Protein AF-0000000068219406 (afdb_homodimer)

Nearest PDB structures (foldseek):
  3uem-assembly1_A  TM=4.855E-01  e=9.091E+00  Homo sapiens
  5da8-assembly1_N  TM=4.307E-01  e=9.690E+00  Chlorobaculum tepidum TLS
  7k3z-assembly1_D  TM=4.329E-01  e=8.003E+00  Plasmodium falciparum 3D7
  5oln-assembly1_A  TM=2.678E-01  e=8.003E+00  Bacillus subtilis subsp. subtilis str. 168
  3uem-assembly1_A  TM=4.856E-01  e=9.046E+00  Homo sapiens

Organism: Rhynchophorus ferrugineus (NCBI:txid354439)

InterPro domains:
  IPR021454 Protein of unknown function DUF3105 [PF11303] (115-238)

Radius of gyration: 38.89 Å; Cα contacts (8 Å, |Δi|>4): 1010; chains: 2; bounding box: 86×126×129 Å

Solvent-accessible surface area (backbone atoms only — not comparable to full-atom values): 31385 Å² total; per-residue (Å²): 138,85,83,79,78,81,75,81,77,78,78,79,78,73,82,76,84,70,90,92,92,82,86,86,80,74,83,81,80,89,66,87,73,90,75,68,78,77,76,66,78,75,75,74,79,74,74,79,49,67,25,95,73,24,52,34,42,64,75,58,77,30,82,92,36,40,50,62,71,64,61,52,56,78,74,47,76,79,56,60,66,43,53,41,58,87,64,72,47,78,64,23,52,62,38,88,90,47,59,42,35,41,36,35,49,60,70,63,88,85,64,63,56,38,34,46,43,50,90,54,87,83,85,71,96,46,95,77,63,34,68,61,68,19,33,38,47,21,40,42,38,17,34,32,55,44,59,52,66,44,24,53,46,36,34,12,36,28,12,14,36,37,38,36,30,21,42,42,33,46,64,67,51,52,50,54,52,49,52,53,50,56,51,22,33,22,58,29,35,35,23,33,35,58,80,48,45,52,73,31,24,34,35,41,33,21,45,35,31,36,38,36,20,30,44,82,48,68,71,60,52,53,51,49,48,66,72,42,42,66,59,18,91,44,77,54,66,72,72,38,72,25,55,72,48,58,73,42,74,48,50,63,50,70,33,74,75,35,81,46,62,48,57,77,64,84,78,65,77,70,82,124,138,87,83,83,81,85,83,84,83,82,80,82,81,82,82,80,83,76,85,73,85,74,78,82,82,73,84,77,80,86,63,85,70,89,76,65,77,75,73,65,76,74,74,72,78,75,73,78,47,66,24,95,74,24,52,35,42,62,71,58,77,32,82,92,34,40,51,61,69,63,62,50,57,76,74,48,76,79,57,59,66,41,51,43,58,87,65,70,47,80,62,22,53,63,36,88,89,46,59,41,35,43,34,36,50,59,69,62,88,84,65,64,56,38,34,48,42,50,91,55,87,83,86,71,96,47,95,77,62,36,67,60,68,20,33,38,44,21,40,41,39,17,33,32,56,45,57,53,67,47,25,52,45,36,34,12,37,29,12,16,37,38,38,36,28,21,42,42,34,45,65,67,52,50,50,53,50,47,52,52,49,54,52,22,33,21,59,27,36,36,24,33,34,59,82,48,45,53,73,32,22,33,33,41,34,21,45,36,31,37,37,36,20,30,44,82,48,68,72,60,51,51,51,49,48,64,72,42,41,66,60,19,93,44,77,51,67,72,73,39,74,24,55,72,48,59,73,44,74,48,50,62,50,70,33,75,75,36,82,45,60,49,58,78,63,84,77,66,78,71,82,126

pLDDT: mean 82.29, std 27.31, range [19.14, 99.0]

Foldseek 3Di:
DDPCPPPPCPPPPPPPPDDDDDDDPPVDDPDDDDPDDPPPPPPPPPPPLQDPQARGAAQDQDQVFHNLPPLCVLQPVPDCQQQADPDDLVLQAFDPPQDKDKAFADDDPSDGAHAGGSVDHDDDPDLQDQEHYAHRFAAFAAEFSADGSSHVNVLLLQQAKEKEFANSHDPVQLVVLVVLRLQFFQSYYYHYGNSDDSSFRIWIGHRRMMMTHSGDDSVVSQVCSVVRGQPHPHHDLDGTRHCVRGDTGRDGNPDSNSPDGNDDPPPPPPPD/DDPPPPPPDPDPPPPDPDPDDPDDPDPDDPDDDDPDDPPPPPPPPPPPLQDPQARGAAQDQDQVFHNLPPLCVLQPVPDLQQQADPDDLVLQAFDPPQDKDKAFADDDPSDGAHEGGSVDHDDDPDLQDQEHYAHRFAAFAAEFSADGSSHVNVLLLQQAKEKEFANSHDPVQLVVLVVLRLQFFQSYYYHYGNSDDSSFRIWIGHRRMMMTHSGDDSVVSQVCSVVRGQPHPHHDLDGTSHCVRGDDGRDGNPDSNSPDGNDDPPPPPPPD

Secondary structure (DSSP, 8-state):
---------------------------------TT--------------EETTTEE-TT--BTTTB-SSTTGGGT----GGGTS--S-GGGG---TTS--EEEEE---TT--PPB--TTS----SSSS-SS--B-SSPBPSEEES---HHHHHHHHHTT-EEEEE-TTS-HHHHHHHHHHHHHH-SSEEEEE-TTS-SS--EEEEETTEEEEESS--HHHHHHHHHHHTT-SSS------SB-TTEEEE---SS-TT--SSS---SS-----/---------------------------------TT--------------EETTTEE-TT--BTTTB-SSTTGGGT----GGGTS--S-GGGG---TTS--EEEEE---TT--PPB--TTS----SSSS-SS--B-SSPBPSEEES---HHHHHHHHHTT-EEEEE-TTS-HHHHHHHHHHHHHH-SSEEEEE-TTS-SS--EEEEETTEEEEESS--HHHHHHHHHHHTT-SSS------SB-TTEEEE---SS-TT--SSS---SS-----

Structure (mmCIF, N/CA/C/O backbone):
data_AF-0000000068219406-model_v1
#
loop_
_entity.id
_entity.type
_entity.pdbx_description
1 polymer 'Uncharacterized protein'
#
loop_
_atom_site.group_PDB
_atom_site.id
_atom_site.type_symbol
_atom_site.label_atom_id
_atom_site.label_alt_id
_atom_site.label_comp_id
_atom_site.label_asym_id
_atom_site.label_entity_id
_atom_site.label_seq_id
_atom_site.pdbx_PDB_ins_code
_atom_site.Cartn_x
_atom_site.Cartn_y
_atom_site.Cartn_z
_atom_site.occupancy
_atom_site.B_iso_or_equiv
_atom_site.auth_seq_id
_atom_site.auth_comp_id
_atom_site.auth_asym_id
_atom_site.auth_atom_id
_atom_site.pdbx_PDB_model_num
ATOM 1 N N . MET A 1 1 ? 44.344 -71.062 63.375 1 24.34 1 MET A N 1
ATOM 2 C CA . MET A 1 1 ? 43.719 -71.688 62.219 1 24.34 1 MET A CA 1
ATOM 3 C C . MET A 1 1 ? 44.094 -70.938 60.906 1 24.34 1 MET A C 1
ATOM 5 O O . MET A 1 1 ? 44.219 -69.75 60.906 1 24.34 1 MET A O 1
ATOM 9 N N . LEU A 1 2 ? 44.438 -71.688 59.75 1 23.48 2 LEU A N 1
ATOM 10 C CA . LEU A 1 2 ? 45.25 -71.688 58.562 1 23.48 2 LEU A CA 1
ATOM 11 C C . LEU A 1 2 ? 44.656 -70.688 57.5 1 23.48 2 LEU A C 1
ATOM 13 O O . LEU A 1 2 ? 43.469 -70.812 57.188 1 23.48 2 LEU A O 1
ATOM 17 N N . LYS A 1 3 ? 45.25 -69.5 57.344 1 29.72 3 LYS A N 1
ATOM 18 C CA . LYS A 1 3 ? 45.281 -68.312 56.469 1 29.72 3 LYS A CA 1
ATOM 19 C C . LYS A 1 3 ? 45.375 -68.688 55 1 29.72 3 LYS A C 1
ATOM 21 O O . LYS A 1 3 ? 46.438 -69.125 54.531 1 29.72 3 LYS A O 1
ATOM 26 N N . ASN A 1 4 ? 44.25 -69.5 54.469 1 23.44 4 ASN A N 1
ATOM 27 C CA . ASN A 1 4 ? 44.219 -70.25 53.219 1 23.44 4 ASN A CA 1
ATOM 28 C C . ASN A 1 4 ? 44.5 -69.375 52 1 23.44 4 ASN A C 1
ATOM 30 O O . ASN A 1 4 ? 43.781 -68.375 51.781 1 23.44 4 ASN A O 1
ATOM 34 N N . ILE A 1 5 ? 45.719 -69.125 51.531 1 31.22 5 ILE A N 1
ATOM 35 C CA . ILE A 1 5 ? 46.531 -68.438 50.5 1 31.22 5 ILE A CA 1
ATOM 36 C C . ILE A 1 5 ? 46.062 -68.875 49.125 1 31.22 5 ILE A C 1
ATOM 38 O O . ILE A 1 5 ? 46.281 -70 48.688 1 31.22 5 ILE A O 1
ATOM 42 N N . VAL A 1 6 ? 44.656 -68.688 48.75 1 26.06 6 VAL A N 1
ATOM 43 C CA . VAL A 1 6 ? 44.188 -69.375 47.594 1 26.06 6 VAL A CA 1
ATOM 44 C C . VAL A 1 6 ? 44.875 -68.875 46.344 1 26.06 6 VAL A C 1
ATOM 46 O O . VAL A 1 6 ? 44.875 -67.625 46.094 1 26.06 6 VAL A O 1
ATOM 49 N N . MET A 1 7 ? 45.875 -69.5 45.75 1 24.36 7 MET A N 1
ATOM 50 C CA . MET A 1 7 ? 46.906 -69.438 44.719 1 24.36 7 MET A CA 1
ATOM 51 C C . MET A 1 7 ? 46.281 -69.375 43.312 1 24.36 7 MET A C 1
ATOM 53 O O . MET A 1 7 ? 45.781 -70.375 42.812 1 24.36 7 MET A O 1
ATOM 57 N N . LEU A 1 8 ? 45.344 -68.375 43 1 26.17 8 LEU A N 1
ATOM 58 C CA . LEU A 1 8 ? 44.531 -68.625 41.781 1 26.17 8 LEU A CA 1
ATOM 59 C C . LEU A 1 8 ? 45.406 -68.562 40.531 1 26.17 8 LEU A C 1
ATOM 61 O O . LEU A 1 8 ? 46.094 -67.562 40.281 1 26.17 8 LEU A O 1
ATOM 65 N N . CYS A 1 9 ? 45.906 -69.688 40 1 22.95 9 CYS A N 1
ATOM 66 C CA . CYS A 1 9 ? 46.875 -70.062 39 1 22.95 9 CYS A CA 1
ATOM 67 C C . CYS A 1 9 ? 46.406 -69.625 37.594 1 22.95 9 CYS A C 1
ATOM 69 O O . CYS A 1 9 ? 45.438 -70.188 37.094 1 22.95 9 CYS A O 1
ATOM 71 N N . MET A 1 10 ? 46.375 -68.312 37.25 1 24.56 10 MET A N 1
ATOM 72 C CA . MET A 1 10 ? 45.812 -67.75 36.031 1 24.56 10 MET A CA 1
ATOM 73 C C . MET A 1 10 ? 46.562 -68.25 34.812 1 24.56 10 MET A C 1
ATOM 75 O O . MET A 1 10 ? 47.75 -68.062 34.656 1 24.56 10 MET A O 1
ATOM 79 N N . THR A 1 11 ? 46.156 -69.375 34.219 1 22.44 11 THR A N 1
ATOM 80 C CA . THR A 1 11 ? 46.812 -70.188 33.188 1 22.44 11 THR A CA 1
ATOM 81 C C . THR A 1 11 ? 46.906 -69.375 31.875 1 22.44 11 THR A C 1
ATOM 83 O O . THR A 1 11 ? 45.938 -68.75 31.453 1 22.44 11 THR A O 1
ATOM 86 N N . ILE A 1 12 ? 48.062 -68.812 31.469 1 28.25 12 ILE A N 1
ATOM 87 C CA . ILE A 1 12 ? 48.625 -68 30.375 1 28.25 12 ILE A CA 1
ATOM 88 C C . ILE A 1 12 ? 48.5 -68.812 29.078 1 28.25 12 ILE A C 1
ATOM 90 O O . ILE A 1 12 ? 49.188 -69.812 28.875 1 28.25 12 ILE A O 1
ATOM 94 N N . VAL A 1 13 ? 47.219 -69.125 28.656 1 23.67 13 VAL A N 1
ATOM 95 C CA . VAL A 1 13 ? 47.094 -70.062 27.547 1 23.67 13 VAL A CA 1
ATOM 96 C C . VAL A 1 13 ? 47.812 -69.5 26.312 1 23.67 13 VAL A C 1
ATOM 98 O O . VAL A 1 13 ? 47.594 -68.375 25.938 1 23.67 13 VAL A O 1
ATOM 101 N N . SER A 1 14 ? 48.906 -70.062 25.828 1 24.83 14 SER A N 1
ATOM 102 C CA . SER A 1 14 ? 49.969 -69.938 24.828 1 24.83 14 SER A CA 1
ATOM 103 C C . SER A 1 14 ? 49.406 -70 23.422 1 24.83 14 SER A C 1
ATOM 105 O O . SER A 1 14 ? 50.125 -70.188 22.453 1 24.83 14 SER A O 1
ATOM 107 N N . ALA A 1 15 ? 48 -69.75 23.203 1 23.58 15 ALA A N 1
ATOM 108 C CA . ALA A 1 15 ? 47.562 -70.5 22.031 1 23.58 15 ALA A CA 1
ATOM 109 C C . ALA A 1 15 ? 48.281 -70.062 20.781 1 23.58 15 ALA A C 1
ATOM 111 O O . ALA A 1 15 ? 48.344 -68.812 20.5 1 23.58 15 ALA A O 1
ATOM 112 N N . LYS A 1 16 ? 49.188 -70.875 20.172 1 22.92 16 LYS A N 1
ATOM 113 C CA . LYS A 1 16 ? 50.031 -71 19 1 22.92 16 LYS A CA 1
ATOM 114 C C . LYS A 1 16 ? 49.25 -70.75 17.719 1 22.92 16 LYS A C 1
ATOM 116 O O . LYS A 1 16 ? 48.344 -71.562 17.391 1 22.92 16 LYS A O 1
ATOM 121 N N . ALA A 1 17 ? 48.938 -69.562 17.297 1 22.45 17 ALA A N 1
ATOM 122 C CA . ALA A 1 17 ? 48.125 -69.125 16.156 1 22.45 17 ALA A CA 1
ATOM 123 C C . ALA A 1 17 ? 48.625 -69.75 14.859 1 22.45 17 ALA A C 1
ATOM 125 O O . ALA A 1 17 ? 49.656 -69.312 14.328 1 22.45 17 ALA A O 1
ATOM 126 N N . GLN A 1 18 ? 48.469 -71 14.609 1 19.14 18 GLN A N 1
ATOM 127 C CA . GLN A 1 18 ? 49.188 -71.688 13.547 1 19.14 18 GLN A CA 1
ATOM 128 C C . GLN A 1 18 ? 48.688 -71.25 12.172 1 19.14 18 GLN A C 1
ATOM 130 O O . GLN A 1 18 ? 49.5 -71.125 11.242 1 19.14 18 GLN A O 1
ATOM 135 N N . ARG A 1 19 ? 47.375 -70.938 11.719 1 20.5 19 ARG A N 1
ATOM 136 C CA . ARG A 1 19 ? 46.969 -71.812 10.609 1 20.5 19 ARG A CA 1
ATOM 137 C C . ARG A 1 19 ? 47.625 -71.375 9.312 1 20.5 19 ARG A C 1
ATOM 139 O O . ARG A 1 19 ? 48.031 -70.25 9.164 1 20.5 19 ARG A O 1
ATOM 146 N N . PRO A 1 20 ? 47.125 -72.125 7.957 1 21.34 20 PRO A N 1
ATOM 147 C CA . PRO A 1 20 ? 47.625 -72.938 6.863 1 21.34 20 PRO A CA 1
ATOM 148 C C . PRO A 1 20 ? 47.812 -72.188 5.559 1 21.34 20 PRO A C 1
ATOM 150 O O . PRO A 1 20 ? 48.875 -72.25 4.957 1 21.34 20 PRO A O 1
ATOM 153 N N . TYR A 1 21 ? 46.656 -72.188 4.523 1 20.83 21 TYR A N 1
ATOM 154 C CA . TYR A 1 21 ? 46.562 -72.812 3.207 1 20.83 21 TYR A CA 1
ATOM 155 C C . TYR A 1 21 ? 46.875 -71.812 2.107 1 20.83 21 TYR A C 1
ATOM 157 O O . TYR A 1 21 ? 46.594 -70.625 2.234 1 20.83 21 TYR A O 1
ATOM 165 N N . ASP A 1 22 ? 47.469 -72.25 0.857 1 19.88 22 ASP A N 1
ATOM 166 C CA . ASP A 1 22 ? 48.312 -72 -0.317 1 19.88 22 ASP A CA 1
ATOM 167 C C . ASP A 1 22 ? 47.5 -71.375 -1.445 1 19.88 22 ASP A C 1
ATOM 169 O O . ASP A 1 22 ? 48.062 -70.688 -2.33 1 19.88 22 ASP A O 1
ATOM 173 N N . GLU A 1 23 ? 46.156 -71.75 -1.859 1 21.66 23 GLU A N 1
ATOM 174 C CA . GLU A 1 23 ? 46.031 -72.188 -3.248 1 21.66 23 GLU A CA 1
ATOM 175 C C . GLU A 1 23 ? 46.188 -71 -4.207 1 21.66 23 GLU A C 1
ATOM 177 O O . GLU A 1 23 ? 46.031 -69.812 -3.811 1 21.66 23 GLU A O 1
ATOM 182 N N . ALA A 1 24 ? 46.156 -71.312 -5.723 1 23.16 24 ALA A N 1
ATOM 183 C CA . ALA A 1 24 ? 46.594 -71 -7.086 1 23.16 24 ALA A CA 1
ATOM 184 C C . ALA A 1 24 ? 45.75 -69.938 -7.715 1 23.16 24 ALA A C 1
ATOM 186 O O . ALA A 1 24 ? 44.562 -70.125 -8.031 1 23.16 24 ALA A O 1
ATOM 187 N N . TRP A 1 25 ? 45.75 -68.688 -7.438 1 22.14 25 TRP A N 1
ATOM 188 C CA . TRP A 1 25 ? 44.969 -67.562 -7.953 1 22.14 25 TRP A CA 1
ATOM 189 C C . TRP A 1 25 ? 45.219 -67.375 -9.445 1 22.14 25 TRP A C 1
ATOM 191 O O . TRP A 1 25 ? 46.25 -66.812 -9.844 1 22.14 25 TRP A O 1
ATOM 201 N N . HIS A 1 26 ? 45.188 -68.375 -10.289 1 23.06 26 HIS A N 1
ATOM 202 C CA . HIS A 1 26 ? 45.562 -68.125 -11.672 1 23.06 26 HIS A CA 1
ATOM 203 C C . HIS A 1 26 ? 44.531 -67.188 -12.344 1 23.06 26 HIS A C 1
ATOM 205 O O . HIS A 1 26 ? 43.344 -67.562 -12.43 1 23.06 26 HIS A O 1
ATOM 211 N N . ARG A 1 27 ? 44.594 -65.938 -12.273 1 21.39 27 ARG A N 1
ATOM 212 C CA . ARG A 1 27 ? 43.781 -64.875 -12.828 1 21.39 27 ARG A CA 1
ATOM 213 C C . ARG A 1 27 ? 43.688 -64.938 -14.352 1 21.39 27 ARG A C 1
ATOM 215 O O . ARG A 1 27 ? 44.656 -64.75 -15.055 1 21.39 27 ARG A O 1
ATOM 222 N N . ARG A 1 28 ? 42.938 -65.875 -14.898 1 23.45 28 ARG A N 1
ATOM 223 C CA . ARG A 1 28 ? 42.75 -66.25 -16.297 1 23.45 28 ARG A CA 1
ATOM 224 C C . ARG A 1 28 ? 42.375 -65 -17.125 1 23.45 28 ARG A C 1
ATOM 226 O O . ARG A 1 28 ? 41.969 -63.969 -16.578 1 23.45 28 ARG A O 1
ATOM 233 N N . TRP A 1 29 ? 41.75 -65.25 -18.453 1 23.16 29 TRP A N 1
ATOM 234 C CA . TRP A 1 29 ? 41.594 -65 -19.875 1 23.16 29 TRP A CA 1
ATOM 235 C C . TRP A 1 29 ? 40.406 -64.125 -20.156 1 23.16 29 TRP A C 1
ATOM 237 O O . TRP A 1 29 ? 39.25 -64.438 -19.797 1 23.16 29 TRP A O 1
ATOM 247 N N . PHE A 1 30 ? 40.5 -62.875 -20.141 1 26.67 30 PHE A N 1
ATOM 248 C CA . PHE A 1 30 ? 39.438 -61.906 -20.5 1 26.67 30 PHE A CA 1
ATOM 249 C C . PHE A 1 30 ? 38.938 -62.156 -21.906 1 26.67 30 PHE A C 1
ATOM 251 O O . PHE A 1 30 ? 39.594 -61.812 -22.891 1 26.67 30 PHE A O 1
ATOM 258 N N . PRO A 1 31 ? 38.156 -63.25 -22.25 1 26.64 31 PRO A N 1
ATOM 259 C CA . PRO A 1 31 ? 37.844 -63.594 -23.641 1 26.64 31 PRO A CA 1
ATOM 260 C C . PRO A 1 31 ? 36.875 -62.594 -24.266 1 26.64 31 PRO A C 1
ATOM 262 O O . PRO A 1 31 ? 36.469 -62.75 -25.422 1 26.64 31 PRO A O 1
ATOM 265 N N . HIS A 1 32 ? 35.969 -61.875 -23.609 1 28.86 32 HIS A N 1
ATOM 266 C CA . HIS A 1 32 ? 34.688 -61.844 -24.297 1 28.86 32 HIS A CA 1
ATOM 267 C C . HIS A 1 32 ? 34.75 -61.094 -25.609 1 28.86 32 HIS A C 1
ATOM 269 O O . HIS A 1 32 ? 35.594 -60.188 -25.766 1 28.86 32 HIS A O 1
ATOM 275 N N . SER A 1 33 ? 34.094 -61.625 -26.688 1 30.58 33 SER A N 1
ATOM 276 C CA . SER A 1 33 ? 34.062 -61.344 -28.125 1 30.58 33 SER A CA 1
ATOM 277 C C . SER A 1 33 ? 33.375 -60.031 -28.422 1 30.58 33 SER A C 1
ATOM 279 O O . SER A 1 33 ? 32.562 -59.562 -27.641 1 30.58 33 SER A O 1
ATOM 281 N N . PRO A 1 34 ? 33.562 -59.281 -29.672 1 32.09 34 PRO A N 1
ATOM 282 C CA . PRO A 1 34 ? 33.281 -57.938 -30.203 1 32.09 34 PRO A CA 1
ATOM 283 C C . PRO A 1 34 ? 31.781 -57.656 -30.312 1 32.09 34 PRO A C 1
ATOM 285 O O . PRO A 1 34 ? 31.375 -56.531 -30.578 1 32.09 34 PRO A O 1
ATOM 288 N N . ASN A 1 35 ? 30.969 -58.656 -30.562 1 30.16 35 ASN A N 1
ATOM 289 C CA . ASN A 1 35 ? 29.641 -58.344 -31.078 1 30.16 35 ASN A CA 1
ATOM 290 C C . ASN A 1 35 ? 28.703 -57.812 -29.984 1 30.16 35 ASN A C 1
ATOM 292 O O . ASN A 1 35 ? 27.484 -57.844 -30.125 1 30.16 35 ASN A O 1
ATOM 296 N N . GLU A 1 36 ? 29 -57.938 -28.734 1 33 36 GLU A N 1
ATOM 297 C CA . GLU A 1 36 ? 27.875 -57.688 -27.844 1 33 36 GLU A CA 1
ATOM 298 C C . GLU A 1 36 ? 27.453 -56.219 -27.891 1 33 36 GLU A C 1
ATOM 300 O O . GLU A 1 36 ? 28.281 -55.312 -27.719 1 33 36 GLU A O 1
ATOM 305 N N . LEU A 1 37 ? 26.25 -56.031 -28.453 1 34.59 37 LEU A N 1
ATOM 306 C CA . LEU A 1 37 ? 25.625 -54.719 -28.578 1 34.59 37 LEU A CA 1
ATOM 307 C C . LEU A 1 37 ? 25.609 -54 -27.234 1 34.59 37 LEU A C 1
ATOM 309 O O . LEU A 1 37 ? 25.188 -54.562 -26.234 1 34.59 37 LEU A O 1
ATOM 313 N N . ASP A 1 38 ? 26.516 -53.094 -26.953 1 32.59 38 ASP A N 1
ATOM 314 C CA . ASP A 1 38 ? 26.562 -52.219 -25.781 1 32.59 38 ASP A CA 1
ATOM 315 C C . ASP A 1 38 ? 25.219 -51.531 -25.562 1 32.59 38 ASP A C 1
ATOM 317 O O . ASP A 1 38 ? 24.812 -50.719 -26.391 1 32.59 38 ASP A O 1
ATOM 321 N N . ASN A 1 39 ? 24.234 -52.188 -25.109 1 31.06 39 ASN A N 1
ATOM 322 C CA . ASN A 1 39 ? 23 -51.531 -24.688 1 31.06 39 ASN A CA 1
ATOM 323 C C . ASN A 1 39 ? 23.234 -50.469 -23.641 1 31.06 39 ASN A C 1
ATOM 325 O O . ASN A 1 39 ? 22.859 -50.625 -22.484 1 31.06 39 ASN A O 1
ATOM 329 N N . ASN A 1 40 ? 24.312 -49.719 -23.641 1 32.91 40 ASN A N 1
ATOM 330 C CA . ASN A 1 40 ? 24.406 -48.594 -22.703 1 32.91 40 ASN A CA 1
ATOM 331 C C . ASN A 1 40 ? 23.156 -47.719 -22.781 1 32.91 40 ASN A C 1
ATOM 333 O O . ASN A 1 40 ? 22.766 -47.25 -23.859 1 32.91 40 ASN A O 1
ATOM 337 N N . PRO A 1 41 ? 22.297 -47.812 -21.844 1 33.44 41 PRO A N 1
ATOM 338 C CA . PRO A 1 41 ? 21.156 -46.906 -21.922 1 33.44 41 PRO A CA 1
ATOM 339 C C . PRO A 1 41 ? 21.562 -45.469 -22.297 1 33.44 41 PRO A C 1
ATOM 341 O O . PRO A 1 41 ? 22.609 -45 -21.859 1 33.44 41 PRO A O 1
ATOM 344 N N . VAL A 1 42 ? 21.203 -44.906 -23.453 1 34.81 42 VAL A N 1
ATOM 345 C CA . VAL A 1 42 ? 21.297 -43.531 -23.922 1 34.81 42 VAL A CA 1
ATOM 346 C C . VAL A 1 42 ? 21.016 -42.594 -22.766 1 34.81 42 VAL A C 1
ATOM 348 O O . VAL A 1 42 ? 20.031 -42.75 -22.031 1 34.81 42 VAL A O 1
ATOM 351 N N . VAL A 1 43 ? 21.969 -41.875 -22.219 1 35.66 43 VAL A N 1
ATOM 352 C CA . VAL A 1 43 ? 21.828 -40.656 -21.422 1 35.66 43 VAL A CA 1
ATOM 353 C C . VAL A 1 43 ? 20.688 -39.812 -21.984 1 35.66 43 VAL A C 1
ATOM 355 O O . VAL A 1 43 ? 20.656 -39.5 -23.172 1 35.66 43 VAL A O 1
ATOM 358 N N . SER A 1 44 ? 19.547 -39.812 -21.453 1 33.94 44 SER A N 1
ATOM 359 C CA . SER A 1 44 ? 18.453 -38.906 -21.812 1 33.94 44 SER A CA 1
ATOM 360 C C . SER A 1 44 ? 18.969 -37.531 -22.156 1 33.94 44 SER A C 1
ATOM 362 O O . SER A 1 44 ? 19.906 -37.031 -21.531 1 33.94 44 SER A O 1
ATOM 364 N N . ASP A 1 45 ? 19.016 -37 -23.344 1 36.62 45 ASP A N 1
ATOM 365 C CA . ASP A 1 45 ? 19.234 -35.656 -23.797 1 36.62 45 ASP A CA 1
ATOM 366 C C . ASP A 1 45 ? 18.703 -34.625 -22.781 1 36.62 45 ASP A C 1
ATOM 368 O O . ASP A 1 45 ? 17.5 -34.531 -22.578 1 36.62 45 ASP A O 1
ATOM 372 N N . GLY A 1 46 ? 19.266 -34.312 -21.656 1 41.91 46 GLY A N 1
ATOM 373 C CA . GLY A 1 46 ? 18.922 -33.25 -20.75 1 41.91 46 GLY A CA 1
ATOM 374 C C . GLY A 1 46 ? 18.391 -32 -21.453 1 41.91 46 GLY A C 1
ATOM 375 O O . GLY A 1 46 ? 19.078 -31.406 -22.266 1 41.91 46 GLY A O 1
ATOM 376 N N . LYS A 1 47 ? 17.078 -31.953 -21.672 1 51.97 47 LYS A N 1
ATOM 377 C CA . LYS A 1 47 ? 16.406 -30.812 -22.281 1 51.97 47 LYS A CA 1
ATOM 378 C C . LYS A 1 47 ? 17.031 -29.5 -21.828 1 51.97 47 LYS A C 1
ATOM 380 O O . LYS A 1 47 ? 17.422 -29.359 -20.672 1 51.97 47 LYS A O 1
ATOM 385 N N . ASN A 1 48 ? 17.672 -28.844 -22.641 1 60.97 48 ASN A N 1
ATOM 386 C CA . ASN A 1 48 ? 18.203 -27.5 -22.422 1 60.97 48 ASN A CA 1
ATOM 387 C C . ASN A 1 48 ? 17.172 -26.578 -21.75 1 60.97 48 ASN A C 1
ATOM 389 O O . ASN A 1 48 ? 16.297 -26.031 -22.422 1 60.97 48 ASN A O 1
ATOM 393 N N . LEU A 1 49 ? 17.078 -26.562 -20.438 1 69.88 49 LEU A N 1
ATOM 394 C CA . LEU A 1 49 ? 16.125 -25.812 -19.625 1 69.88 49 LEU A CA 1
ATOM 395 C C . LEU A 1 49 ? 16.5 -24.328 -19.609 1 69.88 49 LEU A C 1
ATOM 397 O O . LEU A 1 49 ? 15.789 -23.516 -19 1 69.88 49 LEU A O 1
ATOM 401 N N . ASN A 1 50 ? 17.578 -24.047 -20.359 1 73 50 ASN A N 1
ATOM 402 C CA . ASN A 1 50 ? 18.016 -22.672 -20.25 1 73 50 ASN A CA 1
ATOM 403 C C . ASN A 1 50 ? 17.219 -21.766 -21.203 1 73 50 ASN A C 1
ATOM 405 O O . ASN A 1 50 ? 16.906 -22.156 -22.312 1 73 50 ASN A O 1
ATOM 409 N N . ASP A 1 51 ? 16.641 -20.75 -20.672 1 74.06 51 ASP A N 1
ATOM 410 C CA . ASP A 1 51 ? 15.984 -19.672 -21.391 1 74.06 51 ASP A CA 1
ATOM 411 C C . ASP A 1 51 ? 16.719 -18.344 -21.188 1 74.06 51 ASP A C 1
ATOM 413 O O . ASP A 1 51 ? 17.078 -17.984 -20.062 1 74.06 51 ASP A O 1
ATOM 417 N N . VAL A 1 52 ? 17.141 -17.688 -22.234 1 70.5 52 VAL A N 1
ATOM 418 C CA . VAL A 1 52 ? 17.922 -16.453 -22.203 1 70.5 52 VAL A CA 1
ATOM 419 C C . VAL A 1 52 ? 17.172 -15.398 -21.406 1 70.5 52 VAL A C 1
ATOM 421 O O . VAL A 1 52 ? 17.797 -14.57 -20.734 1 70.5 52 VAL A O 1
ATOM 424 N N . HIS A 1 53 ? 15.914 -15.5 -21.344 1 73.12 53 HIS A N 1
ATOM 425 C CA . HIS A 1 53 ? 15.133 -14.422 -20.766 1 73.12 53 HIS A CA 1
ATOM 426 C C . HIS A 1 53 ? 14.883 -14.672 -19.281 1 73.12 53 HIS A C 1
ATOM 428 O O . HIS A 1 53 ? 14.961 -13.742 -18.469 1 73.12 53 HIS A O 1
ATOM 434 N N . HIS A 1 54 ? 14.641 -15.945 -18.922 1 80.75 54 HIS A N 1
ATOM 435 C CA . HIS A 1 54 ? 14.18 -16.234 -17.578 1 80.75 54 HIS A CA 1
ATOM 436 C C . HIS A 1 54 ? 15.148 -17.156 -16.844 1 80.75 54 HIS A C 1
ATOM 438 O O . HIS A 1 54 ? 14.859 -17.625 -15.742 1 80.75 54 HIS A O 1
ATOM 444 N N . GLY A 1 55 ? 16.297 -17.516 -17.5 1 80.94 55 GLY A N 1
ATOM 445 C CA . GLY A 1 55 ? 17.203 -18.516 -16.969 1 80.94 55 GLY A CA 1
ATOM 446 C C . GLY A 1 55 ? 16.734 -19.938 -17.219 1 80.94 55 GLY A C 1
ATOM 447 O O . GLY A 1 55 ? 17.375 -20.688 -17.969 1 80.94 55 GLY A O 1
ATOM 448 N N . ILE A 1 56 ? 15.617 -20.234 -16.625 1 83.44 56 ILE A N 1
ATOM 449 C CA . ILE A 1 56 ? 15 -21.547 -16.812 1 83.44 56 ILE A CA 1
ATOM 450 C C . ILE A 1 56 ? 13.695 -21.406 -17.594 1 83.44 56 ILE A C 1
ATOM 452 O O . ILE A 1 56 ? 12.875 -20.531 -17.297 1 83.44 56 ILE A O 1
ATOM 456 N N . ALA A 1 57 ? 13.562 -22.25 -18.547 1 84.94 57 ALA A N 1
ATOM 457 C CA . ALA A 1 57 ? 12.391 -22.203 -19.422 1 84.94 57 ALA A CA 1
ATOM 458 C C . ALA A 1 57 ? 11.117 -22.484 -18.625 1 84.94 57 ALA A C 1
ATOM 460 O O . ALA A 1 57 ? 11.094 -23.359 -17.75 1 84.94 57 ALA A O 1
ATOM 461 N N . MET A 1 58 ? 10.086 -21.766 -19.016 1 85.31 58 MET A N 1
ATOM 462 C CA . MET A 1 58 ? 8.805 -22 -18.359 1 85.31 58 MET A CA 1
ATOM 463 C C . MET A 1 58 ? 8.039 -23.141 -19.047 1 85.31 58 MET A C 1
ATOM 465 O O . MET A 1 58 ? 8.227 -23.375 -20.234 1 85.31 58 MET A O 1
ATOM 469 N N . GLY A 1 59 ? 7.207 -23.844 -18.266 1 88.06 59 GLY A N 1
ATOM 470 C CA . GLY A 1 59 ? 6.219 -24.75 -18.828 1 88.06 59 GLY A CA 1
ATOM 471 C C . GLY A 1 59 ? 6.793 -26.109 -19.172 1 88.06 59 GLY A C 1
ATOM 472 O O . GLY A 1 59 ? 6.082 -26.984 -19.672 1 88.06 59 GLY A O 1
ATOM 473 N N . VAL A 1 60 ? 8.094 -26.266 -18.984 1 88.88 60 VAL A N 1
ATOM 474 C CA . VAL A 1 60 ? 8.719 -27.562 -19.25 1 88.88 60 VAL A CA 1
ATOM 475 C C . VAL A 1 60 ? 8.742 -28.391 -17.969 1 88.88 60 VAL A C 1
ATOM 477 O O . VAL A 1 60 ? 9.398 -28.031 -17 1 88.88 60 VAL A O 1
ATOM 480 N N . VAL A 1 61 ? 8.047 -29.484 -18.062 1 92.5 61 VAL A N 1
ATOM 481 C CA . VAL A 1 61 ? 7.988 -30.391 -16.922 1 92.5 61 VAL A CA 1
ATOM 482 C C . VAL A 1 61 ? 9.266 -31.219 -16.844 1 92.5 61 VAL A C 1
ATOM 484 O O . VAL A 1 61 ? 9.562 -32 -17.75 1 92.5 61 VAL A O 1
ATOM 487 N N . ASP A 1 62 ? 9.984 -31.016 -15.797 1 92.44 62 ASP A N 1
ATOM 488 C CA . ASP A 1 62 ? 11.266 -31.688 -15.602 1 92.44 62 ASP A CA 1
ATOM 489 C C . ASP A 1 62 ? 11.508 -32 -14.125 1 92.44 62 ASP A C 1
ATOM 491 O O . ASP A 1 62 ? 11.617 -31.078 -13.305 1 92.44 62 ASP A O 1
ATOM 495 N N . SER A 1 63 ? 11.688 -33.25 -13.82 1 91.69 63 SER A N 1
ATOM 496 C CA . SER A 1 63 ? 11.82 -33.656 -12.422 1 91.69 63 SER A CA 1
ATOM 497 C C . SER A 1 63 ? 13.133 -33.156 -11.828 1 91.69 63 SER A C 1
ATOM 499 O O . SER A 1 63 ? 13.25 -33.031 -10.609 1 91.69 63 SER A O 1
ATOM 501 N N . SER A 1 64 ? 14.07 -32.906 -12.617 1 92.06 64 SER A N 1
ATOM 502 C CA . SER A 1 64 ? 15.336 -32.406 -12.109 1 92.06 64 SER A CA 1
ATOM 503 C C . SER A 1 64 ? 15.234 -30.906 -11.781 1 92.06 64 SER A C 1
ATOM 505 O O . SER A 1 64 ? 16.109 -30.359 -11.117 1 92.06 64 SER A O 1
ATOM 507 N N . CYS A 1 65 ? 14.164 -30.297 -12.141 1 95.62 65 CYS A N 1
ATOM 508 C CA . CYS A 1 65 ? 13.945 -28.875 -11.891 1 95.62 65 CYS A CA 1
ATOM 509 C C . CYS A 1 65 ? 12.586 -28.641 -11.242 1 95.62 65 CYS A C 1
ATOM 511 O O . CYS A 1 65 ? 12.492 -28.484 -10.023 1 95.62 65 CYS A O 1
ATOM 513 N N . ASP A 1 66 ? 11.578 -28.75 -12.016 1 96.88 66 ASP A N 1
ATOM 514 C CA . ASP A 1 66 ? 10.203 -28.562 -11.555 1 96.88 66 ASP A CA 1
ATOM 515 C C . ASP A 1 66 ? 9.227 -29.406 -12.375 1 96.88 66 ASP A C 1
ATOM 517 O O . ASP A 1 66 ? 9.023 -29.141 -13.562 1 96.88 66 ASP A O 1
ATOM 521 N N . ASP A 1 67 ? 8.672 -30.375 -11.75 1 96.62 67 ASP A N 1
ATOM 522 C CA . ASP A 1 67 ? 7.672 -31.203 -12.43 1 96.62 67 ASP A CA 1
ATOM 523 C C . ASP A 1 67 ? 6.301 -31.047 -11.781 1 96.62 67 ASP A C 1
ATOM 525 O O . ASP A 1 67 ? 5.379 -31.812 -12.078 1 96.62 67 ASP A O 1
ATOM 529 N N . GLY A 1 68 ? 6.152 -30.125 -10.797 1 96.69 68 GLY A N 1
ATOM 530 C CA . GLY A 1 68 ? 4.898 -29.875 -10.109 1 96.69 68 GLY A CA 1
ATOM 531 C C . GLY A 1 68 ? 4.559 -30.922 -9.07 1 96.69 68 GLY A C 1
ATOM 532 O O . GLY A 1 68 ? 3.461 -30.922 -8.508 1 96.69 68 GLY A O 1
ATOM 533 N N . LYS A 1 69 ? 5.543 -31.875 -8.758 1 96.38 69 LYS A N 1
ATOM 534 C CA . LYS A 1 69 ? 5.25 -33 -7.871 1 96.38 69 LYS A CA 1
ATOM 535 C C . LYS A 1 69 ? 6.402 -33.25 -6.902 1 96.38 69 LYS A C 1
ATOM 537 O O . LYS A 1 69 ? 6.18 -33.594 -5.738 1 96.38 69 LYS A O 1
ATOM 542 N N . THR A 1 70 ? 7.562 -33.062 -7.387 1 95.62 70 THR A N 1
ATOM 543 C CA . THR A 1 70 ? 8.742 -33.438 -6.621 1 95.62 70 THR A CA 1
ATOM 544 C C . THR A 1 70 ? 9.266 -32.25 -5.812 1 95.62 70 THR A C 1
ATOM 546 O O . THR A 1 70 ? 9.297 -31.125 -6.305 1 95.62 70 THR A O 1
ATOM 549 N N . ASN A 1 71 ? 9.656 -32.531 -4.559 1 96.56 71 ASN A N 1
ATOM 550 C CA . ASN A 1 71 ? 10.32 -31.578 -3.668 1 96.56 71 ASN A CA 1
ATOM 551 C C . ASN A 1 71 ? 9.438 -30.375 -3.373 1 96.56 71 ASN A C 1
ATOM 553 O O . ASN A 1 71 ? 9.93 -29.25 -3.271 1 96.56 71 ASN A O 1
ATOM 557 N N . LEU A 1 72 ? 8.148 -30.531 -3.307 1 96.88 72 LEU A N 1
ATOM 558 C CA . LEU A 1 72 ? 7.199 -29.438 -3.09 1 96.88 72 LEU A CA 1
ATOM 559 C C . LEU A 1 72 ? 7.348 -28.859 -1.689 1 96.88 72 LEU A C 1
ATOM 561 O O . LEU A 1 72 ? 6.906 -27.734 -1.429 1 96.88 72 LEU A O 1
ATOM 565 N N . GLN A 1 73 ? 7.973 -29.547 -0.779 1 96.44 73 GLN A N 1
ATOM 566 C CA . GLN A 1 73 ? 8.086 -29.172 0.624 1 96.44 73 GLN A CA 1
ATOM 567 C C . GLN A 1 73 ? 8.953 -27.922 0.783 1 96.44 73 GLN A C 1
ATOM 569 O O . GLN A 1 73 ? 8.891 -27.234 1.81 1 96.44 73 GLN A O 1
ATOM 574 N N . ILE A 1 74 ? 9.734 -27.672 -0.226 1 97 74 ILE A N 1
ATOM 575 C CA . ILE A 1 74 ? 10.562 -26.469 -0.147 1 97 74 ILE A CA 1
ATOM 576 C C . ILE A 1 74 ? 9.672 -25.234 -0.136 1 97 74 ILE A C 1
ATOM 578 O O . ILE A 1 74 ? 10.031 -24.203 0.456 1 97 74 ILE A O 1
ATOM 582 N N . ASP A 1 75 ? 8.5 -25.312 -0.771 1 97.69 75 ASP A N 1
ATOM 583 C CA . ASP A 1 75 ? 7.594 -24.172 -0.872 1 97.69 75 ASP A CA 1
ATOM 584 C C . ASP A 1 75 ? 6.465 -24.266 0.151 1 97.69 75 ASP A C 1
ATOM 586 O O . ASP A 1 75 ? 5.973 -23.25 0.646 1 97.69 75 ASP A O 1
ATOM 590 N N . TRP A 1 76 ? 6.098 -25.516 0.459 1 96.88 76 TRP A N 1
ATOM 591 C CA . TRP A 1 76 ? 4.965 -25.719 1.355 1 96.88 76 TRP A CA 1
ATOM 592 C C . TRP A 1 76 ? 5.047 -27.094 2.031 1 96.88 76 TRP A C 1
ATOM 594 O O . TRP A 1 76 ? 5.117 -28.109 1.356 1 96.88 76 TRP A O 1
ATOM 604 N N . TYR A 1 77 ? 4.914 -27.125 3.332 1 95.06 77 TYR A N 1
ATOM 605 C CA . TYR A 1 77 ? 5.023 -28.344 4.113 1 95.06 77 TYR A CA 1
ATOM 606 C C . TYR A 1 77 ? 3.646 -28.891 4.48 1 95.06 77 TYR A C 1
ATOM 608 O O . TYR A 1 77 ? 3.504 -29.625 5.453 1 95.06 77 TYR A O 1
ATOM 616 N N . ASN A 1 78 ? 2.631 -28.422 3.818 1 95.44 78 ASN A N 1
ATOM 617 C CA . ASN A 1 78 ? 1.262 -28.859 4.07 1 95.44 78 ASN A CA 1
ATOM 618 C C . ASN A 1 78 ? 0.806 -28.5 5.48 1 95.44 78 ASN A C 1
ATOM 620 O O . ASN A 1 78 ? 0.09 -29.281 6.121 1 95.44 78 ASN A O 1
ATOM 624 N N . ASN A 1 79 ? 1.293 -27.391 5.941 1 95.94 79 ASN A N 1
ATOM 625 C CA . ASN A 1 79 ? 0.878 -26.938 7.27 1 95.94 79 ASN A CA 1
ATOM 626 C C . ASN A 1 79 ? -0.575 -26.484 7.277 1 95.94 79 ASN A C 1
ATOM 628 O O . ASN A 1 79 ? -0.957 -25.609 6.492 1 95.94 79 ASN A O 1
ATOM 632 N N . GLU A 1 80 ? -1.305 -26.922 8.195 1 96.81 80 GLU A N 1
ATOM 633 C CA . GLU A 1 80 ? -2.729 -26.609 8.258 1 96.81 80 GLU A CA 1
ATOM 634 C C . GLU A 1 80 ? -2.955 -25.125 8.547 1 96.81 80 GLU A C 1
ATOM 636 O O . GLU A 1 80 ? -4.02 -24.578 8.242 1 96.81 80 GLU A O 1
ATOM 641 N N . GLU A 1 81 ? -2.012 -24.484 9.109 1 96.19 81 GLU A N 1
ATOM 642 C CA . GLU A 1 81 ? -2.125 -23.078 9.461 1 96.19 81 GLU A CA 1
ATOM 643 C C . GLU A 1 81 ? -2.33 -22.219 8.219 1 96.19 81 GLU A C 1
ATOM 645 O O . GLU A 1 81 ? -2.836 -21.094 8.312 1 96.19 81 GLU A O 1
ATOM 650 N N . ASN A 1 82 ? -1.933 -22.75 7.09 1 97.69 82 ASN A N 1
ATOM 651 C CA . ASN A 1 82 ? -2.033 -21.969 5.859 1 97.69 82 ASN A CA 1
ATOM 652 C C . ASN A 1 82 ? -3.477 -21.875 5.375 1 97.69 82 ASN A C 1
ATOM 654 O O . ASN A 1 82 ? -3.82 -20.984 4.605 1 97.69 82 ASN A O 1
ATOM 658 N N . TYR A 1 83 ? -4.344 -22.828 5.801 1 98.12 83 TYR A N 1
ATOM 659 C CA . TYR A 1 83 ? -5.684 -22.812 5.223 1 98.12 83 TYR A CA 1
ATOM 660 C C . TYR A 1 83 ? -6.742 -23.047 6.297 1 98.12 83 TYR A C 1
ATOM 662 O O . TYR A 1 83 ? -7.93 -23.156 5.992 1 98.12 83 TYR A O 1
ATOM 670 N N . THR A 1 84 ? -6.32 -23.109 7.559 1 98.12 84 THR A N 1
ATOM 671 C CA . THR A 1 84 ? -7.238 -23.266 8.68 1 98.12 84 THR A CA 1
ATOM 672 C C . THR A 1 84 ? -7.09 -22.094 9.664 1 98.12 84 THR A C 1
ATOM 674 O O . THR A 1 84 ? -5.977 -21.656 9.945 1 98.12 84 THR A O 1
ATOM 677 N N . CYS A 1 85 ? -8.18 -21.578 10.234 1 98.25 85 CYS A N 1
ATOM 678 C CA . CYS A 1 85 ? -8.156 -20.484 11.195 1 98.25 85 CYS A CA 1
ATOM 679 C C . CYS A 1 85 ? -7.84 -20.984 12.594 1 98.25 85 CYS A C 1
ATOM 681 O O . CYS A 1 85 ? -8.578 -21.812 13.141 1 98.25 85 CYS A O 1
ATOM 683 N N . PHE A 1 86 ? -6.801 -20.516 13.195 1 97.19 86 PHE A N 1
ATOM 684 C CA . PHE A 1 86 ? -6.434 -20.859 14.562 1 97.19 86 PHE A CA 1
ATOM 685 C C . PHE A 1 86 ? -6.477 -19.641 15.469 1 97.19 86 PHE A C 1
ATOM 687 O O . PHE A 1 86 ? -6.188 -19.719 16.656 1 97.19 86 PHE A O 1
ATOM 694 N N . GLU A 1 87 ? -6.816 -18.453 14.852 1 96.75 87 GLU A N 1
ATOM 695 C CA . GLU A 1 87 ? -6.91 -17.203 15.602 1 96.75 87 GLU A CA 1
ATOM 696 C C . GLU A 1 87 ? -8.359 -16.859 15.93 1 96.75 87 GLU A C 1
ATOM 698 O O . GLU A 1 87 ? -9.281 -17.531 15.453 1 96.75 87 GLU A O 1
ATOM 703 N N . ASN A 1 88 ? -8.445 -15.883 16.812 1 97.44 88 ASN A N 1
ATOM 704 C CA . ASN A 1 88 ? -9.773 -15.398 17.141 1 97.44 88 ASN A CA 1
ATOM 705 C C . ASN A 1 88 ? -10.43 -14.703 15.945 1 97.44 88 ASN A C 1
ATOM 707 O O . ASN A 1 88 ? -10.031 -13.602 15.57 1 97.44 88 ASN A O 1
ATOM 711 N N . LYS A 1 89 ? -11.461 -15.203 15.445 1 97.31 89 LYS A N 1
ATOM 712 C CA . LYS A 1 89 ? -12.125 -14.75 14.227 1 97.31 89 LYS A CA 1
ATOM 713 C C . LYS A 1 89 ? -12.672 -13.336 14.398 1 97.31 89 LYS A C 1
ATOM 715 O O . LYS A 1 89 ? -12.906 -12.633 13.414 1 97.31 89 LYS A O 1
ATOM 720 N N . SER A 1 90 ? -12.914 -12.945 15.586 1 97.25 90 SER A N 1
ATOM 721 C CA . SER A 1 90 ? -13.477 -11.617 15.844 1 97.25 90 SER A CA 1
ATOM 722 C C . SER A 1 90 ? -12.516 -10.516 15.414 1 97.25 90 SER A C 1
ATOM 724 O O . SER A 1 90 ? -12.93 -9.383 15.172 1 97.25 90 SER A O 1
ATOM 726 N N . LEU A 1 91 ? -11.258 -10.852 15.289 1 97.31 91 LEU A N 1
ATOM 727 C CA . LEU A 1 91 ? -10.234 -9.891 14.883 1 97.31 91 LEU A CA 1
ATOM 728 C C . LEU A 1 91 ? -10.328 -9.602 13.391 1 97.31 91 LEU A C 1
ATOM 730 O O . LEU A 1 91 ? -9.75 -8.625 12.906 1 97.31 91 LEU A O 1
ATOM 734 N N . PHE A 1 92 ? -11.148 -10.445 12.695 1 98.25 92 PHE A N 1
ATOM 735 C CA . PHE A 1 92 ? -11.141 -10.383 11.242 1 98.25 92 PHE A CA 1
ATOM 736 C C . PHE A 1 92 ? -12.5 -9.953 10.703 1 98.25 92 PHE A C 1
ATOM 738 O O . PHE A 1 92 ? -12.773 -10.094 9.508 1 98.25 92 PHE A O 1
ATOM 745 N N . LEU A 1 93 ? -13.32 -9.492 11.586 1 97.94 93 LEU A N 1
ATOM 746 C CA . LEU A 1 93 ? -14.648 -9.062 11.156 1 97.94 93 LEU A CA 1
ATOM 747 C C . LEU A 1 93 ? -14.555 -7.895 10.18 1 97.94 93 LEU A C 1
ATOM 749 O O . LEU A 1 93 ? -13.711 -7.008 10.344 1 97.94 93 LEU A O 1
ATOM 753 N N . PRO A 1 94 ? -15.383 -7.914 9.18 1 98.31 94 PRO A N 1
ATOM 754 C CA . PRO A 1 94 ? -15.367 -6.805 8.227 1 98.31 94 PRO A CA 1
ATOM 755 C C . PRO A 1 94 ? -15.695 -5.461 8.883 1 98.31 94 PRO A C 1
ATOM 757 O O . PRO A 1 94 ? -16.625 -5.375 9.688 1 98.31 94 PRO A O 1
ATOM 760 N N . ARG A 1 95 ? -14.93 -4.508 8.562 1 96.81 95 ARG A N 1
ATOM 761 C CA . ARG A 1 95 ? -15.117 -3.164 9.109 1 96.81 95 ARG A CA 1
ATOM 762 C C . ARG A 1 95 ? -15.414 -2.162 8 1 96.81 95 ARG A C 1
ATOM 764 O O . ARG A 1 95 ? -14.625 -2.01 7.062 1 96.81 95 ARG A O 1
ATOM 771 N N . ALA A 1 96 ? -16.484 -1.404 8.172 1 92.12 96 ALA A N 1
ATOM 772 C CA . ALA A 1 96 ? -16.922 -0.454 7.152 1 92.12 96 ALA A CA 1
ATOM 773 C C . ALA A 1 96 ? -16 0.768 7.113 1 92.12 96 ALA A C 1
ATOM 775 O O . ALA A 1 96 ? -15.898 1.438 6.086 1 92.12 96 ALA A O 1
ATOM 776 N N . ASN A 1 97 ? -15.336 1.086 8.164 1 92.25 97 ASN A N 1
ATOM 777 C CA . ASN A 1 97 ? -14.508 2.285 8.234 1 92.25 97 ASN A CA 1
ATOM 778 C C . ASN A 1 97 ? -13.078 2.006 7.801 1 92.25 97 ASN A C 1
ATOM 780 O O . ASN A 1 97 ? -12.219 2.889 7.867 1 92.25 97 ASN A O 1
ATOM 784 N N . VAL A 1 98 ? -12.797 0.752 7.457 1 95.88 98 VAL A N 1
ATOM 785 C CA . VAL A 1 98 ? -11.523 0.403 6.84 1 95.88 98 VAL A CA 1
ATOM 786 C C . VAL A 1 98 ? -11.688 0.339 5.324 1 95.88 98 VAL A C 1
ATOM 788 O O . VAL A 1 98 ? -12.32 -0.576 4.797 1 95.88 98 VAL A O 1
ATOM 791 N N . HIS A 1 99 ? -11.062 1.271 4.645 1 95 99 HIS A N 1
ATOM 792 C CA . HIS A 1 99 ? -11.273 1.416 3.209 1 95 99 HIS A CA 1
ATOM 793 C C . HIS A 1 99 ? -10.273 0.577 2.42 1 95 99 HIS A C 1
ATOM 795 O O . HIS A 1 99 ? -9.172 0.301 2.898 1 95 99 HIS A O 1
ATOM 801 N N . PRO A 1 100 ? -10.727 0.191 1.196 1 98.19 100 PRO A N 1
ATOM 802 C CA . PRO A 1 100 ? -9.789 -0.548 0.345 1 98.19 100 PRO A CA 1
ATOM 803 C C . PRO A 1 100 ? -8.539 0.257 0.009 1 98.19 100 PRO A C 1
ATOM 805 O O . PRO A 1 100 ? -8.594 1.485 -0.091 1 98.19 100 PRO A O 1
ATOM 808 N N . ILE A 1 101 ? -7.398 -0.436 -0.16 1 98.38 101 ILE A N 1
ATOM 809 C CA . ILE A 1 101 ? -6.137 0.184 -0.548 1 98.38 101 ILE A CA 1
ATOM 810 C C . ILE A 1 101 ? -5.598 -0.488 -1.808 1 98.38 101 ILE A C 1
ATOM 812 O O . ILE A 1 101 ? -5.426 -1.709 -1.842 1 98.38 101 ILE A O 1
ATOM 816 N N . ASP A 1 102 ? -5.383 0.317 -2.852 1 98.31 102 ASP A N 1
ATOM 817 C CA . ASP A 1 102 ? -4.668 -0.122 -4.047 1 98.31 102 ASP A CA 1
ATOM 818 C C . ASP A 1 102 ? -3.18 0.213 -3.949 1 98.31 102 ASP A C 1
ATOM 820 O O . ASP A 1 102 ? -2.812 1.336 -3.6 1 98.31 102 ASP A O 1
ATOM 824 N N . SER A 1 103 ? -2.383 -0.761 -4.195 1 98.12 103 SER A N 1
ATOM 825 C CA . SER A 1 103 ? -0.943 -0.527 -4.184 1 98.12 103 SER A CA 1
ATOM 826 C C . SER A 1 103 ? -0.304 -0.936 -5.504 1 98.12 103 SER A C 1
ATOM 828 O O . SER A 1 103 ? -0.682 -1.949 -6.094 1 98.12 103 SER A O 1
ATOM 830 N N . VAL A 1 104 ? 0.625 -0.149 -5.91 1 97.75 104 VAL A N 1
ATOM 831 C CA . VAL A 1 104 ? 1.392 -0.407 -7.125 1 97.75 104 VAL A CA 1
ATOM 832 C C . VAL A 1 104 ? 2.883 -0.426 -6.801 1 97.75 104 VAL A C 1
ATOM 834 O O . VAL A 1 104 ? 3.4 0.501 -6.176 1 97.75 104 VAL A O 1
ATOM 837 N N . GLU A 1 105 ? 3.512 -1.465 -7.129 1 96.56 105 GLU A N 1
ATOM 838 C CA . GLU A 1 105 ? 4.965 -1.554 -7 1 96.56 105 GLU A CA 1
ATOM 839 C C . GLU A 1 105 ? 5.66 -1.108 -8.281 1 96.56 105 GLU A C 1
ATOM 841 O O . GLU A 1 105 ? 5.254 -1.497 -9.383 1 96.56 105 GLU A O 1
ATOM 846 N N . HIS A 1 106 ? 6.641 -0.259 -8.133 1 94.5 106 HIS A N 1
ATOM 847 C CA . HIS A 1 106 ? 7.395 0.177 -9.305 1 94.5 106 HIS A CA 1
ATOM 848 C C . HIS A 1 106 ? 8.328 -0.921 -9.797 1 94.5 106 HIS A C 1
ATOM 850 O O . HIS A 1 106 ? 9.281 -1.291 -9.109 1 94.5 106 HIS A O 1
ATOM 856 N N . ILE A 1 107 ? 8.047 -1.404 -10.93 1 94.38 107 ILE A N 1
ATOM 857 C CA . ILE A 1 107 ? 8.867 -2.426 -11.57 1 94.38 107 ILE A CA 1
ATOM 858 C C . ILE A 1 107 ? 9.766 -1.778 -12.617 1 94.38 107 ILE A C 1
ATOM 860 O O . ILE A 1 107 ? 9.281 -1.134 -13.555 1 94.38 107 ILE A O 1
ATOM 864 N N . PRO A 1 108 ? 11.047 -1.945 -12.461 1 90.81 108 PRO A N 1
ATOM 865 C CA . PRO A 1 108 ? 11.922 -1.379 -13.484 1 90.81 108 PRO A CA 1
ATOM 866 C C . PRO A 1 108 ? 11.602 -1.897 -14.883 1 90.81 108 PRO A C 1
ATOM 868 O O . PRO A 1 108 ? 11.227 -3.062 -15.047 1 90.81 108 PRO A O 1
ATOM 871 N N . GLU A 1 109 ? 11.773 -1.058 -15.828 1 88.31 109 GLU A N 1
ATOM 872 C CA . GLU A 1 109 ? 11.43 -1.391 -17.203 1 88.31 109 GLU A CA 1
ATOM 873 C C . GLU A 1 109 ? 12.219 -2.604 -17.703 1 88.31 109 GLU A C 1
ATOM 875 O O . GLU A 1 109 ? 11.68 -3.447 -18.422 1 88.31 109 GLU A O 1
ATOM 880 N N . ALA A 1 110 ? 13.453 -2.705 -17.266 1 90.19 110 ALA A N 1
ATOM 881 C CA . ALA A 1 110 ? 14.344 -3.758 -17.75 1 90.19 110 ALA A CA 1
ATOM 882 C C . ALA A 1 110 ? 14.211 -5.023 -16.906 1 90.19 110 ALA A C 1
ATOM 884 O O . ALA A 1 110 ? 14.914 -6.008 -17.141 1 90.19 110 ALA A O 1
ATOM 885 N N . TYR A 1 111 ? 13.25 -5.027 -16.031 1 92 111 TYR A N 1
ATOM 886 C CA . TYR A 1 111 ? 13.125 -6.16 -15.125 1 92 111 TYR A CA 1
ATOM 887 C C . TYR A 1 111 ? 12.578 -7.383 -15.852 1 92 111 TYR A C 1
ATOM 889 O O . TYR A 1 111 ? 11.648 -7.277 -16.656 1 92 111 TYR A O 1
ATOM 897 N N . ASN A 1 112 ? 13.188 -8.5 -15.594 1 91.81 112 ASN A N 1
ATOM 898 C CA . ASN A 1 112 ? 12.742 -9.812 -16.031 1 91.81 112 ASN A CA 1
ATOM 899 C C . ASN A 1 112 ? 12.758 -10.82 -14.891 1 91.81 112 ASN A C 1
ATOM 901 O O . ASN A 1 112 ? 13.805 -11.039 -14.266 1 91.81 112 ASN A O 1
ATOM 905 N N . ALA A 1 113 ? 11.625 -11.422 -14.68 1 94.12 113 ALA A N 1
ATOM 906 C CA . ALA A 1 113 ? 11.562 -12.359 -13.555 1 94.12 113 ALA A CA 1
ATOM 907 C C . ALA A 1 113 ? 12.297 -13.656 -13.875 1 94.12 113 ALA A C 1
ATOM 909 O O . ALA A 1 113 ? 12.078 -14.25 -14.938 1 94.12 113 ALA A O 1
ATOM 910 N N . GLN A 1 114 ? 13.094 -14.039 -13.016 1 94.44 114 GLN A N 1
ATOM 911 C CA . GLN A 1 114 ? 13.812 -15.305 -13.164 1 94.44 114 GLN A CA 1
ATOM 912 C C . GLN A 1 114 ? 12.992 -16.469 -12.625 1 94.44 114 GLN A C 1
ATOM 914 O O . GLN A 1 114 ? 12.18 -16.297 -11.719 1 94.44 114 GLN A O 1
ATOM 919 N N . HIS A 1 115 ? 13.195 -17.594 -13.242 1 97 115 HIS A N 1
ATOM 920 C CA . HIS A 1 115 ? 12.641 -18.828 -12.695 1 97 115 HIS A CA 1
ATOM 921 C C . HIS A 1 115 ? 13.68 -19.594 -11.883 1 97 115 HIS A C 1
ATOM 923 O O . HIS A 1 115 ? 14.852 -19.641 -12.266 1 97 115 HIS A O 1
ATOM 929 N N . LYS A 1 116 ? 13.219 -20.172 -10.844 1 97.38 116 LYS A N 1
ATOM 930 C CA . LYS A 1 116 ? 14.102 -21.016 -10.031 1 97.38 116 LYS A CA 1
ATOM 931 C C . LYS A 1 116 ? 13.523 -22.406 -9.859 1 97.38 116 LYS A C 1
ATOM 933 O O . LYS A 1 116 ? 12.32 -22.578 -9.641 1 97.38 116 LYS A O 1
ATOM 938 N N . CYS A 1 117 ? 14.398 -23.406 -9.922 1 97.06 117 CYS A N 1
ATOM 939 C CA . CYS A 1 117 ? 14.016 -24.797 -9.766 1 97.06 117 CYS A CA 1
ATOM 940 C C . CYS A 1 117 ? 13.727 -25.125 -8.305 1 97.06 117 CYS A C 1
ATOM 942 O O . CYS A 1 117 ? 13.906 -24.281 -7.426 1 97.06 117 CYS A O 1
ATOM 944 N N . MET A 1 118 ? 13.305 -26.391 -8.109 1 97.31 118 MET A N 1
ATOM 945 C CA . MET A 1 118 ? 12.805 -26.812 -6.809 1 97.31 118 MET A CA 1
ATOM 946 C C . MET A 1 118 ? 13.961 -27.141 -5.863 1 97.31 118 MET A C 1
ATOM 948 O O . MET A 1 118 ? 13.734 -27.531 -4.715 1 97.31 118 MET A O 1
ATOM 952 N N . ASN A 1 119 ? 15.156 -26.953 -6.219 1 95.62 119 ASN A N 1
ATOM 953 C CA . ASN A 1 119 ? 16.297 -27.141 -5.336 1 95.62 119 ASN A CA 1
ATOM 954 C C . ASN A 1 119 ? 16.797 -25.828 -4.742 1 95.62 119 ASN A C 1
ATOM 956 O O . ASN A 1 119 ? 17.734 -25.812 -3.947 1 95.62 119 ASN A O 1
ATOM 960 N N . GLU A 1 120 ? 16.125 -24.719 -5.074 1 96.44 120 GLU A N 1
ATOM 961 C CA . GLU A 1 120 ? 16.484 -23.391 -4.562 1 96.44 120 GLU A CA 1
ATOM 962 C C . GLU A 1 120 ? 15.297 -22.734 -3.859 1 96.44 120 GLU A C 1
ATOM 964 O O . GLU A 1 120 ? 14.18 -22.734 -4.379 1 96.44 120 GLU A O 1
ATOM 969 N N . SER A 1 121 ? 15.609 -22.141 -2.727 1 97.06 121 SER A N 1
ATOM 970 C CA . SER A 1 121 ? 14.57 -21.391 -2.035 1 97.06 121 SER A CA 1
ATOM 971 C C . SER A 1 121 ? 14.398 -20 -2.648 1 97.06 121 SER A C 1
ATOM 973 O O . SER A 1 121 ? 15.328 -19.469 -3.256 1 97.06 121 SER A O 1
ATOM 975 N N . ILE A 1 122 ? 13.242 -19.438 -2.574 1 97.62 122 ILE A N 1
ATOM 976 C CA . ILE A 1 122 ? 12.93 -18.094 -3.057 1 97.62 122 ILE A CA 1
ATOM 977 C C . ILE A 1 122 ? 12.422 -17.234 -1.899 1 97.62 122 ILE A C 1
ATOM 979 O O . ILE A 1 122 ? 11.562 -17.672 -1.128 1 97.62 122 ILE A O 1
ATOM 983 N N . THR A 1 123 ? 12.938 -16.078 -1.744 1 94.81 123 THR A N 1
ATOM 984 C CA . THR A 1 123 ? 12.5 -15.133 -0.733 1 94.81 123 THR A CA 1
ATOM 985 C C . THR A 1 123 ? 12.016 -13.836 -1.383 1 94.81 123 THR A C 1
ATOM 987 O O . THR A 1 123 ? 12.406 -13.516 -2.508 1 94.81 123 THR A O 1
ATOM 990 N N . TYR A 1 124 ? 11.102 -13.148 -0.728 1 95.75 124 TYR A N 1
ATOM 991 C CA . TYR A 1 124 ? 10.547 -11.891 -1.216 1 95.75 124 TYR A CA 1
ATOM 992 C C . TYR A 1 124 ? 10.695 -10.789 -0.174 1 95.75 124 TYR A C 1
ATOM 994 O O . TYR A 1 124 ? 10.664 -11.055 1.029 1 95.75 124 TYR A O 1
ATOM 1002 N N . ASN A 1 125 ? 10.805 -9.578 -0.652 1 90.88 125 ASN A N 1
ATOM 1003 C CA . ASN A 1 125 ? 10.875 -8.43 0.236 1 90.88 125 ASN A CA 1
ATOM 1004 C C . ASN A 1 125 ? 9.492 -8.047 0.767 1 90.88 125 ASN A C 1
ATOM 1006 O O . ASN A 1 125 ? 9.375 -7.473 1.851 1 90.88 125 ASN A O 1
ATOM 1010 N N . GLU A 1 126 ? 8.445 -8.414 -0.008 1 95.44 126 GLU A N 1
ATOM 1011 C CA . GLU A 1 126 ? 7.078 -8.039 0.33 1 95.44 126 GLU A CA 1
ATOM 1012 C C . GLU A 1 126 ? 6.301 -9.227 0.875 1 95.44 126 GLU A C 1
ATOM 1014 O O . GLU A 1 126 ? 6.504 -10.359 0.438 1 95.44 126 GLU A O 1
ATOM 1019 N N . ILE A 1 127 ? 5.395 -8.93 1.819 1 95.44 127 ILE A N 1
ATOM 1020 C CA . ILE A 1 127 ? 4.52 -9.969 2.354 1 95.44 127 ILE A CA 1
ATOM 1021 C C . ILE A 1 127 ? 3.646 -10.539 1.235 1 95.44 127 ILE A C 1
ATOM 1023 O O . ILE A 1 127 ? 3.543 -11.758 1.077 1 95.44 127 ILE A O 1
ATOM 1027 N N . ILE A 1 128 ? 3.045 -9.633 0.487 1 98.12 128 ILE A N 1
ATOM 1028 C CA . ILE A 1 128 ? 2.307 -10 -0.716 1 98.12 128 ILE A CA 1
ATOM 1029 C C . ILE A 1 128 ? 3.086 -9.562 -1.954 1 98.12 128 ILE A C 1
ATOM 1031 O O . ILE A 1 128 ? 2.92 -8.445 -2.438 1 98.12 128 ILE A O 1
ATOM 1035 N N . PRO A 1 129 ? 3.908 -10.43 -2.443 1 98.12 129 PRO A N 1
ATOM 1036 C CA . PRO A 1 129 ? 4.66 -10.039 -3.639 1 98.12 129 PRO A CA 1
ATOM 1037 C C . PRO A 1 129 ? 3.775 -9.906 -4.875 1 98.12 129 PRO A C 1
ATOM 1039 O O . PRO A 1 129 ? 2.857 -10.703 -5.074 1 98.12 129 PRO A O 1
ATOM 1042 N N . THR A 1 130 ? 4.039 -8.891 -5.68 1 98.5 130 THR A N 1
ATOM 1043 C CA . THR A 1 130 ? 3.248 -8.68 -6.887 1 98.5 130 THR A CA 1
ATOM 1044 C C . THR A 1 130 ? 4.066 -9.008 -8.133 1 98.5 130 THR A C 1
ATOM 1046 O O . THR A 1 130 ? 3.535 -9.016 -9.242 1 98.5 130 THR A O 1
ATOM 1049 N N . PHE A 1 131 ? 5.297 -9.133 -7.996 1 97.88 131 PHE A N 1
ATOM 1050 C CA . PHE A 1 131 ? 6.223 -9.602 -9.016 1 97.88 131 PHE A CA 1
ATOM 1051 C C . PHE A 1 131 ? 7.469 -10.211 -8.383 1 97.88 131 PHE A C 1
ATOM 1053 O O . PHE A 1 131 ? 7.672 -10.094 -7.172 1 97.88 131 PHE A O 1
ATOM 1060 N N . GLY A 1 132 ? 8.266 -10.922 -9.188 1 97.19 132 GLY A N 1
ATOM 1061 C CA . GLY A 1 132 ? 9.5 -11.484 -8.664 1 97.19 132 GLY A CA 1
ATOM 1062 C C . GLY A 1 132 ? 9.797 -12.875 -9.188 1 97.19 132 GLY A C 1
ATOM 1063 O O . GLY A 1 132 ? 9.039 -13.414 -10 1 97.19 132 GLY A O 1
ATOM 1064 N N . THR A 1 133 ? 10.875 -13.375 -8.641 1 97.38 133 THR A N 1
ATOM 1065 C CA . THR A 1 133 ? 11.305 -14.727 -8.977 1 97.38 133 THR A CA 1
ATOM 1066 C C . THR A 1 133 ? 10.234 -15.742 -8.594 1 97.38 133 THR A C 1
ATOM 1068 O O . THR A 1 133 ? 9.617 -15.625 -7.531 1 97.38 133 THR A O 1
ATOM 1071 N N . HIS A 1 134 ? 10.031 -16.719 -9.438 1 98.31 134 HIS A N 1
ATOM 1072 C CA . HIS A 1 134 ? 9.008 -17.719 -9.188 1 98.31 134 HIS A CA 1
ATOM 1073 C C . HIS A 1 134 ? 9.352 -19.047 -9.867 1 98.31 134 HIS A C 1
ATOM 1075 O O . HIS A 1 134 ? 10.391 -19.156 -10.516 1 98.31 134 HIS A O 1
ATOM 1081 N N . ARG A 1 135 ? 8.547 -20.078 -9.648 1 98.31 135 ARG A N 1
ATOM 1082 C CA . ARG A 1 135 ? 8.781 -21.406 -10.195 1 98.31 135 ARG A CA 1
ATOM 1083 C C . ARG A 1 135 ? 8.469 -21.438 -11.688 1 98.31 135 ARG A C 1
ATOM 1085 O O . ARG A 1 135 ? 7.605 -20.703 -12.164 1 98.31 135 ARG A O 1
ATOM 1092 N N . PRO A 1 136 ? 9.172 -22.391 -12.414 1 96.94 136 PRO A N 1
ATOM 1093 C CA . PRO A 1 136 ? 8.969 -22.469 -13.859 1 96.94 136 PRO A CA 1
ATOM 1094 C C . PRO A 1 136 ? 7.547 -22.891 -14.234 1 96.94 136 PRO A C 1
ATOM 1096 O O . PRO A 1 136 ? 7.012 -22.438 -15.25 1 96.94 136 PRO A O 1
ATOM 1099 N N . LEU A 1 137 ? 6.969 -23.797 -13.422 1 97.81 137 LEU A N 1
ATOM 1100 C CA . LEU A 1 137 ? 5.602 -24.234 -13.688 1 97.81 137 LEU A CA 1
ATOM 1101 C C . LEU A 1 137 ? 4.598 -23.391 -12.922 1 97.81 137 LEU A C 1
ATOM 1103 O O . LEU A 1 137 ? 4.742 -23.188 -11.711 1 97.81 137 LEU A O 1
ATOM 1107 N N . TRP A 1 138 ? 3.635 -22.75 -13.57 1 98.12 138 TRP A N 1
ATOM 1108 C CA . TRP A 1 138 ? 2.578 -21.984 -12.914 1 98.12 138 TRP A CA 1
ATOM 1109 C C . TRP A 1 138 ? 1.384 -22.875 -12.594 1 98.12 138 TRP A C 1
ATOM 1111 O O . TRP A 1 138 ? 1.365 -24.062 -12.953 1 98.12 138 TRP A O 1
ATOM 1121 N N . ALA A 1 139 ? 0.514 -22.406 -11.844 1 98.75 139 ALA A N 1
ATOM 1122 C CA . ALA A 1 139 ? -0.6 -23.188 -11.32 1 98.75 139 ALA A CA 1
ATOM 1123 C C . ALA A 1 139 ? -1.732 -23.281 -12.344 1 98.75 139 ALA A C 1
ATOM 1125 O O . ALA A 1 139 ? -1.991 -22.328 -13.078 1 98.75 139 ALA A O 1
ATOM 1126 N N . VAL A 1 140 ? -2.354 -24.422 -12.328 1 98.69 140 VAL A N 1
ATOM 1127 C CA . VAL A 1 140 ? -3.639 -24.547 -13.008 1 98.69 140 VAL A CA 1
ATOM 1128 C C . VAL A 1 140 ? -4.602 -23.484 -12.484 1 98.69 140 VAL A C 1
ATOM 1130 O O . VAL A 1 140 ? -4.672 -23.25 -11.273 1 98.69 140 VAL A O 1
ATOM 1133 N N . TYR A 1 141 ? -5.305 -22.812 -13.352 1 98.56 141 TYR A N 1
ATOM 1134 C CA . TYR A 1 141 ? -6.25 -21.781 -12.93 1 98.56 141 TYR A CA 1
ATOM 1135 C C . TYR A 1 141 ? -7.402 -22.406 -12.148 1 98.56 141 TYR A C 1
ATOM 1137 O O . TYR A 1 141 ? -7.977 -23.406 -12.562 1 98.56 141 TYR A O 1
ATOM 1145 N N . GLY A 1 142 ? -7.766 -21.891 -11.047 1 98.81 142 GLY A N 1
ATOM 1146 C CA . GLY A 1 142 ? -8.836 -22.422 -10.211 1 98.81 142 GLY A CA 1
ATOM 1147 C C . GLY A 1 142 ? -8.648 -22.094 -8.734 1 98.81 142 GLY A C 1
ATOM 1148 O O . GLY A 1 142 ? -7.906 -21.188 -8.383 1 98.81 142 GLY A O 1
ATOM 1149 N N . GLU A 1 143 ? -9.43 -22.734 -7.902 1 98.94 143 GLU A N 1
ATOM 1150 C CA . GLU A 1 143 ? -9.406 -22.562 -6.457 1 98.94 143 GLU A CA 1
ATOM 1151 C C . GLU A 1 143 ? -8.625 -23.672 -5.77 1 98.94 143 GLU A C 1
ATOM 1153 O O . GLU A 1 143 ? -8.758 -24.844 -6.133 1 98.94 143 GLU A O 1
ATOM 1158 N N . TYR A 1 144 ? -7.902 -23.344 -4.723 1 98.94 144 TYR A N 1
ATOM 1159 C CA . TYR A 1 144 ? -6.992 -24.281 -4.082 1 98.94 144 TYR A CA 1
ATOM 1160 C C . TYR A 1 144 ? -7.258 -24.359 -2.584 1 98.94 144 TYR A C 1
ATOM 1162 O O . TYR A 1 144 ? -7.754 -23.406 -1.982 1 98.94 144 TYR A O 1
ATOM 1170 N N . ILE A 1 145 ? -6.887 -25.578 -2.061 1 98.75 145 ILE A N 1
ATOM 1171 C CA . ILE A 1 145 ? -6.746 -25.656 -0.611 1 98.75 145 ILE A CA 1
ATOM 1172 C C . ILE A 1 145 ? -5.68 -24.672 -0.137 1 98.75 145 ILE A C 1
ATOM 1174 O O . ILE A 1 145 ? -5.883 -23.953 0.844 1 98.75 145 ILE A O 1
ATOM 1178 N N . PHE A 1 146 ? -4.59 -24.719 -0.729 1 98.81 146 PHE A N 1
ATOM 1179 C CA . PHE A 1 146 ? -3.496 -23.766 -0.564 1 98.81 146 PHE A CA 1
ATOM 1180 C C . PHE A 1 146 ? -2.586 -23.766 -1.788 1 98.81 146 PHE A C 1
ATOM 1182 O O . PHE A 1 146 ? -2.271 -24.828 -2.332 1 98.81 146 PHE A O 1
ATOM 1189 N N . LEU A 1 147 ? -2.227 -22.625 -2.252 1 98.88 147 LEU A N 1
ATOM 1190 C CA . LEU A 1 147 ? -1.306 -22.422 -3.365 1 98.88 147 LEU A CA 1
ATOM 1191 C C . LEU A 1 147 ? -0.15 -21.516 -2.959 1 98.88 147 LEU A C 1
ATOM 1193 O O . LEU A 1 147 ? -0.36 -20.344 -2.639 1 98.88 147 LEU A O 1
ATOM 1197 N N . PRO A 1 148 ? 1.089 -22.016 -2.938 1 98.38 148 PRO A N 1
ATOM 1198 C CA . PRO A 1 148 ? 2.223 -21.188 -2.525 1 98.38 148 PRO A CA 1
ATOM 1199 C C . PRO A 1 148 ? 2.43 -19.969 -3.436 1 98.38 148 PRO A C 1
ATOM 1201 O O . PRO A 1 148 ? 2.166 -20.047 -4.637 1 98.38 148 PRO A O 1
ATOM 1204 N N . ARG A 1 149 ? 2.98 -18.906 -2.934 1 98.38 149 ARG A N 1
ATOM 1205 C CA . ARG A 1 149 ? 3.166 -17.656 -3.668 1 98.38 149 ARG A CA 1
ATOM 1206 C C . ARG A 1 149 ? 4.145 -17.844 -4.824 1 98.38 149 ARG A C 1
ATOM 1208 O O . ARG A 1 149 ? 4.051 -17.156 -5.84 1 98.38 149 ARG A O 1
ATOM 1215 N N . HIS A 1 150 ? 5.027 -18.844 -4.738 1 98.38 150 HIS A N 1
ATOM 1216 C CA . HIS A 1 150 ? 6.016 -19.141 -5.77 1 98.38 150 HIS A CA 1
ATOM 1217 C C . HIS A 1 150 ? 5.348 -19.641 -7.047 1 98.38 150 HIS A C 1
ATOM 1219 O O . HIS A 1 150 ? 5.965 -19.641 -8.117 1 98.38 150 HIS A O 1
ATOM 1225 N N . ARG A 1 151 ? 4.109 -20.062 -6.883 1 98.56 151 ARG A N 1
ATOM 1226 C CA . ARG A 1 151 ? 3.336 -20.562 -8.016 1 98.56 151 ARG A CA 1
ATOM 1227 C C . ARG A 1 151 ? 2.438 -19.469 -8.586 1 98.56 151 ARG A C 1
ATOM 1229 O O . ARG A 1 151 ? 2.521 -19.141 -9.773 1 98.56 151 ARG A O 1
ATOM 1236 N N . TRP A 1 152 ? 1.67 -18.859 -7.699 1 98.62 152 TRP A N 1
ATOM 1237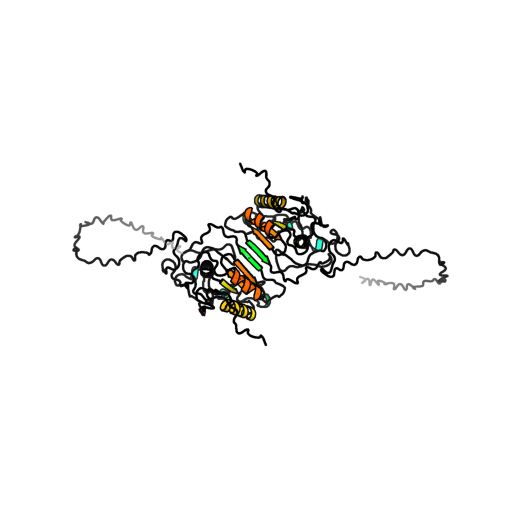 C CA . TRP A 1 152 ? 0.679 -17.953 -8.258 1 98.62 152 TRP A CA 1
ATOM 1238 C C . TRP A 1 152 ? 1.339 -16.672 -8.75 1 98.62 152 TRP A C 1
ATOM 1240 O O . TRP A 1 152 ? 0.754 -15.93 -9.547 1 98.62 152 TRP A O 1
ATOM 1250 N N . LEU A 1 153 ? 2.57 -16.359 -8.344 1 98.69 153 LEU A N 1
ATOM 1251 C CA . LEU A 1 153 ? 3.303 -15.25 -8.93 1 98.69 153 LEU A CA 1
ATOM 1252 C C . LEU A 1 153 ? 3.52 -15.461 -10.422 1 98.69 153 LEU A C 1
ATOM 1254 O O . LEU A 1 153 ? 3.514 -14.5 -11.195 1 98.69 153 LEU A O 1
ATOM 1258 N N . HIS A 1 154 ? 3.803 -16.688 -10.789 1 98.5 154 HIS A N 1
ATOM 1259 C CA . HIS A 1 154 ? 3.949 -16.984 -12.211 1 98.5 154 HIS A CA 1
ATOM 1260 C C . HIS A 1 154 ? 2.639 -16.766 -12.953 1 98.5 154 HIS A C 1
ATOM 1262 O O . HIS A 1 154 ? 2.641 -16.312 -14.102 1 98.5 154 HIS A O 1
ATOM 1268 N N . ASN A 1 155 ? 1.543 -17.125 -12.328 1 98.5 155 ASN A N 1
ATOM 1269 C CA . ASN A 1 155 ? 0.249 -16.859 -12.938 1 98.5 155 ASN A CA 1
ATOM 1270 C C . ASN A 1 155 ? 0.059 -15.359 -13.195 1 98.5 155 ASN A C 1
ATOM 1272 O O . ASN A 1 155 ? -0.503 -14.969 -14.219 1 98.5 155 ASN A O 1
ATOM 1276 N N . LEU A 1 156 ? 0.531 -14.523 -12.25 1 98.5 156 LEU A N 1
ATOM 1277 C CA . LEU A 1 156 ? 0.412 -13.078 -12.414 1 98.5 156 LEU A CA 1
ATOM 1278 C C . LEU A 1 156 ? 1.187 -12.602 -13.633 1 98.5 156 LEU A C 1
ATOM 1280 O O . LEU A 1 156 ? 0.733 -11.703 -14.352 1 98.5 156 LEU A O 1
ATOM 1284 N N . GLU A 1 157 ? 2.354 -13.164 -13.797 1 97.69 157 GLU A N 1
ATOM 1285 C CA . GLU A 1 157 ? 3.178 -12.812 -14.945 1 97.69 157 GLU A CA 1
ATOM 1286 C C . GLU A 1 157 ? 2.424 -13.039 -16.25 1 97.69 157 GLU A C 1
ATOM 1288 O O . GLU A 1 157 ? 2.639 -12.312 -17.234 1 97.69 157 GLU A O 1
ATOM 1293 N N . HIS A 1 158 ? 1.51 -13.969 -16.234 1 97.5 158 HIS A N 1
ATOM 1294 C CA . HIS A 1 158 ? 0.725 -14.312 -17.406 1 97.5 158 HIS A CA 1
ATOM 1295 C C . HIS A 1 158 ? -0.578 -13.523 -17.453 1 97.5 158 HIS A C 1
ATOM 1297 O O . HIS A 1 158 ? -1.451 -13.805 -18.281 1 97.5 158 HIS A O 1
ATOM 1303 N N . GLY A 1 159 ? -0.77 -12.578 -16.547 1 97.5 159 GLY A N 1
ATOM 1304 C CA . GLY A 1 159 ? -1.909 -11.68 -16.609 1 97.5 159 GLY A CA 1
ATOM 1305 C C . GLY A 1 159 ? -3.076 -12.133 -15.75 1 97.5 159 GLY A C 1
ATOM 1306 O O . GLY A 1 159 ? -4.18 -11.594 -15.859 1 97.5 159 GLY A O 1
ATOM 1307 N N . ALA A 1 160 ? -2.871 -13.086 -14.914 1 98.25 160 ALA A N 1
ATOM 1308 C CA . ALA A 1 160 ? -3.93 -13.609 -14.055 1 98.25 160 ALA A CA 1
ATOM 1309 C C . ALA A 1 160 ? -4.16 -12.703 -12.852 1 98.25 160 ALA A C 1
ATOM 1311 O O . ALA A 1 160 ? -3.387 -11.773 -12.609 1 98.25 160 ALA A O 1
ATOM 1312 N N . VAL A 1 161 ? -5.262 -12.945 -12.203 1 98.81 161 VAL A N 1
ATOM 1313 C CA . VAL A 1 161 ? -5.555 -12.344 -10.906 1 98.81 161 VAL A CA 1
ATOM 1314 C C . VAL A 1 161 ? -5.555 -13.414 -9.82 1 98.81 161 VAL A C 1
ATOM 1316 O O . VAL A 1 161 ? -6.184 -14.469 -9.977 1 98.81 161 VAL A O 1
ATOM 1319 N N . ALA A 1 162 ? -4.785 -13.227 -8.805 1 98.94 162 ALA A N 1
ATOM 1320 C CA . ALA A 1 162 ? -4.844 -14.078 -7.621 1 98.94 162 ALA A CA 1
ATOM 1321 C C . ALA A 1 162 ? -5.758 -13.477 -6.555 1 98.94 162 ALA A C 1
ATOM 1323 O O . ALA A 1 162 ? -5.59 -12.312 -6.172 1 98.94 162 ALA A O 1
ATOM 1324 N N . MET A 1 163 ? -6.711 -14.203 -6.152 1 99 163 MET A N 1
ATOM 1325 C CA . MET A 1 163 ? -7.527 -13.844 -4.996 1 99 163 MET A CA 1
ATOM 1326 C C . MET A 1 163 ? -6.992 -14.508 -3.73 1 99 163 MET A C 1
ATOM 1328 O O . MET A 1 163 ? -6.91 -15.734 -3.654 1 99 163 MET A O 1
ATOM 1332 N N . LEU A 1 164 ? -6.676 -13.727 -2.785 1 99 164 LEU A N 1
ATOM 1333 C CA . LEU A 1 164 ? -6.156 -14.195 -1.503 1 99 164 LEU A CA 1
ATOM 1334 C C . LEU A 1 164 ? -7.133 -13.867 -0.375 1 99 164 LEU A C 1
ATOM 1336 O O . LEU A 1 164 ? -7.781 -12.82 -0.39 1 99 164 LEU A O 1
ATOM 1340 N N . TYR A 1 165 ? -7.227 -14.742 0.567 1 98.94 165 TYR A N 1
ATOM 1341 C CA . TYR A 1 165 ? -8.023 -14.484 1.761 1 98.94 165 TYR A CA 1
ATOM 1342 C C . TYR A 1 165 ? -7.398 -15.141 2.986 1 98.94 165 TYR A C 1
ATOM 1344 O O . TYR A 1 165 ? -6.801 -16.219 2.887 1 98.94 165 TYR A O 1
ATOM 1352 N N . HIS A 1 166 ? -7.422 -14.43 4.105 1 98.94 166 HIS A N 1
ATOM 1353 C CA . HIS A 1 166 ? -6.992 -15.039 5.359 1 98.94 166 HIS A CA 1
ATOM 1354 C C . HIS A 1 166 ? -7.934 -16.156 5.781 1 98.94 166 HIS A C 1
ATOM 1356 O O . HIS A 1 166 ? -9.156 -16.031 5.664 1 98.94 166 HIS A O 1
ATOM 1362 N N . PRO A 1 167 ? -7.41 -17.266 6.344 1 98.81 167 PRO A N 1
ATOM 1363 C CA . PRO A 1 167 ? -8.273 -18.375 6.758 1 98.81 167 PRO A CA 1
ATOM 1364 C C . PRO A 1 167 ? -9.297 -17.969 7.812 1 98.81 167 PRO A C 1
ATOM 1366 O O . PRO A 1 167 ? -10.359 -18.594 7.93 1 98.81 167 PRO A O 1
ATOM 1369 N N . CYS A 1 168 ? -9.023 -16.906 8.562 1 98.88 168 CYS A N 1
ATOM 1370 C CA . CYS A 1 168 ? -9.93 -16.469 9.609 1 98.88 168 CYS A CA 1
ATOM 1371 C C . CYS A 1 168 ? -10.883 -15.398 9.102 1 98.88 168 CYS A C 1
ATOM 1373 O O . CYS A 1 168 ? -11.703 -14.875 9.859 1 98.88 168 CYS A O 1
ATOM 1375 N N . ALA A 1 169 ? -10.727 -14.984 7.848 1 98.88 169 ALA A N 1
ATOM 1376 C CA . ALA A 1 169 ? -11.594 -13.953 7.277 1 98.88 169 ALA A CA 1
ATOM 1377 C C . ALA A 1 169 ? -13.062 -14.391 7.328 1 98.88 169 ALA A C 1
ATOM 1379 O O . ALA A 1 169 ? -13.359 -15.586 7.352 1 98.88 169 ALA A O 1
ATOM 1380 N N . ASN A 1 170 ? -13.984 -13.43 7.387 1 98.75 170 ASN A N 1
ATOM 1381 C CA . ASN A 1 170 ? -15.414 -13.703 7.375 1 98.75 170 ASN A CA 1
ATOM 1382 C C . ASN A 1 170 ? -15.812 -14.523 6.152 1 98.75 170 ASN A C 1
ATOM 1384 O O . ASN A 1 170 ? -15.562 -14.125 5.016 1 98.75 170 ASN A O 1
ATOM 1388 N N . LYS A 1 171 ? -16.469 -15.594 6.387 1 98.31 171 LYS A N 1
ATOM 1389 C CA . LYS A 1 171 ? -16.766 -16.547 5.328 1 98.31 171 LYS A CA 1
ATOM 1390 C C . LYS A 1 171 ? -17.688 -15.938 4.281 1 98.31 171 LYS A C 1
ATOM 1392 O O . LYS A 1 171 ? -17.578 -16.234 3.09 1 98.31 171 LYS A O 1
ATOM 1397 N N . ASN A 1 172 ? -18.609 -15.148 4.703 1 98.5 172 ASN A N 1
ATOM 1398 C CA . ASN A 1 172 ? -19.516 -14.508 3.758 1 98.5 172 ASN A CA 1
ATOM 1399 C C . ASN A 1 172 ? -18.766 -13.562 2.818 1 98.5 172 ASN A C 1
ATOM 1401 O O . ASN A 1 172 ? -19.016 -13.555 1.612 1 98.5 172 ASN A O 1
ATOM 1405 N N . GLU A 1 173 ? -17.875 -12.734 3.359 1 98.81 173 GLU A N 1
ATOM 1406 C CA . GLU A 1 173 ? -17.078 -11.828 2.537 1 98.81 173 GLU A CA 1
ATOM 1407 C C . GLU A 1 173 ? -16.219 -12.602 1.538 1 98.81 173 GLU A C 1
ATOM 1409 O O . GLU A 1 173 ? -16.094 -12.211 0.376 1 98.81 173 GLU A O 1
ATOM 1414 N N . VAL A 1 174 ? -15.633 -13.695 1.994 1 98.94 174 VAL A N 1
ATOM 1415 C CA . VAL A 1 174 ? -14.797 -14.531 1.128 1 98.94 174 VAL A CA 1
ATOM 1416 C C . VAL A 1 174 ? -15.641 -15.07 -0.026 1 98.94 174 VAL A C 1
ATOM 1418 O O . VAL A 1 174 ? -15.211 -15.039 -1.182 1 98.94 174 VAL A O 1
ATOM 1421 N N . ASN A 1 175 ? -16.797 -15.539 0.273 1 98.81 175 ASN A N 1
ATOM 1422 C CA . ASN A 1 175 ? -17.672 -16.109 -0.748 1 98.81 175 ASN A CA 1
ATOM 1423 C C . ASN A 1 175 ? -18.109 -15.055 -1.76 1 98.81 175 ASN A C 1
ATOM 1425 O O . ASN A 1 175 ? -18.188 -15.336 -2.957 1 98.81 175 ASN A O 1
ATOM 1429 N N . ILE A 1 176 ? -18.453 -13.852 -1.276 1 98.69 176 ILE A N 1
ATOM 1430 C CA . ILE A 1 176 ? -18.812 -12.766 -2.172 1 98.69 176 ILE A CA 1
ATOM 1431 C C . ILE A 1 176 ? -17.656 -12.461 -3.117 1 98.69 176 ILE A C 1
ATOM 1433 O O . ILE A 1 176 ? -17.844 -12.336 -4.328 1 98.69 176 ILE A O 1
ATOM 1437 N N . LEU A 1 177 ? -16.438 -12.398 -2.594 1 98.88 177 LEU A N 1
ATOM 1438 C CA . LEU A 1 177 ? -15.266 -12.086 -3.402 1 98.88 177 LEU A CA 1
ATOM 1439 C C . LEU A 1 177 ? -14.984 -13.195 -4.406 1 98.88 177 LEU A C 1
ATOM 1441 O O . LEU A 1 177 ? -14.664 -12.922 -5.566 1 98.88 177 LEU A O 1
ATOM 1445 N N . LYS A 1 178 ? -15.141 -14.422 -3.998 1 98.88 178 LYS A N 1
ATOM 1446 C CA . LYS A 1 178 ? -14.977 -15.562 -4.902 1 98.88 178 LYS A CA 1
ATOM 1447 C C . LYS A 1 178 ? -15.938 -15.469 -6.082 1 98.88 178 LYS A C 1
ATOM 1449 O O . LYS A 1 178 ? -15.547 -15.664 -7.23 1 98.88 178 LYS A O 1
ATOM 1454 N N . SER A 1 179 ? -17.141 -15.211 -5.719 1 98.38 179 SER A N 1
ATOM 1455 C CA . SER A 1 179 ? -18.172 -15.117 -6.762 1 98.38 179 SER A CA 1
ATOM 1456 C C . SER A 1 179 ? -17.828 -14.031 -7.777 1 98.38 179 SER A C 1
ATOM 1458 O O . SER A 1 179 ? -17.969 -14.242 -8.984 1 98.38 179 SER A O 1
ATOM 1460 N N . LEU A 1 180 ? -17.375 -12.898 -7.277 1 98.56 180 LEU A N 1
ATOM 1461 C CA . LEU A 1 180 ? -17.016 -11.797 -8.164 1 98.56 180 LEU A CA 1
ATOM 1462 C C . LEU A 1 180 ? -15.859 -12.195 -9.07 1 98.56 180 LEU A C 1
ATOM 1464 O O . LEU A 1 180 ? -15.914 -11.984 -10.289 1 98.56 180 LEU A O 1
ATOM 1468 N N . VAL A 1 181 ? -14.836 -12.812 -8.539 1 98.75 181 VAL A N 1
ATOM 1469 C CA . VAL A 1 181 ? -13.641 -13.164 -9.289 1 98.75 181 VAL A CA 1
ATOM 1470 C C . VAL A 1 181 ? -13.977 -14.234 -10.328 1 98.75 181 VAL A C 1
ATOM 1472 O O . VAL A 1 181 ? -13.602 -14.117 -11.492 1 98.75 181 VAL A O 1
ATOM 1475 N N . LYS A 1 182 ? -14.742 -15.227 -9.906 1 98.31 182 LYS A N 1
ATOM 1476 C CA . LYS A 1 182 ? -15.094 -16.344 -10.781 1 98.31 182 LYS A CA 1
ATOM 1477 C C . LYS A 1 182 ? -15.984 -15.891 -11.93 1 98.31 182 LYS A C 1
ATOM 1479 O O . LYS A 1 182 ? -16 -16.5 -12.992 1 98.31 182 LYS A O 1
ATOM 1484 N N . SER A 1 183 ? -16.719 -14.82 -11.672 1 97.75 183 SER A N 1
ATOM 1485 C CA . SER A 1 183 ? -17.609 -14.32 -12.711 1 97.75 183 SER A CA 1
ATOM 1486 C C . SER A 1 183 ? -16.922 -13.289 -13.594 1 97.75 183 SER A C 1
ATOM 1488 O O . SER A 1 183 ? -17.484 -12.852 -14.602 1 97.75 183 SER A O 1
ATOM 1490 N N . CYS A 1 184 ? -15.727 -12.938 -13.305 1 98.06 184 CYS A N 1
ATOM 1491 C CA . CYS A 1 184 ? -15.078 -11.844 -14.008 1 98.06 184 CYS A CA 1
ATOM 1492 C C . CYS A 1 184 ? -14.086 -12.367 -15.039 1 98.06 184 CYS A C 1
ATOM 1494 O O . CYS A 1 184 ? -13.938 -11.789 -16.109 1 98.06 184 CYS A O 1
ATOM 1496 N N . LEU A 1 185 ? -13.391 -13.453 -14.664 1 97 185 LEU A N 1
ATOM 1497 C CA . LEU A 1 185 ? -12.359 -13.883 -15.602 1 97 185 LEU A CA 1
ATOM 1498 C C . LEU A 1 185 ? -12 -15.352 -15.383 1 97 185 LEU A C 1
ATOM 1500 O O . LEU A 1 185 ? -12.156 -15.867 -14.273 1 97 185 LEU A O 1
ATOM 1504 N N . TYR A 1 186 ? -11.477 -15.945 -16.438 1 97.31 186 TYR A N 1
ATOM 1505 C CA . TYR A 1 186 ? -11.008 -17.328 -16.438 1 97.31 186 TYR A CA 1
ATOM 1506 C C . TYR A 1 186 ? -9.68 -17.453 -15.703 1 97.31 186 TYR A C 1
ATOM 1508 O O . TYR A 1 186 ? -9.531 -18.297 -14.812 1 97.31 186 TYR A O 1
ATOM 1516 N N . ARG A 1 187 ? -8.758 -16.594 -16 1 97.81 187 ARG A N 1
ATOM 1517 C CA . ARG A 1 187 ? -7.398 -16.672 -15.492 1 97.81 187 ARG A CA 1
ATOM 1518 C C . ARG A 1 187 ? -7.32 -16.156 -14.055 1 97.81 187 ARG A C 1
ATOM 1520 O O . ARG A 1 187 ? -6.773 -15.086 -13.805 1 97.81 187 ARG A O 1
ATOM 1527 N N . HIS A 1 188 ? -7.82 -17 -13.172 1 98.69 188 HIS A N 1
ATOM 1528 C CA . HIS A 1 188 ? -7.707 -16.656 -11.758 1 98.69 188 HIS A CA 1
ATOM 1529 C C . HIS A 1 188 ? -7.211 -17.859 -10.945 1 98.69 188 HIS A C 1
ATOM 1531 O O . HIS A 1 188 ? -7.367 -19 -11.359 1 98.69 188 HIS A O 1
ATOM 1537 N N . VAL A 1 189 ? -6.559 -17.578 -9.906 1 98.94 189 VAL A N 1
ATOM 1538 C CA . VAL A 1 189 ? -6.32 -18.531 -8.836 1 98.94 189 VAL A CA 1
ATOM 1539 C C . VAL A 1 189 ? -6.848 -17.984 -7.516 1 98.94 189 VAL A C 1
ATOM 1541 O O . VAL A 1 189 ? -6.758 -16.781 -7.258 1 98.94 189 VAL A O 1
ATOM 1544 N N . ILE A 1 190 ? -7.453 -18.812 -6.75 1 98.94 190 ILE A N 1
ATOM 1545 C CA . ILE A 1 190 ? -7.984 -18.469 -5.438 1 98.94 190 ILE A CA 1
ATOM 1546 C C . ILE A 1 190 ? -7.34 -19.359 -4.371 1 98.94 190 ILE A C 1
ATOM 1548 O O . ILE A 1 190 ? -7.336 -20.578 -4.492 1 98.94 190 ILE A O 1
ATOM 1552 N N . THR A 1 191 ? -6.801 -18.75 -3.359 1 98.94 191 THR A N 1
ATOM 1553 C CA . THR A 1 191 ? -6.133 -19.547 -2.328 1 98.94 191 THR A CA 1
ATOM 1554 C C . THR A 1 191 ? -6.121 -18.797 -0.999 1 98.94 191 THR A C 1
ATOM 1556 O O . THR A 1 191 ? -6.051 -17.562 -0.975 1 98.94 191 THR A O 1
ATOM 1559 N N . PRO A 1 192 ? -6.215 -19.469 0.113 1 98.88 192 PRO A N 1
ATOM 1560 C CA . PRO A 1 192 ? -5.945 -18.812 1.396 1 98.88 192 PRO A CA 1
ATOM 1561 C C . PRO A 1 192 ? -4.516 -18.297 1.502 1 98.88 192 PRO A C 1
ATOM 1563 O O . PRO A 1 192 ? -3.623 -18.781 0.804 1 98.88 192 PRO A O 1
ATOM 1566 N N . TYR A 1 193 ? -4.301 -17.328 2.312 1 98.81 193 TYR A N 1
ATOM 1567 C CA . TYR A 1 193 ? -3.016 -16.688 2.566 1 98.81 193 TYR A CA 1
ATOM 1568 C C . TYR A 1 193 ? -2.975 -16.078 3.963 1 98.81 193 TYR A C 1
ATOM 1570 O O . TYR A 1 193 ? -3.377 -14.922 4.16 1 98.81 193 TYR A O 1
ATOM 1578 N N . ASN A 1 194 ? -2.389 -16.766 4.91 1 98.38 194 ASN A N 1
ATOM 1579 C CA . ASN A 1 194 ? -2.527 -16.438 6.324 1 98.38 194 ASN A CA 1
ATOM 1580 C C . ASN A 1 194 ? -1.574 -15.312 6.73 1 98.38 194 ASN A C 1
ATOM 1582 O O . ASN A 1 194 ? -1.477 -14.969 7.91 1 98.38 194 ASN A O 1
ATOM 1586 N N . MET A 1 195 ? -0.903 -14.719 5.727 1 97.56 195 MET A N 1
ATOM 1587 C CA . MET A 1 195 ? -0.021 -13.594 6.027 1 97.56 195 MET A CA 1
ATOM 1588 C C . MET A 1 195 ? -0.743 -12.266 5.82 1 97.56 195 MET A C 1
ATOM 1590 O O . MET A 1 195 ? -0.192 -11.203 6.113 1 97.56 195 MET A O 1
ATOM 1594 N N . LEU A 1 196 ? -1.943 -12.297 5.301 1 98.5 196 LEU A N 1
ATOM 1595 C CA . LEU A 1 196 ? -2.75 -11.086 5.215 1 98.5 196 LEU A CA 1
ATOM 1596 C C . LEU A 1 196 ? -3.045 -10.531 6.605 1 98.5 196 LEU A C 1
ATOM 1598 O O . LEU A 1 196 ? -3.127 -11.289 7.574 1 98.5 196 LEU A O 1
ATOM 1602 N N . SER A 1 197 ? -3.238 -9.227 6.695 1 97.38 197 SER A N 1
ATOM 1603 C CA . SER A 1 197 ? -3.525 -8.586 7.977 1 97.38 197 SER A CA 1
ATOM 1604 C C . SER A 1 197 ? -4.961 -8.844 8.414 1 97.38 197 SER A C 1
ATOM 1606 O O . SER A 1 197 ? -5.836 -9.094 7.582 1 97.38 197 SER A O 1
ATOM 1608 N N . SER A 1 198 ? -5.133 -8.773 9.734 1 97.81 198 SER A N 1
ATOM 1609 C CA . SER A 1 198 ? -6.492 -8.898 10.25 1 97.81 198 SER A CA 1
ATOM 1610 C C . SER A 1 198 ? -7.348 -7.699 9.844 1 97.81 198 SER A C 1
ATOM 1612 O O . SER A 1 198 ? -8.57 -7.816 9.711 1 97.81 198 SER A O 1
ATOM 1614 N N . THR A 1 199 ? -6.73 -6.547 9.562 1 97.56 199 THR A N 1
ATOM 1615 C CA . THR A 1 199 ? -7.438 -5.332 9.18 1 97.56 199 THR A CA 1
ATOM 1616 C C . THR A 1 199 ? -7.988 -5.457 7.762 1 97.56 199 THR A C 1
ATOM 1618 O O . THR A 1 199 ? -9.086 -4.973 7.473 1 97.56 199 THR A O 1
ATOM 1621 N N . ARG A 1 200 ? -7.215 -6.082 6.91 1 98.56 200 ARG A N 1
ATOM 1622 C CA . ARG A 1 200 ? -7.617 -6.312 5.527 1 98.56 200 ARG A CA 1
ATOM 1623 C C . ARG A 1 200 ? -7.316 -7.746 5.102 1 98.56 200 ARG A C 1
ATOM 1625 O O . ARG A 1 200 ? -6.352 -7.992 4.375 1 98.56 200 ARG A O 1
ATOM 1632 N N . PRO A 1 201 ? -8.227 -8.625 5.461 1 98.88 201 PRO A N 1
ATOM 1633 C CA . PRO A 1 201 ? -7.953 -10.055 5.27 1 98.88 201 PRO A CA 1
ATOM 1634 C C . PRO A 1 201 ? -8.336 -10.547 3.877 1 98.88 201 PRO A C 1
ATOM 1636 O O . PRO A 1 201 ? -8.359 -11.75 3.629 1 98.88 201 PRO A O 1
ATOM 1639 N N . LEU A 1 202 ? -8.695 -9.664 2.924 1 98.94 202 LEU A N 1
ATOM 1640 C CA . LEU A 1 202 ? -9.039 -9.969 1.541 1 98.94 202 LEU A CA 1
ATOM 1641 C C . LEU A 1 202 ? -8.148 -9.203 0.572 1 98.94 202 LEU A C 1
ATOM 1643 O O . LEU A 1 202 ? -7.902 -8.008 0.759 1 98.94 202 LEU A O 1
ATOM 1647 N N . ALA A 1 203 ? -7.668 -9.922 -0.475 1 98.94 203 ALA A N 1
ATOM 1648 C CA . ALA A 1 203 ? -6.801 -9.219 -1.415 1 98.94 203 ALA A CA 1
ATOM 1649 C C . ALA A 1 203 ? -6.941 -9.797 -2.824 1 98.94 203 ALA A C 1
ATOM 1651 O O . ALA A 1 203 ? -7.25 -10.977 -2.992 1 98.94 203 ALA A O 1
ATOM 1652 N N . LEU A 1 204 ? -6.801 -8.93 -3.807 1 98.94 204 LEU A N 1
ATOM 1653 C CA . LEU A 1 204 ? -6.539 -9.297 -5.191 1 98.94 204 LEU A CA 1
ATOM 1654 C C . LEU A 1 204 ? -5.137 -8.859 -5.613 1 98.94 204 LEU A C 1
ATOM 1656 O O . LEU A 1 204 ? -4.68 -7.781 -5.23 1 98.94 204 LEU A O 1
ATOM 1660 N N . VAL A 1 205 ? -4.508 -9.711 -6.328 1 98.94 205 VAL A N 1
ATOM 1661 C CA . VAL A 1 205 ? -3.15 -9.406 -6.77 1 98.94 205 VAL A CA 1
ATOM 1662 C C . VAL A 1 205 ? -3.033 -9.633 -8.273 1 98.94 205 VAL A C 1
ATOM 1664 O O . VAL A 1 205 ? -3.543 -10.617 -8.805 1 98.94 205 VAL A O 1
ATOM 1667 N N . SER A 1 206 ? -2.547 -8.711 -9 1 98.69 206 SER A N 1
ATOM 1668 C CA . SER A 1 206 ? -2.092 -8.82 -10.383 1 98.69 206 SER A CA 1
ATOM 1669 C C . SER A 1 206 ? -0.642 -8.375 -10.523 1 98.69 206 SER A C 1
ATOM 1671 O O . SER A 1 206 ? -0.03 -7.918 -9.555 1 98.69 206 SER A O 1
ATOM 1673 N N . TRP A 1 207 ? -0.07 -8.555 -11.672 1 98.38 207 TRP A N 1
ATOM 1674 C CA . TRP A 1 207 ? 1.34 -8.234 -11.859 1 98.38 207 TRP A CA 1
ATOM 1675 C C . TRP A 1 207 ? 1.605 -6.762 -11.555 1 98.38 207 TRP A C 1
ATOM 1677 O O . TRP A 1 207 ? 1.149 -5.875 -12.281 1 98.38 207 TRP A O 1
ATOM 1687 N N . GLY A 1 208 ? 2.279 -6.484 -10.438 1 98.19 208 GLY A N 1
ATOM 1688 C CA . GLY A 1 208 ? 2.67 -5.137 -10.055 1 98.19 208 GLY A CA 1
ATOM 1689 C C . GLY A 1 208 ? 1.613 -4.418 -9.234 1 98.19 208 GLY A C 1
ATOM 1690 O O . GLY A 1 208 ? 1.823 -3.283 -8.805 1 98.19 208 GLY A O 1
ATOM 1691 N N . HIS A 1 209 ? 0.467 -5.07 -8.969 1 98.62 209 HIS A N 1
ATOM 1692 C CA . HIS A 1 209 ? -0.652 -4.391 -8.328 1 98.62 209 HIS A CA 1
ATOM 1693 C C . HIS A 1 209 ? -1.286 -5.27 -7.254 1 98.62 209 HIS A C 1
ATOM 1695 O O . HIS A 1 209 ? -1.329 -6.496 -7.395 1 98.62 209 HIS A O 1
ATOM 1701 N N . ARG A 1 210 ? -1.775 -4.656 -6.191 1 98.69 210 ARG A N 1
ATOM 1702 C CA . ARG A 1 210 ? -2.586 -5.398 -5.23 1 98.69 210 ARG A CA 1
ATOM 1703 C C . ARG A 1 210 ? -3.686 -4.516 -4.645 1 98.69 210 ARG A C 1
ATOM 1705 O O . ARG A 1 210 ? -3.51 -3.305 -4.508 1 98.69 210 ARG A O 1
ATOM 1712 N N . LEU A 1 211 ? -4.793 -5.082 -4.41 1 98.94 211 LEU A N 1
ATOM 1713 C CA . LEU A 1 211 ? -5.949 -4.512 -3.725 1 98.94 211 LEU A CA 1
ATOM 1714 C C . LEU A 1 211 ? -6.203 -5.227 -2.402 1 98.94 211 LEU A C 1
ATOM 1716 O O . LEU A 1 211 ? -6.348 -6.449 -2.371 1 98.94 211 LEU A O 1
ATOM 1720 N N . GLU A 1 212 ? -6.172 -4.512 -1.312 1 98.81 212 GLU A N 1
ATOM 1721 C CA . GLU A 1 212 ? -6.453 -5.074 0.005 1 98.81 212 GLU A CA 1
ATOM 1722 C C . GLU A 1 212 ? -7.73 -4.488 0.595 1 98.81 212 GLU A C 1
ATOM 1724 O O . GLU A 1 212 ? -7.957 -3.279 0.525 1 98.81 212 GLU A O 1
ATOM 1729 N N . MET A 1 213 ? -8.562 -5.383 1.215 1 98.75 213 MET A N 1
ATOM 1730 C CA . MET A 1 213 ? -9.875 -4.953 1.683 1 98.75 213 MET A CA 1
ATOM 1731 C C . MET A 1 213 ? -10.219 -5.605 3.018 1 98.75 213 MET A C 1
ATOM 1733 O O . MET A 1 213 ? -9.797 -6.73 3.289 1 98.75 213 MET A O 1
ATOM 1737 N N . SER A 1 214 ? -10.945 -4.828 3.83 1 98.5 214 SER A N 1
ATOM 1738 C CA . SER A 1 214 ? -11.609 -5.402 4.996 1 98.5 214 SER A CA 1
ATOM 1739 C C . SER A 1 214 ? -12.961 -5.996 4.629 1 98.5 214 SER A C 1
ATOM 1741 O O . SER A 1 214 ? -13.258 -7.141 4.98 1 98.5 214 SER A O 1
ATOM 1743 N N . LYS A 1 215 ? -13.727 -5.258 4.027 1 98.06 215 LYS A N 1
ATOM 1744 C CA . LYS A 1 215 ? -15.031 -5.602 3.477 1 98.06 215 LYS A CA 1
ATOM 1745 C C . LYS A 1 215 ? -15.023 -5.535 1.952 1 98.06 215 LYS A C 1
ATOM 1747 O O . LYS A 1 215 ? -14.414 -4.633 1.37 1 98.06 215 LYS A O 1
ATOM 1752 N N . VAL A 1 216 ? -15.695 -6.477 1.332 1 98.5 216 VAL A N 1
ATOM 1753 C CA . VAL A 1 216 ? -15.727 -6.508 -0.126 1 98.5 216 VAL A CA 1
ATOM 1754 C C . VAL A 1 216 ? -16.453 -5.266 -0.652 1 98.5 216 VAL A C 1
ATOM 1756 O O . VAL A 1 216 ? -17.516 -4.898 -0.151 1 98.5 216 VAL A O 1
ATOM 1759 N N . ALA A 1 217 ? -15.844 -4.629 -1.55 1 97.25 217 ALA A N 1
ATOM 1760 C CA . ALA A 1 217 ? -16.438 -3.555 -2.34 1 97.25 217 ALA A CA 1
ATOM 1761 C C . ALA A 1 217 ? -16.547 -3.947 -3.811 1 97.25 217 ALA A C 1
ATOM 1763 O O . ALA A 1 217 ? -15.578 -3.799 -4.562 1 97.25 217 ALA A O 1
ATOM 1764 N N . PRO A 1 218 ? -17.672 -4.398 -4.25 1 97.5 218 PRO A N 1
ATOM 1765 C CA . PRO A 1 218 ? -17.781 -5.016 -5.574 1 97.5 218 PRO A CA 1
ATOM 1766 C C . PRO A 1 218 ? -17.312 -4.098 -6.699 1 97.5 218 PRO A C 1
ATOM 1768 O O . PRO A 1 218 ? -16.594 -4.535 -7.605 1 97.5 218 PRO A O 1
ATOM 1771 N N . ALA A 1 219 ? -17.734 -2.785 -6.605 1 96.75 219 ALA A N 1
ATOM 1772 C CA . ALA A 1 219 ? -17.344 -1.856 -7.664 1 96.75 219 ALA A CA 1
ATOM 1773 C C . ALA A 1 219 ? -15.82 -1.706 -7.727 1 96.75 219 ALA A C 1
ATOM 1775 O O . ALA A 1 219 ? -15.242 -1.636 -8.812 1 96.75 219 ALA A O 1
ATOM 1776 N N . VAL A 1 220 ? -15.172 -1.673 -6.602 1 97.81 220 VAL A N 1
ATOM 1777 C CA . VAL A 1 220 ? -13.719 -1.532 -6.52 1 97.81 220 VAL A CA 1
ATOM 1778 C C . VAL A 1 220 ? -13.047 -2.793 -7.059 1 97.81 220 VAL A C 1
ATOM 1780 O O . VAL A 1 220 ? -12.047 -2.713 -7.777 1 97.81 220 VAL A O 1
ATOM 1783 N N . VAL A 1 221 ? -13.594 -3.939 -6.727 1 98.62 221 VAL A N 1
ATOM 1784 C CA . VAL A 1 221 ? -13.078 -5.23 -7.176 1 98.62 221 VAL A CA 1
ATOM 1785 C C . VAL A 1 221 ? -13.141 -5.309 -8.703 1 98.62 221 VAL A C 1
ATOM 1787 O O . VAL A 1 221 ? -12.148 -5.645 -9.352 1 98.62 221 VAL A O 1
ATOM 1790 N N . ILE A 1 222 ? -14.258 -5.012 -9.258 1 98.5 222 ILE A N 1
ATOM 1791 C CA . ILE A 1 222 ? -14.469 -5.074 -10.695 1 98.5 222 ILE A CA 1
ATOM 1792 C C . ILE A 1 222 ? -13.523 -4.102 -11.398 1 98.5 222 ILE A C 1
ATOM 1794 O O . ILE A 1 222 ? -12.891 -4.453 -12.398 1 98.5 222 ILE A O 1
ATOM 1798 N N . ASP A 1 223 ? -13.438 -2.881 -10.906 1 98 223 ASP A N 1
ATOM 1799 C CA . ASP A 1 223 ? -12.539 -1.883 -11.484 1 98 223 ASP A CA 1
ATOM 1800 C C . ASP A 1 223 ? -11.094 -2.373 -11.461 1 98 223 ASP A C 1
ATOM 1802 O O . ASP A 1 223 ? -10.359 -2.201 -12.445 1 98 223 ASP A O 1
ATOM 1806 N N . PHE A 1 224 ? -10.672 -2.963 -10.328 1 98.69 224 PHE A N 1
ATOM 1807 C CA . PHE A 1 224 ? -9.32 -3.502 -10.219 1 98.69 224 PHE A CA 1
ATOM 1808 C C . PHE A 1 224 ? -9.055 -4.539 -11.305 1 98.69 224 PHE A C 1
ATOM 1810 O O . PHE A 1 224 ? -8.031 -4.488 -11.984 1 98.69 224 PHE A O 1
ATOM 1817 N N . ILE A 1 225 ? -9.961 -5.504 -11.43 1 98.81 225 ILE A N 1
ATOM 1818 C CA . ILE A 1 225 ? -9.781 -6.59 -12.383 1 98.81 225 ILE A CA 1
ATOM 1819 C C . ILE A 1 225 ? -9.734 -6.027 -13.805 1 98.81 225 ILE A C 1
ATOM 1821 O O . ILE A 1 225 ? -8.844 -6.367 -14.578 1 98.81 225 ILE A O 1
ATOM 1825 N N . LYS A 1 226 ? -10.602 -5.117 -14.141 1 98.38 226 LYS A N 1
ATOM 1826 C CA . LYS A 1 226 ? -10.656 -4.551 -15.484 1 98.38 226 LYS A CA 1
ATOM 1827 C C . LYS A 1 226 ? -9.383 -3.764 -15.797 1 98.38 226 LYS A C 1
ATOM 1829 O O . LYS A 1 226 ? -8.906 -3.773 -16.938 1 98.38 226 LYS A O 1
ATOM 1834 N N . LYS A 1 227 ? -8.867 -3.146 -14.844 1 97.88 227 LYS A N 1
ATOM 1835 C CA . LYS A 1 227 ? -7.715 -2.271 -15.055 1 97.88 227 LYS A CA 1
ATOM 1836 C C . LYS A 1 227 ? -6.418 -3.076 -15.133 1 97.88 227 LYS A C 1
ATOM 1838 O O . LYS A 1 227 ? -5.5 -2.713 -15.867 1 97.88 227 LYS A O 1
ATOM 1843 N N . HIS A 1 228 ? -6.355 -4.16 -14.352 1 98 228 HIS A N 1
ATOM 1844 C CA . HIS A 1 228 ? -5.016 -4.688 -14.125 1 98 228 HIS A CA 1
ATOM 1845 C C . HIS A 1 228 ? -4.898 -6.125 -14.617 1 98 228 HIS A C 1
ATOM 1847 O O . HIS A 1 228 ? -3.789 -6.645 -14.773 1 98 228 HIS A O 1
ATOM 1853 N N . ALA A 1 229 ? -6.02 -6.844 -14.812 1 97.56 229 ALA A N 1
ATOM 1854 C CA . ALA A 1 229 ? -5.941 -8.188 -15.375 1 97.56 229 ALA A CA 1
ATOM 1855 C C . ALA A 1 229 ? -5.41 -8.148 -16.812 1 97.56 229 ALA A C 1
ATOM 1857 O O . ALA A 1 229 ? -5.488 -7.117 -17.484 1 97.56 229 ALA A O 1
ATOM 1858 N N . LEU A 1 230 ? -4.75 -9.195 -17.234 1 96.56 230 LEU A N 1
ATOM 1859 C CA . LEU A 1 230 ? -4.27 -9.43 -18.594 1 96.56 230 LEU A CA 1
ATOM 1860 C C . LEU A 1 230 ? -3.123 -8.484 -18.938 1 96.56 230 LEU A C 1
ATOM 1862 O O . LEU A 1 230 ? -2.828 -8.258 -20.125 1 96.56 230 LEU A O 1
ATOM 1866 N N . ARG A 1 231 ? -2.533 -7.902 -17.984 1 93.5 231 ARG A N 1
ATOM 1867 C CA . ARG A 1 231 ? -1.485 -6.918 -18.219 1 93.5 231 ARG A CA 1
ATOM 1868 C C . ARG A 1 231 ? -0.137 -7.41 -17.703 1 93.5 231 ARG A C 1
ATOM 1870 O O . ARG A 1 231 ? 0.764 -6.609 -17.438 1 93.5 231 ARG A O 1
ATOM 1877 N N . GLY A 1 232 ? 0.064 -8.656 -17.531 1 93.12 232 GLY A N 1
ATOM 1878 C CA . GLY A 1 232 ? 1.375 -9.211 -17.234 1 93.12 232 GLY A CA 1
ATOM 1879 C C . GLY A 1 232 ? 2.324 -9.164 -18.422 1 93.12 232 GLY A C 1
ATOM 1880 O O . GLY A 1 232 ? 1.894 -8.984 -19.562 1 93.12 232 GLY A O 1
ATOM 1881 N N . PRO A 1 233 ? 3.572 -9.234 -18.141 1 93.38 233 PRO A N 1
ATOM 1882 C CA . PRO A 1 233 ? 4.555 -9.109 -19.219 1 93.38 233 PRO A CA 1
ATOM 1883 C C . PRO A 1 233 ? 4.473 -10.258 -20.234 1 93.38 233 PRO A C 1
ATOM 1885 O O . PRO A 1 233 ? 4.945 -10.125 -21.359 1 93.38 233 PRO A O 1
ATOM 1888 N N . GLU A 1 234 ? 3.979 -11.406 -19.859 1 88.62 234 GLU A N 1
ATOM 1889 C CA . GLU A 1 234 ? 3.779 -12.555 -20.734 1 88.62 234 GLU A CA 1
ATOM 1890 C C . GLU A 1 234 ? 2.303 -12.93 -20.828 1 88.62 234 GLU A C 1
ATOM 1892 O O . GLU A 1 234 ? 1.751 -13.531 -19.922 1 88.62 234 GLU A O 1
ATOM 1897 N N . ARG A 1 235 ? 1.753 -12.617 -21.875 1 79.12 235 ARG A N 1
ATOM 1898 C CA . ARG A 1 235 ? 0.315 -12.844 -21.969 1 79.12 235 ARG A CA 1
ATOM 1899 C C . ARG A 1 235 ? 0.015 -14.188 -22.625 1 79.12 235 ARG A C 1
ATOM 1901 O O . ARG A 1 235 ? 0.189 -14.344 -23.828 1 79.12 235 ARG A O 1
ATOM 1908 N N . THR A 1 236 ? -0.209 -15.117 -21.828 1 85 236 THR A N 1
ATOM 1909 C CA . THR A 1 236 ? -0.643 -16.422 -22.312 1 85 236 THR A CA 1
ATOM 1910 C C . THR A 1 236 ? -1.868 -16.906 -21.547 1 85 236 THR A C 1
ATOM 1912 O O . THR A 1 236 ? -1.98 -16.672 -20.344 1 85 236 THR A O 1
ATOM 1915 N N . HIS A 1 237 ? -2.764 -17.516 -22.297 1 85.75 237 HIS A N 1
ATOM 1916 C CA . HIS A 1 237 ? -3.959 -18.062 -21.656 1 85.75 237 HIS A CA 1
ATOM 1917 C C . HIS A 1 237 ? -3.771 -19.547 -21.312 1 85.75 237 HIS A C 1
ATOM 1919 O O . HIS A 1 237 ? -4.676 -20.172 -20.766 1 85.75 237 HIS A O 1
ATOM 1925 N N . LYS A 1 238 ? -2.645 -20.031 -21.641 1 92.12 238 LYS A N 1
ATOM 1926 C CA . LYS A 1 238 ? -2.418 -21.453 -21.391 1 92.12 238 LYS A CA 1
ATOM 1927 C C . LYS A 1 238 ? -2.568 -21.766 -19.906 1 92.12 238 LYS A C 1
ATOM 1929 O O . LYS A 1 238 ? -2.1 -21.016 -19.047 1 92.12 238 LYS A O 1
ATOM 1934 N N . ASN A 1 239 ? -3.225 -22.859 -19.656 1 96.62 239 ASN A N 1
ATOM 1935 C CA . ASN A 1 239 ? -3.367 -23.328 -18.281 1 96.62 239 ASN A CA 1
ATOM 1936 C C . ASN A 1 239 ? -2.039 -23.828 -17.719 1 96.62 239 ASN A C 1
ATOM 1938 O O . ASN A 1 239 ? -1.109 -24.109 -18.484 1 96.62 239 ASN A O 1
ATOM 1942 N N . GLY A 1 240 ? -1.948 -23.859 -16.406 1 97.31 240 GLY A N 1
ATOM 1943 C CA . GLY A 1 240 ? -0.711 -24.281 -15.773 1 97.31 240 GLY A CA 1
ATOM 1944 C C . GLY A 1 240 ? -0.601 -25.781 -15.602 1 97.31 240 GLY A C 1
ATOM 1945 O O . GLY A 1 240 ? -1.447 -26.531 -16.094 1 97.31 240 GLY A O 1
ATOM 1946 N N . GLN A 1 241 ? 0.532 -26.203 -15.008 1 97.31 241 GLN A N 1
ATOM 1947 C CA . GLN A 1 241 ? 0.831 -27.625 -14.844 1 97.31 241 GLN A CA 1
ATOM 1948 C C . GLN A 1 241 ? 0.772 -28.031 -13.383 1 97.31 241 GLN A C 1
ATOM 1950 O O . GLN A 1 241 ? 0.661 -29.219 -13.07 1 97.31 241 GLN A O 1
ATOM 1955 N N . TYR A 1 242 ? 0.917 -27.094 -12.516 1 98.38 242 TYR A N 1
ATOM 1956 C CA . TYR A 1 242 ? 0.882 -27.375 -11.086 1 98.38 242 TYR A CA 1
ATOM 1957 C C . TYR A 1 242 ? -0.554 -27.469 -10.586 1 98.38 242 TYR A C 1
ATOM 1959 O O . TYR A 1 242 ? -1.327 -26.516 -10.727 1 98.38 242 TYR A O 1
ATOM 1967 N N . ASP A 1 243 ? -0.921 -28.547 -9.906 1 98.12 243 ASP A N 1
ATOM 1968 C CA . ASP A 1 243 ? -2.311 -28.688 -9.477 1 98.12 243 ASP A CA 1
ATOM 1969 C C . ASP A 1 243 ? -2.398 -29.281 -8.07 1 98.12 243 ASP A C 1
ATOM 1971 O O . ASP A 1 243 ? -3.465 -29.719 -7.645 1 98.12 243 ASP A O 1
ATOM 1975 N N . TYR A 1 244 ? -1.284 -29.359 -7.383 1 98.06 244 TYR A N 1
ATOM 1976 C CA . TYR A 1 244 ? -1.347 -29.859 -6.012 1 98.06 244 TYR A CA 1
ATOM 1977 C C . TYR A 1 244 ? -2.236 -28.984 -5.148 1 98.06 244 TYR A C 1
ATOM 1979 O O . TYR A 1 244 ? -2.025 -27.766 -5.066 1 98.06 244 TYR A O 1
ATOM 1987 N N . GLY A 1 245 ? -3.303 -29.547 -4.527 1 97.88 245 GLY A N 1
ATOM 1988 C CA . GLY A 1 245 ? -4.223 -28.828 -3.666 1 97.88 245 GLY A CA 1
ATOM 1989 C C . GLY A 1 245 ? -5.371 -28.188 -4.422 1 97.88 245 GLY A C 1
ATOM 1990 O O . GLY A 1 245 ? -6.176 -27.453 -3.842 1 97.88 245 GLY A O 1
ATOM 1991 N N . LEU A 1 246 ? -5.477 -28.453 -5.711 1 98.69 246 LEU A N 1
ATOM 1992 C CA . LEU A 1 246 ? -6.547 -27.891 -6.523 1 98.69 246 LEU A CA 1
ATOM 1993 C C . LEU A 1 246 ? -7.902 -28.422 -6.086 1 98.69 246 LEU A C 1
ATOM 1995 O O . LEU A 1 246 ? -8.086 -29.641 -5.973 1 98.69 246 LEU A O 1
ATOM 1999 N N . LYS A 1 247 ? -8.82 -27.547 -5.797 1 98.62 247 LYS A N 1
ATOM 2000 C CA . LYS A 1 247 ? -10.164 -27.922 -5.379 1 98.62 247 LYS A CA 1
ATOM 2001 C C . LYS A 1 247 ? -11.141 -27.875 -6.555 1 98.62 247 LYS A C 1
ATOM 2003 O O . LYS A 1 247 ? -12.008 -28.734 -6.672 1 98.62 247 LY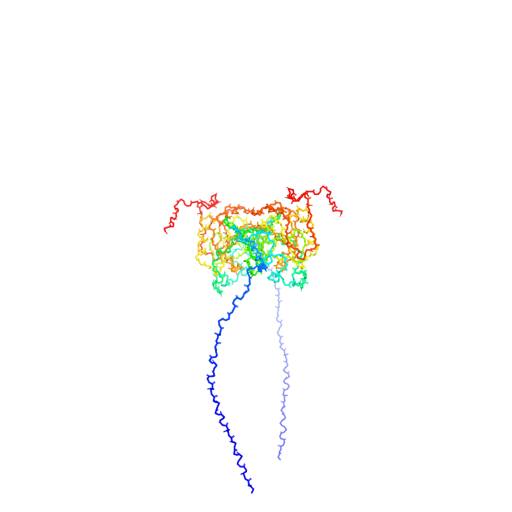S A O 1
ATOM 2008 N N . GLU A 1 248 ? -11 -26.859 -7.32 1 98.31 248 GLU A N 1
ATOM 2009 C CA . GLU A 1 248 ? -11.938 -26.594 -8.406 1 98.31 248 GLU A CA 1
ATOM 2010 C C . GLU A 1 248 ? -11.258 -25.844 -9.555 1 98.31 248 GLU A C 1
ATOM 2012 O O . GLU A 1 248 ? -10.531 -24.875 -9.328 1 98.31 248 GLU A O 1
ATOM 2017 N N . ASN A 1 249 ? -11.461 -26.281 -10.758 1 98.44 249 ASN A N 1
ATOM 2018 C CA . ASN A 1 249 ? -10.922 -25.609 -11.938 1 98.44 249 ASN A CA 1
ATOM 2019 C C . ASN A 1 249 ? -11.664 -24.312 -12.242 1 98.44 249 ASN A C 1
ATOM 2021 O O . ASN A 1 249 ? -12.883 -24.234 -12.047 1 98.44 249 ASN A O 1
ATOM 2025 N N . ALA A 1 250 ? -10.898 -23.406 -12.695 1 98.12 250 ALA A N 1
ATOM 2026 C CA . ALA A 1 250 ? -11.547 -22.219 -13.242 1 98.12 250 ALA A CA 1
ATOM 2027 C C . ALA A 1 250 ? -12.305 -22.547 -14.523 1 98.12 250 ALA A C 1
ATOM 2029 O O . ALA A 1 250 ? -11.922 -23.453 -15.266 1 98.12 250 ALA A O 1
ATOM 2030 N N . GLN A 1 251 ? -13.375 -21.812 -14.789 1 96.81 251 GLN A N 1
ATOM 2031 C CA . GLN A 1 251 ? -14.156 -21.938 -16.016 1 96.81 251 GLN A CA 1
ATOM 2032 C C . GLN A 1 251 ? -14.086 -20.641 -16.828 1 96.81 251 GLN A C 1
ATOM 2034 O O . GLN A 1 251 ? -14.039 -19.547 -16.281 1 96.81 251 GLN A O 1
ATOM 2039 N N . PRO A 1 252 ? -14.094 -20.844 -18.156 1 95.62 252 PRO A N 1
ATOM 2040 C CA . PRO A 1 252 ? -14.156 -19.625 -18.969 1 95.62 252 PRO A CA 1
ATOM 2041 C C . PRO A 1 252 ? -15.383 -18.766 -18.672 1 95.62 252 PRO A C 1
ATOM 2043 O O . PRO A 1 252 ? -16.469 -19.297 -18.406 1 95.62 252 PRO A O 1
ATOM 2046 N N . VAL A 1 253 ? -15.203 -17.531 -18.641 1 95.06 253 VAL A N 1
ATOM 2047 C CA . VAL A 1 253 ? -16.312 -16.625 -18.391 1 95.06 253 VAL A CA 1
ATOM 2048 C C . VAL A 1 253 ? -16.828 -16.062 -19.703 1 95.06 253 VAL A C 1
ATOM 2050 O O . VAL A 1 253 ? -17.875 -16.5 -20.203 1 95.06 253 VAL A O 1
ATOM 2053 N N . SER A 1 254 ? -16.062 -15.25 -20.375 1 92.5 254 SER A N 1
ATOM 2054 C CA . SER A 1 254 ? -16.406 -14.875 -21.75 1 92.5 254 SER A CA 1
ATOM 2055 C C . SER A 1 254 ? -15.852 -15.883 -22.75 1 92.5 254 SER A C 1
ATOM 2057 O O . SER A 1 254 ? -16.562 -16.344 -23.641 1 92.5 254 SER A O 1
ATOM 2059 N N . ASP A 1 255 ? -14.625 -16.125 -22.625 1 92.62 255 ASP A N 1
ATOM 2060 C CA . ASP A 1 255 ? -13.883 -17.141 -23.359 1 92.62 255 ASP A CA 1
ATOM 2061 C C . ASP A 1 255 ? -12.547 -17.453 -22.703 1 92.62 255 ASP A C 1
ATOM 2063 O O . ASP A 1 255 ? -12.266 -16.953 -21.609 1 92.62 255 ASP A O 1
ATOM 2067 N N . MET A 1 256 ? -11.75 -18.234 -23.297 1 91.12 256 MET A N 1
ATOM 2068 C CA . MET A 1 256 ? -10.5 -18.672 -22.688 1 91.12 256 MET A CA 1
ATOM 2069 C C . MET A 1 256 ? -9.484 -17.531 -22.672 1 91.12 256 MET A C 1
ATOM 2071 O O . MET A 1 256 ? -8.531 -17.547 -21.891 1 91.12 256 MET A O 1
ATOM 2075 N N . ASP A 1 257 ? -9.664 -16.516 -23.469 1 93.19 257 ASP A N 1
ATOM 2076 C CA . ASP A 1 257 ? -8.75 -15.383 -23.562 1 93.19 257 ASP A CA 1
ATOM 2077 C C . ASP A 1 257 ? -9.219 -14.219 -22.703 1 93.19 257 ASP A C 1
ATOM 2079 O O . ASP A 1 257 ? -8.555 -13.18 -22.641 1 93.19 257 ASP A O 1
ATOM 2083 N N . ASP A 1 258 ? -10.312 -14.398 -22.031 1 95.25 258 ASP A N 1
ATOM 2084 C CA . ASP A 1 258 ? -10.898 -13.344 -21.203 1 95.25 258 ASP A CA 1
ATOM 2085 C C . ASP A 1 258 ? -11.086 -12.055 -22 1 95.25 258 ASP A C 1
ATOM 2087 O O . ASP A 1 258 ? -10.734 -10.977 -21.531 1 95.25 258 ASP A O 1
ATOM 2091 N N . GLN A 1 259 ? -11.594 -12.117 -23.156 1 93.38 259 GLN A N 1
ATOM 2092 C CA . GLN A 1 259 ? -11.75 -10.961 -24.047 1 93.38 259 GLN A CA 1
ATOM 2093 C C . GLN A 1 259 ? -12.625 -9.891 -23.391 1 93.38 259 GLN A C 1
ATOM 2095 O O . GLN A 1 259 ? -12.391 -8.695 -23.594 1 93.38 259 GLN A O 1
ATOM 2100 N N . ILE A 1 260 ? -13.641 -10.336 -22.75 1 96 260 ILE A N 1
ATOM 2101 C CA . ILE A 1 260 ? -14.492 -9.43 -21.984 1 96 260 ILE A CA 1
ATOM 2102 C C . ILE A 1 260 ? -14.359 -9.727 -20.5 1 96 260 ILE A C 1
ATOM 2104 O O . ILE A 1 260 ? -14.781 -10.781 -20.031 1 96 260 ILE A O 1
ATOM 2108 N N . LEU A 1 261 ? -13.766 -8.828 -19.797 1 97.44 261 LEU A N 1
ATOM 2109 C CA . LEU A 1 261 ? -13.617 -8.961 -18.344 1 97.44 261 LEU A CA 1
ATOM 2110 C C . LEU A 1 261 ? -14.891 -8.539 -17.625 1 97.44 261 LEU A C 1
ATOM 2112 O O . LEU A 1 261 ? -15.469 -7.492 -17.938 1 97.44 261 LEU A O 1
ATOM 2116 N N . CYS A 1 262 ? -15.32 -9.344 -16.719 1 97.62 262 CYS A N 1
ATOM 2117 C CA . CYS A 1 262 ? -16.469 -9.086 -15.859 1 97.62 262 CYS A CA 1
ATOM 2118 C C . CYS A 1 262 ? -17.703 -8.766 -16.688 1 97.62 262 CYS A C 1
ATOM 2120 O O . CYS A 1 262 ? -18.328 -7.711 -16.5 1 97.62 262 CYS A O 1
ATOM 2122 N N . PRO A 1 263 ? -18.031 -9.625 -17.531 1 95.56 263 PRO A N 1
ATOM 2123 C CA . PRO A 1 263 ? -19.219 -9.359 -18.344 1 95.56 263 PRO A CA 1
ATOM 2124 C C . PRO A 1 263 ? -20.484 -9.25 -17.5 1 95.56 263 PRO A C 1
ATOM 2126 O O . PRO A 1 263 ? -20.609 -9.906 -16.453 1 95.56 263 PRO A O 1
ATOM 2129 N N . LYS A 1 264 ? -21.266 -8.219 -17.766 1 83 264 LYS A N 1
ATOM 2130 C CA . LYS A 1 264 ? -22.547 -8.023 -17.078 1 83 264 LYS A CA 1
ATOM 2131 C C . LYS A 1 264 ? -23.453 -9.234 -17.25 1 83 264 LYS A C 1
ATOM 2133 O O . LYS A 1 264 ? -23.516 -9.82 -18.328 1 83 264 LYS A O 1
ATOM 2138 N N . VAL A 1 265 ? -23.594 -9.969 -16.281 1 62.44 265 VAL A N 1
ATOM 2139 C CA . VAL A 1 265 ? -24.516 -11.086 -16.406 1 62.44 265 VAL A CA 1
ATOM 2140 C C . VAL A 1 265 ? -25.906 -10.562 -16.766 1 62.44 265 VAL A C 1
ATOM 2142 O O . VAL A 1 265 ? -26.406 -9.617 -16.141 1 62.44 265 VAL A O 1
ATOM 2145 N N . SER A 1 266 ? -26.281 -10.43 -17.969 1 51.53 266 SER A N 1
ATOM 2146 C CA . SER A 1 266 ? -27.641 -10.055 -18.312 1 51.53 266 SER A CA 1
ATOM 2147 C C . SER A 1 266 ? -28.609 -10.406 -17.188 1 51.53 266 SER A C 1
ATOM 2149 O O . SER A 1 266 ? -29.672 -9.781 -17.062 1 51.53 266 SER A O 1
ATOM 2151 N N . GLY A 1 267 ? -28.75 -11.555 -16.578 1 43.34 267 GLY A N 1
ATOM 2152 C CA . GLY A 1 267 ? -29.766 -11.953 -15.609 1 43.34 267 GLY A CA 1
ATOM 2153 C C . GLY A 1 267 ? -29.5 -11.43 -14.219 1 43.34 267 GLY A C 1
ATOM 2154 O O . GLY A 1 267 ? -28.734 -12.039 -13.453 1 43.34 267 GLY A O 1
ATOM 2155 N N . GLY A 1 268 ? -29.281 -10.164 -13.938 1 38.62 268 GLY A N 1
ATOM 2156 C CA . GLY A 1 268 ? -29.125 -9.5 -12.648 1 38.62 268 GLY A CA 1
ATOM 2157 C C . GLY A 1 268 ? -29.922 -10.148 -11.539 1 38.62 268 GLY A C 1
ATOM 2158 O O . GLY A 1 268 ? -31.109 -10.43 -11.703 1 38.62 268 GLY A O 1
ATOM 2159 N N . ILE A 1 269 ? -29.375 -10.898 -10.617 1 35.12 269 ILE A N 1
ATOM 2160 C CA . ILE A 1 269 ? -30.062 -11.289 -9.391 1 35.12 269 ILE A CA 1
ATOM 2161 C C . ILE A 1 269 ? -30.719 -10.062 -8.766 1 35.12 269 ILE A C 1
ATOM 2163 O O . ILE A 1 269 ? -30.047 -9.078 -8.445 1 35.12 269 ILE A O 1
ATOM 2167 N N . GLU A 1 270 ? -31.906 -9.68 -9.109 1 31.08 270 GLU A N 1
ATOM 2168 C CA . GLU A 1 270 ? -32.75 -8.828 -8.273 1 31.08 270 GLU A CA 1
ATOM 2169 C C . GLU A 1 270 ? -32.562 -9.156 -6.793 1 31.08 270 GLU A C 1
ATOM 2171 O O . GLU A 1 270 ? -32.781 -10.297 -6.375 1 31.08 270 GLU A O 1
ATOM 2176 N N . MET A 1 271 ? -31.516 -8.773 -6.152 1 26.89 271 MET A N 1
ATOM 2177 C CA . MET A 1 271 ? -31.656 -8.891 -4.703 1 26.89 271 MET A CA 1
ATOM 2178 C C . MET A 1 271 ? -33.094 -8.562 -4.266 1 26.89 271 MET A C 1
ATOM 2180 O O . MET A 1 271 ? -33.562 -7.453 -4.5 1 26.89 271 MET A O 1
ATOM 2184 N N . LYS A 1 272 ? -34.031 -9.562 -4.156 1 21.83 272 LYS A N 1
ATOM 2185 C CA . LYS A 1 272 ? -35.281 -9.406 -3.441 1 21.83 272 LYS A CA 1
ATOM 2186 C C . LYS A 1 272 ? -35.062 -8.922 -2.014 1 21.83 272 LYS A C 1
ATOM 2188 O O . LYS A 1 272 ? -34.094 -9.336 -1.357 1 21.83 272 LYS A O 1
ATOM 2193 N N . MET B 1 1 ? 1.178 -12.852 98.812 1 26.45 1 MET B N 1
ATOM 2194 C CA . MET B 1 1 ? 1.539 -12.047 97.625 1 26.45 1 MET B CA 1
ATOM 2195 C C . MET B 1 1 ? 0.3 -11.664 96.875 1 26.45 1 MET B C 1
ATOM 2197 O O . MET B 1 1 ? -0.453 -12.531 96.375 1 26.45 1 MET B O 1
ATOM 2201 N N . LEU B 1 2 ? -0.285 -10.359 97.062 1 25.69 2 LEU B N 1
ATOM 2202 C CA . LEU B 1 2 ? -1.54 -9.625 96.938 1 25.69 2 LEU B CA 1
ATOM 2203 C C . LEU B 1 2 ? -1.849 -9.312 95.5 1 25.69 2 LEU B C 1
ATOM 2205 O O . LEU B 1 2 ? -1.087 -8.602 94.812 1 25.69 2 LEU B O 1
ATOM 2209 N N . LYS B 1 3 ? -2.611 -10.18 94.688 1 29.83 3 LYS B N 1
ATOM 2210 C CA . LYS B 1 3 ? -3.039 -10.32 93.312 1 29.83 3 LYS B CA 1
ATOM 2211 C C . LYS B 1 3 ? -3.934 -9.156 92.938 1 29.83 3 LYS B C 1
ATOM 2213 O O . LYS B 1 3 ? -5.051 -9.008 93.438 1 29.83 3 LYS B O 1
ATOM 2218 N N . ASN B 1 4 ? -3.412 -7.809 92.562 1 24.33 4 ASN B N 1
ATOM 2219 C CA . ASN B 1 4 ? -3.979 -6.465 92.5 1 24.33 4 ASN B CA 1
ATOM 2220 C C . ASN B 1 4 ? -4.957 -6.336 91.312 1 24.33 4 ASN B C 1
ATOM 2222 O O . ASN B 1 4 ? -4.574 -6.523 90.125 1 24.33 4 ASN B O 1
ATOM 2226 N N . ILE B 1 5 ? -6.27 -6.711 91.312 1 30.95 5 ILE B N 1
ATOM 2227 C CA . ILE B 1 5 ? -7.379 -6.773 90.375 1 30.95 5 ILE B CA 1
ATOM 2228 C C . ILE B 1 5 ? -7.789 -5.359 90 1 30.95 5 ILE B C 1
ATOM 2230 O O . ILE B 1 5 ? -8.203 -4.559 90.812 1 30.95 5 ILE B O 1
ATOM 2234 N N . VAL B 1 6 ? -7.137 -4.625 88.875 1 27.52 6 VAL B N 1
ATOM 2235 C CA . VAL B 1 6 ? -7.223 -3.213 88.5 1 27.52 6 VAL B CA 1
ATOM 2236 C C . VAL B 1 6 ? -8.594 -2.918 87.875 1 27.52 6 VAL B C 1
ATOM 2238 O O . VAL B 1 6 ? -9 -3.564 86.938 1 27.52 6 VAL B O 1
ATOM 2241 N N . MET B 1 7 ? -9.625 -2.271 88.562 1 24.7 7 MET B N 1
ATOM 2242 C CA . MET B 1 7 ? -11.047 -1.959 88.438 1 24.7 7 MET B CA 1
ATOM 2243 C C . MET B 1 7 ? -11.273 -0.851 87.375 1 24.7 7 MET B C 1
ATOM 2245 O O . MET B 1 7 ? -10.883 0.296 87.625 1 24.7 7 MET B O 1
ATOM 2249 N N . LEU B 1 8 ? -11.211 -1.037 86 1 26.67 8 LEU B N 1
ATOM 2250 C CA . LEU B 1 8 ? -11.172 -0.02 84.938 1 26.67 8 LEU B CA 1
ATOM 2251 C C . LEU B 1 8 ? -12.523 0.672 84.812 1 26.67 8 LEU B C 1
ATOM 2253 O O . LEU B 1 8 ? -13.539 0.017 84.562 1 26.67 8 LEU B O 1
ATOM 2257 N N . CYS B 1 9 ? -12.844 1.958 85.312 1 23.61 9 CYS B N 1
ATOM 2258 C CA . CYS B 1 9 ? -14.016 2.771 85.625 1 23.61 9 CYS B CA 1
ATOM 2259 C C . CYS B 1 9 ? -14.547 3.449 84.375 1 23.61 9 CYS B C 1
ATOM 2261 O O . CYS B 1 9 ? -13.883 4.316 83.812 1 23.61 9 CYS B O 1
ATOM 2263 N N . MET B 1 10 ? -15.297 2.85 83.375 1 24.5 10 MET B N 1
ATOM 2264 C CA . MET B 1 10 ? -15.711 3.27 82.062 1 24.5 10 MET B CA 1
ATOM 2265 C C . MET B 1 10 ? -16.797 4.336 82.125 1 24.5 10 MET B C 1
ATOM 2267 O O . MET B 1 10 ? -17.891 4.078 82.625 1 24.5 10 MET B O 1
ATOM 2271 N N . THR B 1 11 ? -16.516 5.723 82.25 1 23.72 11 THR B N 1
ATOM 2272 C CA . THR B 1 11 ? -17.422 6.812 82.562 1 23.72 11 THR B CA 1
ATOM 2273 C C . THR B 1 11 ? -18.297 7.18 81.375 1 23.72 11 THR B C 1
ATOM 2275 O O . THR B 1 11 ? -17.781 7.367 80.312 1 23.72 11 THR B O 1
ATOM 2278 N N . ILE B 1 12 ? -19.578 6.816 81.188 1 27.78 12 ILE B N 1
ATOM 2279 C CA . ILE B 1 12 ? -20.641 6.855 80.188 1 27.78 12 ILE B CA 1
ATOM 2280 C C . ILE B 1 12 ? -21.188 8.273 80.062 1 27.78 12 ILE B C 1
ATOM 2282 O O . ILE B 1 12 ? -21.828 8.781 81 1 27.78 12 ILE B O 1
ATOM 2286 N N . VAL B 1 13 ? -20.375 9.336 79.5 1 25.16 13 VAL B N 1
ATOM 2287 C CA . VAL B 1 13 ? -20.734 10.75 79.562 1 25.16 13 VAL B CA 1
ATOM 2288 C C . VAL B 1 13 ? -21.969 11.023 78.75 1 25.16 13 VAL B C 1
ATOM 2290 O O . VAL B 1 13 ? -22.047 10.578 77.562 1 25.16 13 VAL B O 1
ATOM 2293 N N . SER B 1 14 ? -23.203 11.398 79.188 1 25.08 14 SER B N 1
ATOM 2294 C CA . SER B 1 14 ? -24.609 11.602 78.875 1 25.08 14 SER B CA 1
ATOM 2295 C C . SER B 1 14 ? -24.781 12.859 78 1 25.08 14 SER B C 1
ATOM 2297 O O . SER B 1 14 ? -24.703 13.977 78.5 1 25.08 14 SER B O 1
ATOM 2299 N N . ALA B 1 15 ? -24.281 12.898 76.688 1 24.41 15 ALA B N 1
ATOM 2300 C CA . ALA B 1 15 ? -24.203 14.094 75.875 1 24.41 15 ALA B CA 1
ATOM 2301 C C . ALA B 1 15 ? -25.594 14.648 75.562 1 24.41 15 ALA B C 1
ATOM 2303 O O . ALA B 1 15 ? -26.406 13.969 74.938 1 24.41 15 ALA B O 1
ATOM 2304 N N . LYS B 1 16 ? -26.156 15.695 76.312 1 21.8 16 LYS B N 1
ATOM 2305 C CA . LYS B 1 16 ? -27.453 16.375 76.25 1 21.8 16 LYS B CA 1
ATOM 2306 C C . LYS B 1 16 ? -27.609 17.203 75 1 21.8 16 LYS B C 1
ATOM 2308 O O . LYS B 1 16 ? -26.766 18.016 74.688 1 21.8 16 LYS B O 1
ATOM 2313 N N . ALA B 1 17 ? -28.422 16.844 73.938 1 24.09 17 ALA B N 1
ATOM 2314 C CA . ALA B 1 17 ? -28.797 17.203 72.625 1 24.09 17 ALA B CA 1
ATOM 2315 C C . ALA B 1 17 ? -29.516 18.547 72.562 1 24.09 17 ALA B C 1
ATOM 2317 O O . ALA B 1 17 ? -30.719 18.609 72.875 1 24.09 17 ALA B O 1
ATOM 2318 N N . GLN B 1 18 ? -28.984 19.703 73.125 1 21.94 18 GLN B N 1
ATOM 2319 C CA . GLN B 1 18 ? -29.859 20.859 73.312 1 21.94 18 GLN B CA 1
ATOM 2320 C C . GLN B 1 18 ? -30.219 21.516 72 1 21.94 18 GLN B C 1
ATOM 2322 O O . GLN B 1 18 ? -29.344 21.766 71.188 1 21.94 18 GLN B O 1
ATOM 2327 N N . ARG B 1 19 ? -31.531 21.547 71.5 1 26.48 19 ARG B N 1
ATOM 2328 C CA . ARG B 1 19 ? -32.281 21.891 70.312 1 26.48 19 ARG B CA 1
ATOM 2329 C C . ARG B 1 19 ? -32.281 23.406 70.062 1 26.48 19 ARG B C 1
ATOM 2331 O O . ARG B 1 19 ? -33.344 23.984 69.812 1 26.48 19 ARG B O 1
ATOM 2338 N N . PRO B 1 20 ? -31.031 24.156 70.062 1 22.2 20 PRO B N 1
ATOM 2339 C CA . PRO B 1 20 ? -31.25 25.562 70.375 1 22.2 20 PRO B CA 1
ATOM 2340 C C . PRO B 1 20 ? -31.984 26.328 69.312 1 22.2 20 PRO B C 1
ATOM 2342 O O . PRO B 1 20 ? -32.812 27.188 69.625 1 22.2 20 PRO B O 1
ATOM 2345 N N . TYR B 1 21 ? -31.562 26.297 67.938 1 22.44 21 TYR B N 1
ATOM 2346 C CA . TYR B 1 21 ? -31.203 27.547 67.25 1 22.44 21 TYR B CA 1
ATOM 2347 C C . TYR B 1 21 ? -32.406 28.172 66.562 1 22.44 21 TYR B C 1
ATOM 2349 O O . TYR B 1 21 ? -32.812 27.734 65.5 1 22.44 21 TYR B O 1
ATOM 2357 N N . ASP B 1 22 ? -33.469 28.641 67.125 1 22.11 22 ASP B N 1
ATOM 2358 C CA . ASP B 1 22 ? -34.719 29.125 66.5 1 22.11 22 ASP B CA 1
ATOM 2359 C C . ASP B 1 22 ? -34.5 30.438 65.812 1 22.11 22 ASP B C 1
ATOM 2361 O O . ASP B 1 22 ? -35.438 31.109 65.375 1 22.11 22 ASP B O 1
ATOM 2365 N N . GLU B 1 23 ? -33.219 31.047 65.688 1 22.17 23 GLU B N 1
ATOM 2366 C CA . GLU B 1 23 ? -33.312 32.5 65.688 1 22.17 23 GLU B CA 1
ATOM 2367 C C . GLU B 1 23 ? -33.938 33.031 64.438 1 22.17 23 GLU B C 1
ATOM 2369 O O . GLU B 1 23 ? -33.938 32.344 63.406 1 22.17 23 GLU B O 1
ATOM 2374 N N . ALA B 1 24 ? -34.469 34.375 64.438 1 23.86 24 ALA B N 1
ATOM 2375 C CA . ALA B 1 24 ? -35.344 35.375 63.844 1 23.86 24 ALA B CA 1
ATOM 2376 C C . ALA B 1 24 ? -34.719 35.875 62.531 1 23.86 24 ALA B C 1
ATOM 2378 O O . ALA B 1 24 ? -33.688 36.531 62.531 1 23.86 24 ALA B O 1
ATOM 2379 N N . TRP B 1 25 ? -34.75 35.156 61.438 1 24.59 25 TRP B N 1
ATOM 2380 C CA . TRP B 1 25 ? -34.188 35.469 60.125 1 24.59 25 TRP B CA 1
ATOM 2381 C C . TRP B 1 25 ? -34.812 36.75 59.594 1 24.59 25 TRP B C 1
ATOM 2383 O O . TRP B 1 25 ? -36 36.812 59.312 1 24.59 25 TRP B O 1
ATOM 2393 N N . HIS B 1 26 ? -34.5 37.906 60.219 1 23.2 26 HIS B N 1
ATOM 2394 C CA . HIS B 1 26 ? -35.062 39.188 59.812 1 23.2 26 HIS B CA 1
ATOM 2395 C C . HIS B 1 26 ? -34.719 39.469 58.344 1 23.2 26 HIS B C 1
ATOM 2397 O O . HIS B 1 26 ? -33.688 39.094 57.844 1 23.2 26 HIS B O 1
ATOM 2403 N N . ARG B 1 27 ? -35.656 39.906 57.5 1 23.69 27 ARG B N 1
ATOM 2404 C CA . ARG B 1 27 ? -36 40.25 56.125 1 23.69 27 ARG B CA 1
ATOM 2405 C C . ARG B 1 27 ? -35.156 41.406 55.625 1 23.69 27 ARG B C 1
ATOM 2407 O O . ARG B 1 27 ? -35.531 42.562 55.844 1 23.69 27 ARG B O 1
ATOM 2414 N N . ARG B 1 28 ? -33.844 41.469 55.938 1 23.52 28 ARG B N 1
ATOM 2415 C CA . ARG B 1 28 ? -33.188 42.75 55.75 1 23.52 28 ARG B CA 1
ATOM 2416 C C . ARG B 1 28 ? -33.375 43.281 54.312 1 23.52 28 ARG B C 1
ATOM 2418 O O . ARG B 1 28 ? -33.656 42.469 53.406 1 23.52 28 ARG B O 1
ATOM 2425 N N . TRP B 1 29 ? -32.844 44.594 54.031 1 23.42 29 TRP B N 1
ATOM 2426 C CA . TRP B 1 29 ? -32.844 45.844 53.312 1 23.42 29 TRP B CA 1
ATOM 2427 C C . TRP B 1 29 ? -32.156 45.719 51.969 1 23.42 29 TRP B C 1
ATOM 2429 O O . TRP B 1 29 ? -30.969 45.344 51.906 1 23.42 29 TRP B O 1
ATOM 2439 N N . PHE B 1 30 ? -32.812 45.344 50.969 1 28.75 30 PHE B N 1
ATOM 2440 C CA . PHE B 1 30 ? -32.281 45.25 49.594 1 28.75 30 PHE B CA 1
ATOM 2441 C C . PHE B 1 30 ? -31.719 46.594 49.125 1 28.75 30 PHE B C 1
ATOM 2443 O O . PHE B 1 30 ? -32.469 47.5 48.75 1 28.75 30 PHE B O 1
ATOM 2450 N N . PRO B 1 31 ? -30.703 47.188 49.844 1 27.98 31 PRO B N 1
ATOM 2451 C CA . PRO B 1 31 ? -30.5 48.625 49.531 1 27.98 31 PRO B CA 1
ATOM 2452 C C . PRO B 1 31 ? -30.062 48.875 48.094 1 27.98 31 PRO B C 1
ATOM 2454 O O . PRO B 1 31 ? -29.922 50.031 47.688 1 27.98 31 PRO B O 1
ATOM 2457 N N . HIS B 1 32 ? -29.203 48.031 47.5 1 29.61 32 HIS B N 1
ATOM 2458 C CA . HIS B 1 32 ? -28.25 48.781 46.688 1 29.61 32 HIS B CA 1
ATOM 2459 C C . HIS B 1 32 ? -28.938 49.406 45.469 1 29.61 32 HIS B C 1
ATOM 2461 O O . HIS B 1 32 ? -29.938 48.844 44.969 1 29.61 32 HIS B O 1
ATOM 2467 N N . SER B 1 33 ? -28.672 50.688 45.219 1 30.67 33 SER B N 1
ATOM 2468 C CA . SER B 1 33 ? -29.25 51.625 44.281 1 30.67 33 SER B CA 1
ATOM 2469 C C . SER B 1 33 ? -28.953 51.25 42.844 1 30.67 33 SER B C 1
ATOM 2471 O O . SER B 1 33 ? -27.969 50.562 42.562 1 30.67 33 SER B O 1
ATOM 2473 N N . PRO B 1 34 ? -29.781 51.656 41.75 1 32.25 34 PRO B N 1
ATOM 2474 C CA . PRO B 1 34 ? -29.906 51.344 40.344 1 32.25 34 PRO B CA 1
ATOM 2475 C C . PRO B 1 34 ? -28.625 51.625 39.531 1 32.25 34 PRO B C 1
ATOM 2477 O O . PRO B 1 34 ? -28.484 51.156 38.406 1 32.25 34 PRO B O 1
ATOM 2480 N N . ASN B 1 35 ? -27.891 52.656 39.906 1 30.91 35 ASN B N 1
ATOM 2481 C CA . ASN B 1 35 ? -26.953 53.188 38.938 1 30.91 35 ASN B CA 1
ATOM 2482 C C . ASN B 1 35 ? -25.703 52.344 38.812 1 30.91 35 ASN B C 1
ATOM 2484 O O . ASN B 1 35 ? -24.672 52.812 38.344 1 30.91 35 ASN B O 1
ATOM 2488 N N . GLU B 1 36 ? -25.469 51.406 39.719 1 33.91 36 GLU B N 1
ATOM 2489 C CA . GLU B 1 36 ? -24.109 50.875 39.594 1 33.91 36 GLU B CA 1
ATOM 2490 C C . GLU B 1 36 ? -23.938 50.125 38.281 1 33.91 36 GLU B C 1
ATOM 2492 O O . GLU B 1 36 ? -24.766 49.281 37.938 1 33.91 36 GLU B O 1
ATOM 2497 N N . LEU B 1 37 ? -23.078 50.75 37.406 1 34.78 37 LEU B N 1
ATOM 2498 C CA . LEU B 1 37 ? -22.719 50.156 36.125 1 34.78 37 LEU B CA 1
ATOM 2499 C C . LEU B 1 37 ? -22.297 48.688 36.281 1 34.78 37 LEU B C 1
ATOM 2501 O O . LEU B 1 37 ? -21.469 48.375 37.125 1 34.78 37 LEU B O 1
ATOM 2505 N N . ASP B 1 38 ? -23.156 47.75 36.062 1 32.97 38 ASP B N 1
ATOM 2506 C CA . ASP B 1 38 ? -22.859 46.344 36.062 1 32.97 38 ASP B CA 1
ATOM 2507 C C . ASP B 1 38 ? -21.656 46.031 35.188 1 32.97 38 ASP B C 1
ATOM 2509 O O . ASP B 1 38 ? -21.688 46.25 33.969 1 32.97 38 ASP B O 1
ATOM 2513 N N . ASN B 1 39 ? -20.516 46.312 35.625 1 31.64 39 ASN B N 1
ATOM 2514 C CA . ASN B 1 39 ? -19.297 45.875 34.969 1 31.64 39 ASN B CA 1
ATOM 2515 C C . ASN B 1 39 ? -19.281 44.344 34.781 1 31.64 39 ASN B C 1
ATOM 2517 O O . ASN B 1 39 ? -18.438 43.656 35.312 1 31.64 39 ASN B O 1
ATOM 2521 N N . ASN B 1 40 ? -20.391 43.688 34.656 1 33.06 40 ASN B N 1
ATOM 2522 C CA . ASN B 1 40 ? -20.25 42.281 34.344 1 33.06 40 ASN B CA 1
ATOM 2523 C C . ASN B 1 40 ? -19.375 42.062 33.125 1 33.06 40 ASN B C 1
ATOM 2525 O O . ASN B 1 40 ? -19.625 42.656 32.062 1 33.06 40 ASN B O 1
ATOM 2529 N N . PRO B 1 41 ? -18.203 41.656 33.312 1 33.78 41 PRO B N 1
ATOM 2530 C CA . PRO B 1 41 ? -17.422 41.375 32.094 1 33.78 41 PRO B CA 1
ATOM 2531 C C . PRO B 1 41 ? -18.25 40.656 31.016 1 33.78 41 PRO B C 1
ATOM 2533 O O . PRO B 1 41 ? -19.109 39.844 31.328 1 33.78 41 PRO B O 1
ATOM 2536 N N . VAL B 1 42 ? -18.547 41.281 29.875 1 34.53 42 VAL B N 1
ATOM 2537 C CA . VAL B 1 42 ? -19.109 40.719 28.656 1 34.53 42 VAL B CA 1
ATOM 2538 C C . VAL B 1 42 ? -18.562 39.312 28.422 1 34.53 42 VAL B C 1
ATOM 2540 O O . VAL B 1 42 ? -17.344 39.125 28.453 1 34.53 42 VAL B O 1
ATOM 2543 N N . VAL B 1 43 ? -19.281 38.281 28.672 1 35.59 43 VAL B N 1
ATOM 2544 C CA . VAL B 1 43 ? -19.062 36.938 28.109 1 35.59 43 VAL B CA 1
ATOM 2545 C C . VAL B 1 43 ? -18.578 37.062 26.656 1 35.59 43 VAL B C 1
ATOM 2547 O O . VAL B 1 43 ? -19.219 37.719 25.844 1 35.59 43 VAL B O 1
ATOM 2550 N N . SER B 1 44 ? -17.344 37 26.391 1 33.88 44 SER B N 1
ATOM 2551 C CA . SER B 1 44 ? -16.812 36.906 25.031 1 33.88 44 SER B CA 1
ATOM 2552 C C . SER B 1 44 ? -17.734 36.125 24.109 1 33.88 44 SER B C 1
ATOM 2554 O O . SER B 1 44 ? -18.328 35.125 24.531 1 33.88 44 SER B O 1
ATOM 2556 N N . ASP B 1 45 ? -18.469 36.625 23.203 1 36.62 45 ASP B N 1
ATOM 2557 C CA . ASP B 1 45 ? -19.203 36 22.109 1 36.62 45 ASP B CA 1
ATOM 2558 C C . ASP B 1 45 ? -18.5 34.75 21.625 1 36.62 45 ASP B C 1
ATOM 2560 O O . ASP B 1 45 ? -17.406 34.812 21.078 1 36.62 45 ASP B O 1
ATOM 2564 N N . GLY B 1 46 ? -18.5 33.594 22.25 1 41.5 46 GLY B N 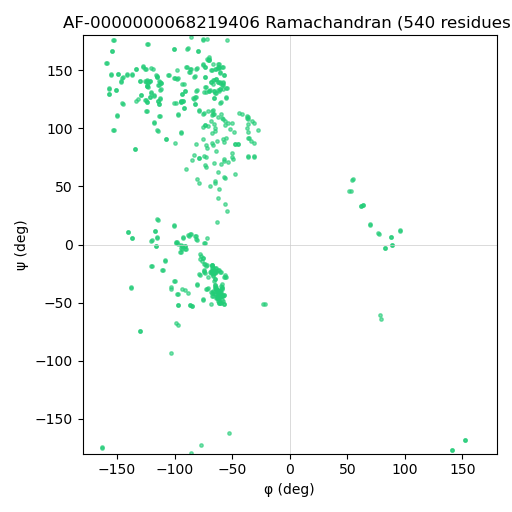1
ATOM 2565 C CA . GLY B 1 46 ? -18.031 32.312 21.75 1 41.5 46 GLY B CA 1
ATOM 2566 C C . GLY B 1 46 ? -18.188 32.156 20.25 1 41.5 46 GLY B C 1
ATOM 2567 O O . GLY B 1 46 ? -19.297 32.188 19.719 1 41.5 46 GLY B O 1
ATOM 2568 N N . LYS B 1 47 ? -17.203 32.594 19.469 1 52.25 47 LYS B N 1
ATOM 2569 C CA . LYS B 1 47 ? -17.172 32.438 18.016 1 52.25 47 LYS B CA 1
ATOM 2570 C C . LYS B 1 47 ? -17.781 31.109 17.594 1 52.25 47 LYS B C 1
ATOM 2572 O O . LYS B 1 47 ? -17.578 30.078 18.25 1 52.25 47 LYS B O 1
ATOM 2577 N N . ASN B 1 48 ? -18.875 31.125 17.016 1 60.25 48 ASN B N 1
ATOM 2578 C CA . ASN B 1 48 ? -19.531 29.953 16.422 1 60.25 48 ASN B CA 1
ATOM 2579 C C . ASN B 1 48 ? -18.547 29.109 15.617 1 60.25 48 ASN B C 1
ATOM 2581 O O . ASN B 1 48 ? -18.25 29.422 14.469 1 60.25 48 ASN B O 1
ATOM 2585 N N . LEU B 1 49 ? -17.844 28.188 16.234 1 69.94 49 LEU B N 1
ATOM 2586 C CA . LEU B 1 49 ? -16.828 27.312 15.664 1 69.94 49 LEU B CA 1
ATOM 2587 C C . LEU B 1 49 ? -17.469 26.234 14.797 1 69.94 49 LEU B C 1
ATOM 2589 O O . LEU B 1 49 ? -16.766 25.422 14.195 1 69.94 49 LEU B O 1
ATOM 2593 N N . ASN B 1 50 ? -18.797 26.344 14.734 1 73.06 50 ASN B N 1
ATOM 2594 C CA . ASN B 1 50 ? -19.438 25.25 14.008 1 73.06 50 ASN B CA 1
ATOM 2595 C C . ASN B 1 50 ? -19.422 25.484 12.5 1 73.06 50 ASN B C 1
ATOM 2597 O O . ASN B 1 50 ? -19.578 26.625 12.047 1 73.06 50 ASN B O 1
ATOM 2601 N N . ASP B 1 51 ? -18.906 24.562 11.789 1 74.5 51 ASP B N 1
ATOM 2602 C CA . ASP B 1 51 ? -18.938 24.5 10.336 1 74.5 51 ASP B CA 1
ATOM 2603 C C . ASP B 1 51 ? -19.75 23.312 9.852 1 74.5 51 ASP B C 1
ATOM 2605 O O . ASP B 1 51 ? -19.594 22.203 10.344 1 74.5 51 ASP B O 1
ATOM 2609 N N . VAL B 1 52 ? -20.75 23.531 9.055 1 70.5 52 VAL B N 1
ATOM 2610 C CA . VAL B 1 52 ? -21.672 22.516 8.562 1 70.5 52 VAL B CA 1
ATOM 2611 C C . VAL B 1 52 ? -20.875 21.391 7.867 1 70.5 52 VAL B C 1
ATOM 2613 O O . VAL B 1 52 ? -21.266 20.234 7.938 1 70.5 52 VAL B O 1
ATOM 2616 N N . HIS B 1 53 ? -19.766 21.719 7.352 1 72.81 53 HIS B N 1
ATOM 2617 C CA . HIS B 1 53 ? -19.062 20.766 6.52 1 72.81 53 HIS B CA 1
ATOM 2618 C C . HIS B 1 53 ? -18.094 19.922 7.348 1 72.81 53 HIS B C 1
ATOM 2620 O O . HIS B 1 53 ? -17.984 18.703 7.156 1 72.81 53 HIS B O 1
ATOM 2626 N N . HIS B 1 54 ? -17.422 20.578 8.32 1 80.81 54 HIS B N 1
ATOM 2627 C CA . HIS B 1 54 ? -16.328 19.906 9.008 1 80.81 54 HIS B CA 1
ATOM 2628 C C . HIS B 1 54 ? -16.594 19.797 10.508 1 80.81 54 HIS B C 1
ATOM 2630 O O . HIS B 1 54 ? -15.727 19.375 11.273 1 80.81 54 HIS B O 1
ATOM 2636 N N . GLY B 1 55 ? -17.812 20.25 10.969 1 81.06 55 GLY B N 1
ATOM 2637 C CA . GLY B 1 5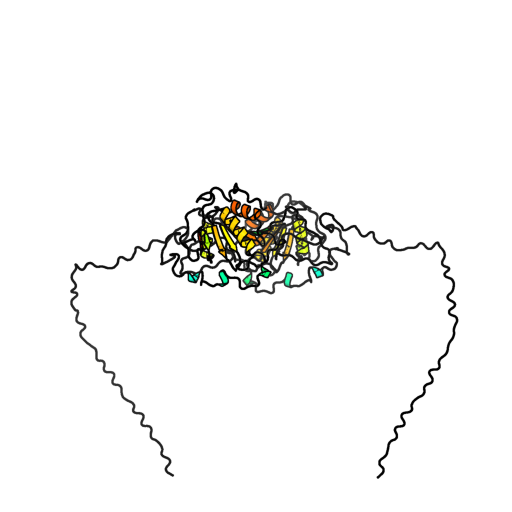5 ? -18.125 20.344 12.391 1 81.06 55 GLY B CA 1
ATOM 2638 C C . GLY B 1 55 ? -17.516 21.562 13.055 1 81.06 55 GLY B C 1
ATOM 2639 O O . GLY B 1 55 ? -18.234 22.453 13.508 1 81.06 55 GLY B O 1
ATOM 2640 N N . ILE B 1 56 ? -16.219 21.594 13.008 1 83.69 56 ILE B N 1
ATOM 2641 C CA . ILE B 1 56 ? -15.477 22.719 13.555 1 83.69 56 ILE B CA 1
ATOM 2642 C C . ILE B 1 56 ? -14.789 23.484 12.422 1 83.69 56 ILE B C 1
ATOM 2644 O O . ILE B 1 56 ? -14.148 22.875 11.562 1 83.69 56 ILE B O 1
ATOM 2648 N N . ALA B 1 57 ? -14.938 24.75 12.461 1 84.88 57 ALA B N 1
ATOM 2649 C CA . ALA B 1 57 ? -14.375 25.594 11.414 1 84.88 57 ALA B CA 1
ATOM 2650 C C . ALA B 1 57 ? -12.852 25.516 11.406 1 84.88 57 ALA B C 1
ATOM 2652 O O . ALA B 1 57 ? -12.219 25.484 12.469 1 84.88 57 ALA B O 1
ATOM 2653 N N . MET B 1 58 ? -12.312 25.531 10.219 1 85.25 58 MET B N 1
ATOM 2654 C CA . MET B 1 58 ? -10.859 25.516 10.109 1 85.25 58 MET B CA 1
ATOM 2655 C C . MET B 1 58 ? -10.289 26.938 10.188 1 85.25 58 MET B C 1
ATOM 2657 O O . MET B 1 58 ? -10.969 27.906 9.836 1 85.25 58 MET B O 1
ATOM 2661 N N . GLY B 1 59 ? -9.055 27.047 10.695 1 87.94 59 GLY B N 1
ATOM 2662 C CA . GLY B 1 59 ? -8.281 28.266 10.578 1 87.94 59 GLY B CA 1
ATOM 2663 C C . GLY B 1 59 ? -8.633 29.297 11.641 1 87.94 59 GLY B C 1
ATOM 2664 O O . GLY B 1 59 ? -8.078 30.391 11.656 1 87.94 59 GLY B O 1
ATOM 2665 N N . VAL B 1 60 ? -9.617 28.984 12.469 1 88.75 60 VAL B N 1
ATOM 2666 C CA . VAL B 1 60 ? -9.984 29.891 13.547 1 88.75 60 VAL B CA 1
ATOM 2667 C C . VAL B 1 60 ? -9.195 29.531 14.812 1 88.75 60 VAL B C 1
ATOM 2669 O O . VAL B 1 60 ? -9.359 28.453 15.367 1 88.75 60 VAL B O 1
ATOM 2672 N N . VAL B 1 61 ? -8.406 30.484 15.211 1 92.38 61 VAL B N 1
ATOM 2673 C CA . VAL B 1 61 ? -7.602 30.297 16.406 1 92.38 61 VAL B CA 1
ATOM 2674 C C . VAL B 1 61 ? -8.469 30.516 17.656 1 92.38 61 VAL B C 1
ATOM 2676 O O . VAL B 1 61 ? -8.977 31.609 17.875 1 92.38 61 VAL B O 1
ATOM 2679 N N . ASP B 1 62 ? -8.617 29.453 18.375 1 92.38 62 ASP B N 1
ATOM 2680 C CA . ASP B 1 62 ? -9.461 29.484 19.562 1 92.38 62 ASP B CA 1
ATOM 2681 C C . ASP B 1 62 ? -8.891 28.594 20.672 1 92.38 62 ASP B C 1
ATOM 2683 O O . ASP B 1 62 ? -8.797 27.375 20.5 1 92.38 62 ASP B O 1
ATOM 2687 N N . SER B 1 63 ? -8.609 29.172 21.812 1 91.56 63 SER B N 1
ATOM 2688 C CA . SER B 1 63 ? -7.961 28.422 22.891 1 91.56 63 SER B CA 1
ATOM 2689 C C . SER B 1 63 ? -8.898 27.375 23.469 1 91.56 63 SER B C 1
ATOM 2691 O O . SER B 1 63 ? -8.445 26.406 24.078 1 91.56 63 SER B O 1
ATOM 2693 N N . SER B 1 64 ? -10.117 27.547 23.328 1 92.06 64 SER B N 1
ATOM 2694 C CA . SER B 1 64 ? -11.07 26.562 23.828 1 92.06 64 SER B CA 1
ATOM 2695 C C . SER B 1 64 ? -11.148 25.359 22.906 1 92.06 64 SER B C 1
ATOM 2697 O O . SER B 1 64 ? -11.703 24.312 23.266 1 92.06 64 SER B O 1
ATOM 2699 N N . CYS B 1 65 ? -10.555 25.453 21.766 1 95.62 65 CYS B N 1
ATOM 2700 C CA . CYS B 1 65 ? -10.57 24.375 20.797 1 95.62 65 CYS B CA 1
ATOM 2701 C C . CYS B 1 65 ? -9.156 24.062 20.297 1 95.62 65 CYS B C 1
ATOM 2703 O O . CYS B 1 65 ? -8.523 23.125 20.781 1 95.62 65 CYS B O 1
ATOM 2705 N N . ASP B 1 66 ? -8.656 24.906 19.484 1 96.81 66 ASP B N 1
ATOM 2706 C CA . ASP B 1 66 ? -7.316 24.766 18.922 1 96.81 66 ASP B CA 1
ATOM 2707 C C . ASP B 1 66 ? -6.695 26.125 18.625 1 96.81 66 ASP B C 1
ATOM 2709 O O . ASP B 1 66 ? -7.148 26.844 17.734 1 96.81 66 ASP B O 1
ATOM 2713 N N . ASP B 1 67 ? -5.703 26.469 19.375 1 96.62 67 ASP B N 1
ATOM 2714 C CA . ASP B 1 67 ? -5 27.719 19.125 1 96.62 67 ASP B CA 1
ATOM 2715 C C . ASP B 1 67 ? -3.555 27.469 18.703 1 96.62 67 ASP B C 1
ATOM 2717 O O . ASP B 1 67 ? -2.746 28.391 18.641 1 96.62 67 ASP B O 1
ATOM 2721 N N . GLY B 1 68 ? -3.16 26.188 18.484 1 96.69 68 GLY B N 1
ATOM 2722 C CA . GLY B 1 68 ? -1.824 25.797 18.062 1 96.69 68 GLY B CA 1
ATOM 2723 C C . GLY B 1 68 ? -0.803 25.844 19.172 1 96.69 68 GLY B C 1
ATOM 2724 O O . GLY B 1 68 ? 0.396 25.688 18.938 1 96.69 68 GLY B O 1
ATOM 2725 N N . LYS B 1 69 ? -1.283 26.047 20.5 1 96.31 69 LYS B N 1
ATOM 2726 C CA . LYS B 1 69 ? -0.354 26.234 21.609 1 96.31 69 LYS B CA 1
ATOM 2727 C C . LYS B 1 69 ? -0.808 25.453 22.828 1 96.31 69 LYS B C 1
ATOM 2729 O O . LYS B 1 69 ? 0.019 24.938 23.594 1 96.31 69 LYS B O 1
ATOM 2734 N N . THR B 1 70 ? -2.061 25.422 23.016 1 95.62 70 THR B N 1
ATOM 2735 C CA . THR B 1 70 ? -2.615 24.859 24.234 1 95.62 70 THR B CA 1
ATOM 2736 C C . THR B 1 70 ? -2.928 23.375 24.062 1 95.62 70 THR B C 1
ATOM 2738 O O . THR B 1 70 ? -3.445 22.953 23.031 1 95.62 70 THR B O 1
ATOM 2741 N N . ASN B 1 71 ? -2.598 22.578 25.094 1 96.56 71 ASN B N 1
ATOM 2742 C CA . ASN B 1 71 ? -2.941 21.156 25.188 1 96.56 71 ASN B CA 1
ATOM 2743 C C . ASN B 1 71 ? -2.316 20.344 24.062 1 96.56 71 ASN B C 1
ATOM 2745 O O . ASN B 1 71 ? -2.936 19.406 23.562 1 96.56 71 ASN B O 1
ATOM 2749 N N . LEU B 1 72 ? -1.16 20.703 23.594 1 96.88 72 LEU B N 1
ATOM 2750 C CA . LEU B 1 72 ? -0.496 20.031 22.469 1 96.88 72 LEU B CA 1
ATOM 2751 C C . LEU B 1 72 ? -0.082 18.609 22.859 1 96.88 72 LEU B C 1
ATOM 2753 O O . LEU B 1 72 ? 0.165 17.781 21.984 1 96.88 72 LEU B O 1
ATOM 2757 N N . GLN B 1 73 ? -0.018 18.297 24.125 1 96.38 73 GLN B N 1
ATOM 2758 C CA . GLN B 1 73 ? 0.47 17.016 24.625 1 96.38 73 GLN B CA 1
ATOM 2759 C C . GLN B 1 73 ? -0.466 15.875 24.234 1 96.38 73 GLN B C 1
ATOM 2761 O O . GLN B 1 73 ? -0.073 14.703 24.25 1 96.38 73 GLN B O 1
ATOM 2766 N N . ILE B 1 74 ? -1.674 16.25 23.922 1 96.94 74 ILE B N 1
ATOM 2767 C CA . ILE B 1 74 ? -2.609 15.211 23.516 1 96.94 74 ILE B CA 1
ATOM 2768 C C . ILE B 1 74 ? -2.131 14.578 22.203 1 96.94 74 ILE B C 1
ATOM 2770 O O . ILE B 1 74 ? -2.377 13.391 21.969 1 96.94 74 ILE B O 1
ATOM 2774 N N . ASP B 1 75 ? -1.426 15.336 21.359 1 97.62 75 ASP B N 1
ATOM 2775 C CA . ASP B 1 75 ? -0.959 14.852 20.078 1 97.62 75 ASP B CA 1
ATOM 2776 C C . ASP B 1 75 ? 0.511 14.445 20.141 1 97.62 75 ASP B C 1
ATOM 2778 O O . ASP B 1 75 ? 0.937 13.523 19.438 1 97.62 75 ASP B O 1
ATOM 2782 N N . TRP B 1 76 ? 1.254 15.141 21 1 96.81 76 TRP B N 1
ATOM 2783 C CA . TRP B 1 76 ? 2.689 14.891 21.062 1 96.81 76 TRP B CA 1
ATOM 2784 C C . TRP B 1 76 ? 3.252 15.312 22.422 1 96.81 76 TRP B C 1
ATOM 2786 O O . TRP B 1 76 ? 3.104 16.469 22.828 1 96.81 76 TRP B O 1
ATOM 2796 N N . TYR B 1 77 ? 3.986 14.445 23.062 1 95.06 77 TYR B N 1
ATOM 2797 C CA . TYR B 1 77 ? 4.543 14.688 24.391 1 95.06 77 TYR B CA 1
ATOM 2798 C C . TYR B 1 77 ? 6.012 15.086 24.297 1 95.06 77 TYR B C 1
ATOM 2800 O O . TYR B 1 77 ? 6.766 14.922 25.25 1 95.06 77 TYR B O 1
ATOM 2808 N N . ASN B 1 78 ? 6.453 15.469 23.141 1 95.38 78 ASN B N 1
ATOM 2809 C CA . ASN B 1 78 ? 7.832 15.891 22.922 1 95.38 78 ASN B CA 1
ATOM 2810 C C . ASN B 1 78 ? 8.812 14.75 23.172 1 95.38 78 ASN B C 1
ATOM 2812 O O . ASN B 1 78 ? 9.898 14.961 23.703 1 95.38 78 ASN B O 1
ATOM 2816 N N . ASN B 1 79 ? 8.375 13.562 22.859 1 95.94 79 ASN B N 1
ATOM 2817 C CA . ASN B 1 79 ? 9.258 12.414 23.016 1 95.94 79 ASN B CA 1
ATOM 2818 C C . ASN B 1 79 ? 10.391 12.43 22 1 95.94 79 ASN B C 1
ATOM 2820 O O . ASN B 1 79 ? 10.141 12.492 20.797 1 95.94 79 ASN B O 1
ATOM 2824 N N . GLU B 1 80 ? 11.547 12.227 22.438 1 96.81 80 GLU B N 1
ATOM 2825 C CA . GLU B 1 80 ? 12.711 12.297 21.562 1 96.81 80 GLU B CA 1
ATOM 2826 C C . GLU B 1 80 ? 12.703 11.156 20.547 1 96.81 80 GLU B C 1
ATOM 2828 O O . GLU B 1 80 ? 13.336 11.25 19.5 1 96.81 80 GLU B O 1
ATOM 2833 N N . GLU B 1 81 ? 12.031 10.117 20.844 1 96.12 81 GLU B N 1
ATOM 2834 C CA . GLU B 1 81 ? 11.977 8.953 19.969 1 96.12 81 GLU B CA 1
ATOM 2835 C C . GLU B 1 81 ? 11.367 9.305 18.625 1 96.12 81 GLU B C 1
ATOM 2837 O O . GLU B 1 81 ? 11.586 8.602 17.641 1 96.12 81 GLU B O 1
ATOM 2842 N N . ASN B 1 82 ? 10.617 10.383 18.609 1 97.69 82 ASN B N 1
ATOM 2843 C CA . ASN B 1 82 ? 9.938 10.766 17.375 1 97.69 82 ASN B CA 1
ATOM 2844 C C . ASN B 1 82 ? 10.914 11.367 16.359 1 97.69 82 ASN B C 1
ATOM 2846 O O . ASN B 1 82 ? 10.633 11.391 15.164 1 97.69 82 ASN B O 1
ATOM 2850 N N . TYR B 1 83 ? 12.055 11.898 16.844 1 98.12 83 TYR B N 1
ATO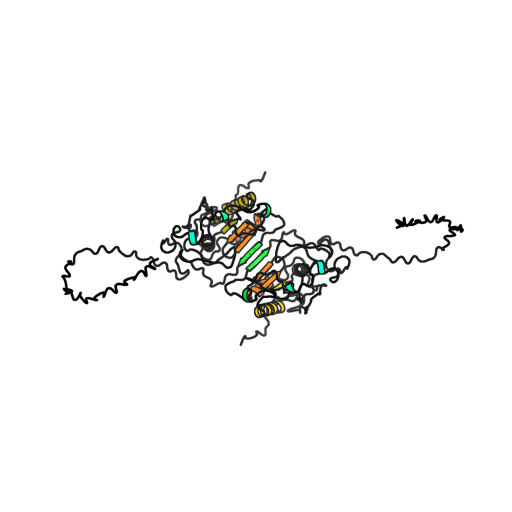M 2851 C CA . TYR B 1 83 ? 12.914 12.602 15.891 1 98.12 83 TYR B CA 1
ATOM 2852 C C . TYR B 1 83 ? 14.375 12.227 16.109 1 98.12 83 TYR B C 1
ATOM 2854 O O . TYR B 1 83 ? 15.266 12.773 15.445 1 98.12 83 TYR B O 1
ATOM 2862 N N . THR B 1 84 ? 14.641 11.281 17 1 98.12 84 THR B N 1
ATOM 2863 C CA . THR B 1 84 ? 15.992 10.789 17.25 1 98.12 84 THR B CA 1
ATOM 2864 C C . THR B 1 84 ? 16.078 9.289 17 1 98.12 84 THR B C 1
ATOM 2866 O O . THR B 1 84 ? 15.172 8.539 17.359 1 98.12 84 THR B O 1
ATOM 2869 N N . CYS B 1 85 ? 17.156 8.789 16.422 1 98.25 85 CYS B N 1
ATOM 2870 C CA . CYS B 1 85 ? 17.359 7.367 16.141 1 98.25 85 CYS B CA 1
ATOM 2871 C C . CYS B 1 85 ? 17.875 6.637 17.375 1 98.25 85 CYS B C 1
ATOM 2873 O O . CYS B 1 85 ? 18.938 6.961 17.891 1 98.25 85 CYS B O 1
ATOM 2875 N N . PHE B 1 86 ? 17.172 5.664 17.844 1 97.19 86 PHE B N 1
ATOM 2876 C CA . PHE B 1 86 ? 17.578 4.84 18.984 1 97.19 86 PHE B CA 1
ATOM 2877 C C . PHE B 1 86 ? 17.781 3.393 18.547 1 97.19 86 PHE B C 1
ATOM 2879 O O . PHE B 1 86 ? 18.125 2.535 19.359 1 97.19 86 PHE B O 1
ATOM 2886 N N . GLU B 1 87 ? 17.531 3.107 17.219 1 96.69 87 GLU B N 1
ATOM 2887 C CA . GLU B 1 87 ? 17.688 1.764 16.672 1 96.69 87 GLU B CA 1
ATOM 2888 C C . GLU B 1 87 ? 19 1.631 15.914 1 96.69 87 GLU B C 1
ATOM 2890 O O . GLU B 1 87 ? 19.703 2.619 15.703 1 96.69 87 GLU B O 1
ATOM 2895 N N . ASN B 1 88 ? 19.266 0.373 15.633 1 97.38 88 ASN B N 1
ATOM 2896 C CA . ASN B 1 88 ? 20.453 0.111 14.812 1 97.38 88 ASN B CA 1
ATOM 2897 C C . ASN B 1 88 ? 20.281 0.639 13.391 1 97.38 88 ASN B C 1
ATOM 2899 O O . ASN B 1 88 ? 19.516 0.079 12.609 1 97.38 88 ASN B O 1
ATOM 2903 N N . LYS B 1 89 ? 21.016 1.567 13 1 97.25 89 LYS B N 1
ATOM 2904 C CA . LYS B 1 89 ? 20.891 2.273 11.734 1 97.25 89 LYS B CA 1
ATOM 2905 C C . LYS B 1 89 ? 21.125 1.329 10.555 1 97.25 89 LYS B C 1
ATOM 2907 O O . LYS B 1 89 ? 20.688 1.607 9.438 1 97.25 89 LYS B O 1
ATOM 2912 N N . SER B 1 90 ? 21.797 0.275 10.781 1 97.19 90 SER B N 1
ATOM 2913 C CA . SER B 1 90 ? 22.094 -0.667 9.711 1 97.19 90 SER B CA 1
ATOM 2914 C C . SER B 1 90 ? 20.828 -1.313 9.172 1 97.19 90 SER B C 1
ATOM 2916 O O . SER B 1 90 ? 20.797 -1.812 8.047 1 97.19 90 SER B O 1
ATOM 2918 N N . LEU B 1 91 ? 19.781 -1.28 9.945 1 97.31 91 LEU B N 1
ATOM 2919 C CA . LEU B 1 91 ? 18.5 -1.857 9.547 1 97.31 91 LEU B CA 1
ATOM 2920 C C . LEU B 1 91 ? 17.797 -0.974 8.523 1 97.31 91 LEU B C 1
ATOM 2922 O O . LEU B 1 91 ? 16.859 -1.412 7.859 1 97.31 91 LEU B O 1
ATOM 2926 N N . PHE B 1 92 ? 18.344 0.271 8.359 1 98.25 92 PHE B N 1
ATOM 2927 C CA . PHE B 1 92 ? 17.625 1.259 7.566 1 98.25 92 PHE B CA 1
ATOM 2928 C C . PHE B 1 92 ? 18.422 1.656 6.336 1 98.25 92 PHE B C 1
ATOM 2930 O O . PHE B 1 92 ? 18.125 2.66 5.688 1 98.25 92 PHE B O 1
ATOM 2937 N N . LEU B 1 93 ? 19.453 0.901 6.07 1 97.88 93 LEU B N 1
ATOM 2938 C CA . LEU B 1 93 ? 20.281 1.218 4.91 1 97.88 93 LEU B CA 1
ATOM 2939 C C . LEU B 1 93 ? 19.469 1.113 3.621 1 97.88 93 LEU B C 1
ATOM 2941 O O . LEU B 1 93 ? 18.625 0.217 3.48 1 97.88 93 LEU B O 1
ATOM 2945 N N . PRO B 1 94 ? 19.688 2.016 2.721 1 98.25 94 PRO B N 1
ATOM 2946 C CA . PRO B 1 94 ? 18.969 1.948 1.444 1 98.25 94 PRO B CA 1
ATOM 2947 C C . PRO B 1 94 ? 19.266 0.665 0.671 1 98.25 94 PRO B C 1
ATOM 2949 O O . PRO B 1 94 ? 20.422 0.249 0.574 1 98.25 94 PRO B O 1
ATOM 2952 N N . ARG B 1 95 ? 18.25 0.086 0.201 1 96.81 95 ARG B N 1
ATOM 2953 C CA . ARG B 1 95 ? 18.359 -1.153 -0.561 1 96.81 95 ARG B CA 1
ATOM 2954 C C . ARG B 1 95 ? 17.844 -0.972 -1.986 1 96.81 95 ARG B C 1
ATOM 2956 O O . ARG B 1 95 ? 16.703 -0.59 -2.193 1 96.81 95 ARG B O 1
ATOM 2963 N N . ALA B 1 96 ? 18.672 -1.361 -2.949 1 92 96 ALA B N 1
ATOM 2964 C CA . ALA B 1 96 ? 18.344 -1.176 -4.355 1 92 96 ALA B CA 1
ATOM 2965 C C . ALA B 1 96 ? 17.281 -2.174 -4.801 1 92 96 ALA B C 1
ATOM 2967 O O . ALA B 1 96 ? 16.516 -1.911 -5.742 1 92 96 ALA B O 1
ATOM 2968 N N . ASN B 1 97 ? 17.141 -3.283 -4.156 1 92.19 97 ASN B N 1
ATOM 2969 C CA . ASN B 1 97 ? 16.219 -4.324 -4.57 1 92.19 97 ASN B CA 1
ATOM 2970 C C . ASN B 1 97 ? 14.852 -4.148 -3.908 1 92.19 97 ASN B C 1
ATOM 2972 O O . ASN B 1 97 ? 13.953 -4.977 -4.09 1 92.19 97 ASN B O 1
ATOM 2976 N N . VAL B 1 98 ? 14.734 -3.131 -3.068 1 95.88 98 VAL B N 1
ATOM 2977 C CA . VAL B 1 98 ? 13.438 -2.746 -2.525 1 95.88 98 VAL B CA 1
ATOM 2978 C C . VAL B 1 98 ? 12.859 -1.594 -3.342 1 95.88 98 VAL B C 1
ATOM 2980 O O . VAL B 1 98 ? 13.344 -0.463 -3.266 1 95.88 98 VAL B O 1
ATOM 2983 N N . HIS B 1 99 ? 11.797 -1.877 -4.062 1 94.94 99 HIS B N 1
ATOM 2984 C CA . HIS B 1 99 ? 11.25 -0.908 -5.008 1 94.94 99 HIS B CA 1
ATOM 2985 C C . HIS B 1 99 ? 10.219 -0.011 -4.34 1 94.94 99 HIS B C 1
ATOM 2987 O O . HIS B 1 99 ? 9.578 -0.415 -3.367 1 94.94 99 HIS B O 1
ATOM 2993 N N . PRO B 1 100 ? 10.094 1.219 -4.91 1 98.12 100 PRO B N 1
ATOM 2994 C CA . PRO B 1 100 ? 9.055 2.105 -4.379 1 98.12 100 PRO B CA 1
ATOM 2995 C C . PRO B 1 100 ? 7.648 1.522 -4.523 1 98.12 100 PRO B C 1
ATOM 2997 O O . PRO B 1 100 ? 7.379 0.788 -5.477 1 98.12 100 PRO B O 1
ATOM 3000 N N . ILE B 1 101 ? 6.777 1.854 -3.566 1 98.38 101 ILE B N 1
ATOM 3001 C CA . ILE B 1 101 ? 5.379 1.431 -3.602 1 98.38 101 ILE B CA 1
ATOM 3002 C C . ILE B 1 101 ? 4.469 2.654 -3.516 1 98.38 101 ILE B C 1
ATOM 3004 O O . ILE B 1 101 ? 4.582 3.453 -2.584 1 98.38 101 ILE B O 1
ATOM 3008 N N . ASP B 1 102 ? 3.604 2.809 -4.531 1 98.31 102 ASP B N 1
ATOM 3009 C CA . ASP B 1 102 ? 2.523 3.789 -4.496 1 98.31 102 ASP B CA 1
ATOM 3010 C C . ASP B 1 102 ? 1.231 3.164 -3.973 1 98.31 102 ASP B C 1
ATOM 3012 O O . ASP B 1 102 ? 0.837 2.082 -4.41 1 98.31 102 ASP B O 1
ATOM 3016 N N . SER B 1 103 ? 0.653 3.807 -3.029 1 98.12 103 SER B N 1
ATOM 3017 C CA . SER B 1 103 ? -0.616 3.318 -2.5 1 98.12 103 SER B CA 1
ATOM 3018 C C . SER B 1 103 ? -1.699 4.387 -2.584 1 98.12 103 SER B C 1
ATOM 3020 O O . SER B 1 103 ? -1.432 5.57 -2.352 1 98.12 103 SER B O 1
ATOM 3022 N N . VAL B 1 104 ? -2.869 3.945 -2.893 1 97.75 104 VAL B N 1
ATOM 3023 C CA . VAL B 1 104 ? -4.043 4.809 -2.965 1 97.75 104 VAL B CA 1
ATOM 3024 C C . VAL B 1 104 ? -5.148 4.254 -2.068 1 97.75 104 VAL B C 1
ATOM 3026 O O . VAL B 1 104 ? -5.492 3.072 -2.152 1 97.75 104 VAL B O 1
ATOM 3029 N N . GLU B 1 105 ? -5.605 5.031 -1.2 1 96.56 105 GLU B N 1
ATOM 3030 C CA . GLU B 1 105 ? -6.758 4.676 -0.376 1 96.56 105 GLU B CA 1
ATOM 3031 C C . GLU B 1 105 ? -8.062 5.129 -1.024 1 96.56 105 GLU B C 1
ATOM 3033 O O . GLU B 1 105 ? -8.156 6.258 -1.51 1 96.56 105 GLU B O 1
ATOM 3038 N N . HIS B 1 106 ? -9.016 4.234 -1.068 1 94.5 106 HIS B N 1
ATOM 3039 C CA . HIS B 1 106 ? -10.312 4.602 -1.625 1 94.5 106 HIS B CA 1
ATOM 3040 C C . HIS B 1 106 ? -11.109 5.473 -0.652 1 94.5 106 HIS B C 1
ATOM 3042 O O . HIS B 1 106 ? -11.523 5 0.407 1 94.5 106 HIS B O 1
ATOM 3048 N N . ILE B 1 107 ? -11.281 6.668 -1.026 1 94.44 107 ILE B N 1
ATOM 3049 C CA . ILE B 1 107 ? -12.062 7.617 -0.235 1 94.44 107 ILE B CA 1
ATOM 3050 C C . ILE B 1 107 ? -13.477 7.723 -0.802 1 94.44 107 ILE B C 1
ATOM 3052 O O . ILE B 1 107 ? -13.656 8.055 -1.976 1 94.44 107 ILE B O 1
ATOM 3056 N N . PRO B 1 108 ? -14.445 7.434 0.021 1 90.94 108 PRO B N 1
ATOM 3057 C CA . PRO B 1 108 ? -15.805 7.59 -0.491 1 90.94 108 PRO B CA 1
ATOM 3058 C C . PRO B 1 108 ? -16.094 9 -1.004 1 90.94 108 PRO B C 1
ATOM 3060 O O . PRO B 1 108 ? -15.586 9.977 -0.441 1 90.94 108 PRO B O 1
ATOM 3063 N N . GLU B 1 109 ? -16.875 9.062 -2.006 1 88.5 109 GLU B N 1
ATOM 3064 C CA . GLU B 1 109 ? -17.172 10.336 -2.648 1 88.5 109 GLU B CA 1
ATOM 3065 C C . GLU B 1 109 ? -17.797 11.32 -1.663 1 88.5 109 GLU B C 1
ATOM 3067 O O . GLU B 1 109 ? -17.516 12.516 -1.695 1 88.5 109 GLU B O 1
ATOM 3072 N N . ALA B 1 110 ? -18.625 10.82 -0.771 1 90.25 110 ALA B N 1
ATOM 3073 C CA . ALA B 1 110 ? -19.375 11.672 0.148 1 90.25 110 ALA B CA 1
ATOM 3074 C C . ALA B 1 110 ? -18.562 11.953 1.417 1 90.25 110 ALA B C 1
ATOM 3076 O O . ALA B 1 110 ? -19.047 12.625 2.328 1 90.25 110 ALA B O 1
ATOM 3077 N N . TYR B 1 111 ? -17.344 11.531 1.409 1 92.06 111 TYR B N 1
ATOM 3078 C CA . TYR B 1 111 ? -16.547 11.68 2.621 1 92.06 111 TYR B CA 1
ATOM 3079 C C . TYR B 1 111 ? -16.156 13.133 2.854 1 92.06 111 TYR B C 1
ATOM 3081 O O . TYR B 1 111 ? -15.766 13.836 1.916 1 92.06 111 TYR B O 1
ATOM 3089 N N . ASN B 1 112 ? -16.281 13.555 4.059 1 91.94 112 ASN B N 1
ATOM 3090 C CA . ASN B 1 112 ? -15.82 14.852 4.543 1 91.94 112 ASN B CA 1
ATOM 3091 C C . ASN B 1 112 ? -15.07 14.719 5.863 1 91.94 112 ASN B C 1
ATOM 3093 O O . ASN B 1 112 ? -15.609 14.195 6.844 1 91.94 112 ASN B O 1
ATOM 3097 N N . ALA B 1 113 ? -13.867 15.203 5.852 1 94.19 113 ALA B N 1
ATOM 3098 C CA . ALA B 1 113 ? -13.062 15.047 7.059 1 94.19 113 ALA B CA 1
ATOM 3099 C C . ALA B 1 113 ? -13.555 15.984 8.164 1 94.19 113 ALA B C 1
ATOM 3101 O O . ALA B 1 113 ? -13.75 17.172 7.938 1 94.19 113 ALA B O 1
ATOM 3102 N N . GLN B 1 114 ? -13.719 15.461 9.266 1 94.5 114 GLN B N 1
ATOM 3103 C CA . GLN B 1 114 ? -14.117 16.25 10.43 1 94.5 114 GLN B CA 1
ATOM 3104 C C . GLN B 1 114 ? -12.906 16.828 11.148 1 94.5 114 GLN B C 1
ATOM 3106 O O . GLN B 1 114 ? -11.812 16.266 11.086 1 94.5 114 GLN B O 1
ATOM 3111 N N . HIS B 1 115 ? -13.117 17.969 11.719 1 97 115 HIS B N 1
ATOM 3112 C CA . HIS B 1 115 ? -12.109 18.531 12.609 1 97 115 HIS B CA 1
ATOM 3113 C C . HIS B 1 115 ? -12.43 18.234 14.07 1 97 115 HIS B C 1
ATOM 3115 O O . HIS B 1 115 ? -13.602 18.281 14.469 1 97 115 HIS B O 1
ATOM 3121 N N . LYS B 1 116 ? -11.406 18 14.797 1 97.38 116 LYS B N 1
ATOM 3122 C CA . LYS B 1 116 ? -11.586 17.781 16.234 1 97.38 116 LYS B CA 1
ATOM 3123 C C . LYS B 1 116 ? -10.695 18.734 17.047 1 97.38 116 LYS B C 1
ATOM 3125 O O . LYS B 1 116 ? -9.531 18.953 16.688 1 97.38 116 LYS B O 1
ATOM 3130 N N . CYS B 1 117 ? -11.25 19.234 18.141 1 97.06 117 CYS B N 1
ATOM 3131 C CA . CYS B 1 117 ? -10.539 20.141 19.031 1 97.06 117 CYS B CA 1
ATOM 3132 C C . CYS B 1 117 ? -9.516 19.375 19.875 1 97.06 117 CYS B C 1
ATOM 3134 O O . CYS B 1 117 ? -9.445 18.156 19.812 1 97.06 117 CYS B O 1
ATOM 3136 N N . MET B 1 118 ? -8.773 20.172 20.656 1 97.31 118 MET B N 1
ATOM 3137 C CA . MET B 1 118 ? -7.625 19.641 21.391 1 97.31 118 MET B CA 1
ATOM 3138 C C . MET B 1 118 ? -8.078 18.938 22.672 1 97.31 118 MET B C 1
ATOM 3140 O O . MET B 1 118 ? -7.254 18.406 23.406 1 97.31 118 MET B O 1
ATOM 3144 N N . ASN B 1 119 ? -9.312 18.812 22.922 1 95.56 119 ASN B N 1
ATOM 3145 C CA . ASN B 1 119 ? -9.812 18.062 24.078 1 95.56 119 ASN B CA 1
ATOM 3146 C C . ASN B 1 119 ? -10.242 16.656 23.688 1 95.56 119 ASN B C 1
ATOM 3148 O O . ASN B 1 119 ? -10.664 15.875 24.531 1 95.56 119 ASN B O 1
ATOM 3152 N N . GLU B 1 120 ? -10.07 16.297 22.391 1 96.5 120 GLU B N 1
ATOM 3153 C CA . GLU B 1 120 ? -10.43 14.969 21.891 1 96.5 120 GLU B CA 1
ATOM 3154 C C . GLU B 1 120 ? -9.234 14.289 21.219 1 96.5 120 GLU B C 1
ATOM 3156 O O . GLU B 1 120 ? -8.523 14.914 20.438 1 96.5 120 GLU B O 1
ATOM 3161 N N . SER B 1 121 ? -9.086 13.016 21.531 1 97.06 121 SER B N 1
ATOM 3162 C CA . SER B 1 121 ? -8.047 12.25 20.859 1 97.06 121 SER B CA 1
ATOM 3163 C C . SER B 1 121 ? -8.508 11.789 19.484 1 97.06 121 SER B C 1
ATOM 3165 O O . SER B 1 121 ? -9.711 11.656 19.234 1 97.06 121 SER B O 1
ATOM 3167 N N . ILE B 1 122 ? -7.613 11.625 18.562 1 97.62 122 ILE B N 1
ATOM 3168 C CA . ILE B 1 122 ? -7.883 11.141 17.219 1 97.62 122 ILE B CA 1
ATOM 3169 C C . ILE B 1 122 ? -7.094 9.859 16.953 1 97.62 122 ILE B C 1
ATOM 3171 O O . ILE B 1 122 ? -5.895 9.797 17.25 1 97.62 122 ILE B O 1
ATOM 3175 N N . THR B 1 123 ? -7.719 8.852 16.484 1 94.81 123 THR B N 1
ATOM 3176 C CA . THR B 1 123 ? -7.078 7.594 16.109 1 94.81 123 THR B CA 1
ATOM 3177 C C . THR B 1 123 ? -7.273 7.301 14.625 1 94.81 123 THR B C 1
ATOM 3179 O O . THR B 1 123 ? -8.227 7.793 14.008 1 94.81 123 THR B O 1
ATOM 3182 N N . TYR B 1 124 ? -6.344 6.602 14.023 1 95.81 124 TYR B N 1
ATOM 3183 C CA . TYR B 1 124 ? -6.395 6.234 12.617 1 95.81 124 TYR B CA 1
ATOM 3184 C C . TYR B 1 124 ? -6.27 4.723 12.438 1 95.81 124 TYR B C 1
ATOM 3186 O O . TYR B 1 124 ? -5.602 4.055 13.234 1 95.81 124 TYR B O 1
ATOM 3194 N N . ASN B 1 125 ? -6.859 4.238 11.398 1 91 125 ASN B N 1
ATOM 3195 C CA . ASN B 1 125 ? -6.746 2.822 11.07 1 91 125 ASN B CA 1
ATOM 3196 C C . ASN B 1 125 ? -5.406 2.504 10.414 1 91 125 ASN B C 1
ATOM 3198 O O . ASN B 1 125 ? -4.914 1.379 10.508 1 91 125 ASN B O 1
ATOM 3202 N N . GLU B 1 126 ? -4.82 3.523 9.766 1 95.44 126 GLU B N 1
ATOM 3203 C CA . GLU B 1 126 ? -3.58 3.34 9.016 1 95.44 126 GLU B CA 1
ATOM 3204 C C . GLU B 1 126 ? -2.391 3.926 9.773 1 95.44 126 GLU B C 1
ATOM 3206 O O . GLU B 1 126 ? -2.518 4.949 10.445 1 95.44 126 GLU B O 1
ATOM 3211 N N . ILE B 1 127 ? -1.234 3.262 9.617 1 95.44 127 ILE B N 1
ATOM 3212 C CA . ILE B 1 127 ? -0.003 3.771 10.211 1 95.44 127 ILE B CA 1
ATOM 3213 C C . ILE B 1 127 ? 0.331 5.137 9.609 1 95.44 127 ILE B C 1
ATOM 3215 O O . ILE B 1 127 ? 0.622 6.086 10.344 1 95.44 127 ILE B O 1
ATOM 3219 N N . ILE B 1 128 ? 0.278 5.191 8.297 1 98.12 128 ILE B N 1
ATOM 3220 C CA . ILE B 1 128 ? 0.411 6.457 7.578 1 98.12 128 ILE B CA 1
ATOM 3221 C C . ILE B 1 128 ? -0.942 6.867 7.004 1 98.12 128 ILE B C 1
ATOM 3223 O O . ILE B 1 128 ? -1.284 6.5 5.879 1 98.12 128 ILE B O 1
ATOM 3227 N N . PRO B 1 129 ? -1.679 7.613 7.766 1 98.12 129 PRO B N 1
ATOM 3228 C CA . PRO B 1 129 ? -2.977 8.031 7.234 1 98.12 129 PRO B CA 1
ATOM 3229 C C . PRO B 1 129 ? -2.848 9.016 6.074 1 98.12 129 PRO B C 1
ATOM 3231 O O . PRO B 1 129 ? -1.982 9.898 6.098 1 98.12 129 PRO B O 1
ATOM 3234 N N . THR B 1 130 ? -3.682 8.844 5.062 1 98.5 130 THR B N 1
ATOM 3235 C CA . THR B 1 130 ? -3.635 9.742 3.916 1 98.5 130 THR B CA 1
ATOM 3236 C C . THR B 1 130 ? -4.855 10.664 3.896 1 98.5 130 THR B C 1
ATOM 3238 O O . THR B 1 130 ? -4.938 11.578 3.072 1 98.5 130 THR B O 1
ATOM 3241 N N . PHE B 1 131 ? -5.809 10.375 4.648 1 97.88 131 PHE B N 1
ATOM 3242 C CA . PHE B 1 131 ? -6.98 11.203 4.902 1 97.88 131 PHE B CA 1
ATOM 3243 C C . PHE B 1 131 ? -7.594 10.883 6.258 1 97.88 131 PHE B C 1
ATOM 3245 O O . PHE B 1 131 ? -7.215 9.898 6.898 1 97.88 131 PHE B O 1
ATOM 3252 N N . GLY B 1 132 ? -8.492 11.75 6.73 1 97.19 132 GLY B N 1
ATOM 3253 C CA . GLY B 1 132 ? -9.164 11.477 7.992 1 97.19 132 GLY B CA 1
ATOM 3254 C C . GLY B 1 132 ? -9.359 12.711 8.844 1 97.19 132 GLY B C 1
ATOM 3255 O O . GLY B 1 132 ? -8.984 13.812 8.438 1 97.19 132 GLY B O 1
ATOM 3256 N N . THR B 1 133 ? -9.898 12.422 10 1 97.44 133 THR B N 1
ATOM 3257 C CA . THR B 1 133 ? -10.117 13.469 10.992 1 97.44 133 THR B CA 1
ATOM 3258 C C . THR B 1 133 ? -8.797 14.117 11.406 1 97.44 133 THR B C 1
ATOM 3260 O O . THR B 1 133 ? -7.793 13.422 11.57 1 97.44 133 THR B O 1
ATOM 3263 N N . HIS B 1 134 ? -8.812 15.398 11.555 1 98.31 134 HIS B N 1
ATOM 3264 C CA . HIS B 1 134 ? -7.594 16.125 11.914 1 98.31 134 HIS B CA 1
ATOM 3265 C C . HIS B 1 134 ? -7.914 17.406 12.656 1 98.31 134 HIS B C 1
ATOM 3267 O O . HIS B 1 134 ? -9.086 17.719 12.898 1 98.31 134 HIS B O 1
ATOM 3273 N N . ARG B 1 135 ? -6.898 18.125 13.117 1 98.25 135 ARG B N 1
ATOM 3274 C CA . ARG B 1 135 ? -7.059 19.344 13.883 1 98.25 135 ARG B CA 1
ATOM 3275 C C . ARG B 1 135 ? -7.504 20.5 12.984 1 98.25 135 ARG B C 1
ATOM 3277 O O . ARG B 1 135 ? -7.164 20.547 11.805 1 98.25 135 ARG B O 1
ATOM 3284 N N . PRO B 1 136 ? -8.234 21.484 13.617 1 96.88 136 PRO B N 1
ATOM 3285 C CA . PRO B 1 136 ? -8.734 22.625 12.828 1 96.88 136 PRO B CA 1
ATOM 3286 C C . PRO B 1 136 ? -7.617 23.484 12.25 1 96.88 136 PRO B C 1
ATOM 3288 O O . PRO B 1 136 ? -7.754 24.016 11.148 1 96.88 136 PRO B O 1
ATOM 3291 N N . LEU B 1 137 ? -6.539 23.641 13.031 1 97.75 137 LEU B N 1
ATOM 3292 C CA . LEU B 1 137 ? -5.41 24.438 12.555 1 97.75 137 LEU B CA 1
ATOM 3293 C C . LEU B 1 137 ? -4.379 23.547 11.867 1 97.75 137 LEU B C 1
ATOM 3295 O O . LEU B 1 137 ? -3.959 22.531 12.43 1 97.75 137 LEU B O 1
ATOM 3299 N N . TRP B 1 138 ? -4.02 23.797 10.617 1 98.06 138 TRP B N 1
ATOM 3300 C CA . TRP B 1 138 ? -2.977 23.062 9.906 1 98.06 138 TRP B CA 1
ATOM 3301 C C . TRP B 1 138 ? -1.609 23.703 10.141 1 98.06 138 TRP B C 1
ATOM 3303 O O . TRP B 1 138 ? -1.505 24.75 10.781 1 98.06 138 TRP B O 1
ATOM 3313 N N . ALA B 1 139 ? -0.62 23.047 9.766 1 98.75 139 ALA B N 1
ATOM 3314 C CA . ALA B 1 139 ? 0.752 23.453 10.055 1 98.75 139 ALA B CA 1
ATOM 3315 C C . ALA B 1 139 ? 1.248 24.484 9.055 1 98.75 139 ALA B C 1
ATOM 3317 O O . ALA B 1 139 ? 0.902 24.422 7.871 1 98.75 139 ALA B O 1
ATOM 3318 N N . VAL B 1 140 ? 2.035 25.391 9.578 1 98.62 140 VAL B N 1
ATOM 3319 C CA . VAL B 1 140 ? 2.822 26.234 8.695 1 98.62 140 VAL B CA 1
ATOM 3320 C C . VAL B 1 140 ? 3.656 25.375 7.754 1 98.62 140 VAL B C 1
ATOM 3322 O O . VAL B 1 140 ? 4.242 24.375 8.172 1 98.62 140 VAL B O 1
ATOM 3325 N N . TYR B 1 141 ? 3.689 25.703 6.488 1 98.56 141 TYR B N 1
ATOM 3326 C CA . TYR B 1 141 ? 4.465 24.922 5.527 1 98.56 141 TYR B CA 1
ATOM 3327 C C . TYR B 1 141 ? 5.957 25.031 5.812 1 98.56 141 TYR B C 1
ATOM 3329 O O . TYR B 1 141 ? 6.473 26.141 6.039 1 98.56 141 TYR B O 1
ATOM 3337 N N . GLY B 1 142 ? 6.672 24 5.848 1 98.81 142 GLY B N 1
ATOM 3338 C CA . GLY B 1 142 ? 8.094 23.984 6.141 1 98.81 142 GLY B CA 1
ATOM 3339 C C . GLY B 1 142 ? 8.57 22.688 6.762 1 98.81 142 GLY B C 1
ATOM 3340 O O . GLY B 1 142 ? 7.902 21.656 6.652 1 98.81 142 GLY B O 1
ATOM 3341 N N . GLU B 1 143 ? 9.781 22.688 7.27 1 98.94 143 GLU B N 1
ATOM 3342 C CA . GLU B 1 143 ? 10.414 21.531 7.895 1 98.94 143 GLU B CA 1
ATOM 3343 C C . GLU B 1 143 ? 10.336 21.625 9.414 1 98.94 143 GLU B C 1
ATOM 3345 O O . GLU B 1 143 ? 10.539 22.688 10 1 98.94 143 GLU B O 1
ATOM 3350 N N . TYR B 1 144 ? 10.141 20.5 10.062 1 98.94 144 TYR B N 1
ATOM 3351 C CA . TYR B 1 144 ? 9.891 20.469 11.492 1 98.94 144 TYR B CA 1
ATOM 3352 C C . TYR B 1 144 ? 10.852 19.516 12.195 1 98.94 144 TYR B C 1
ATOM 3354 O O . TYR B 1 144 ? 11.344 18.562 11.594 1 98.94 144 TYR B O 1
ATOM 3362 N N . ILE B 1 145 ? 11.062 19.859 13.523 1 98.75 145 ILE B N 1
ATOM 3363 C CA . ILE B 1 145 ? 11.664 18.859 14.398 1 98.75 145 ILE B CA 1
ATOM 3364 C C . ILE B 1 145 ? 10.758 17.625 14.453 1 98.75 145 ILE B C 1
ATOM 3366 O O . ILE B 1 145 ? 11.242 16.5 14.352 1 98.75 145 ILE B O 1
ATOM 3370 N N . PHE B 1 146 ? 9.562 17.828 14.703 1 98.81 146 PHE B N 1
ATOM 3371 C CA . PHE B 1 146 ? 8.5 16.844 14.641 1 98.81 146 PHE B CA 1
ATOM 3372 C C . PHE B 1 146 ? 7.145 17.5 14.445 1 98.81 146 PHE B C 1
ATOM 3374 O O . PHE B 1 146 ? 6.859 18.531 15.062 1 98.81 146 PHE B O 1
ATOM 3381 N N . LEU B 1 147 ? 6.359 17 13.555 1 98.88 147 LEU B N 1
ATOM 3382 C CA . LEU B 1 147 ? 5 17.438 13.281 1 98.88 147 LEU B CA 1
ATOM 3383 C C . LEU B 1 147 ? 4.012 16.297 13.406 1 98.88 147 LEU B C 1
ATOM 3385 O O . LEU B 1 147 ? 4.078 15.328 12.641 1 98.88 147 LEU B O 1
ATOM 3389 N N . PRO B 1 148 ? 3.086 16.344 14.367 1 98.38 148 PRO B N 1
ATOM 3390 C CA . PRO B 1 148 ? 2.135 15.234 14.531 1 98.38 148 PRO B CA 1
ATOM 3391 C C . PRO B 1 148 ? 1.251 15.031 13.305 1 98.38 148 PRO B C 1
ATOM 3393 O O . PRO B 1 148 ? 0.916 15.992 12.617 1 98.38 148 PRO B O 1
ATOM 3396 N N . ARG B 1 149 ? 0.783 13.836 13.07 1 98.38 149 ARG B N 1
ATOM 3397 C CA . ARG B 1 149 ? -0.007 13.484 11.898 1 98.38 149 ARG B CA 1
ATOM 3398 C C . ARG B 1 149 ? -1.35 14.203 11.906 1 98.38 149 ARG B C 1
ATOM 3400 O O . ARG B 1 149 ? -1.912 14.492 10.844 1 98.38 149 ARG B O 1
ATOM 3407 N N . HIS B 1 150 ? -1.836 14.617 13.078 1 98.38 150 HIS B N 1
ATOM 3408 C CA . HIS B 1 150 ? -3.098 15.328 13.234 1 98.38 150 HIS B CA 1
ATOM 3409 C C . HIS B 1 150 ? -3.033 16.719 12.602 1 98.38 150 HIS B C 1
ATOM 3411 O O . HIS B 1 150 ? -4.07 17.328 12.352 1 98.38 150 HIS B O 1
ATOM 3417 N N . ARG B 1 151 ? -1.809 17.156 12.391 1 98.56 151 ARG B N 1
ATOM 3418 C CA . ARG B 1 151 ? -1.585 18.469 11.789 1 98.56 151 ARG B CA 1
ATOM 3419 C C . ARG B 1 151 ? -1.341 18.344 10.289 1 98.56 151 ARG B C 1
ATOM 3421 O O . ARG B 1 151 ? -2.053 18.953 9.484 1 98.56 151 ARG B O 1
ATOM 3428 N N . TRP B 1 152 ? -0.395 17.484 9.953 1 98.62 152 TRP B N 1
ATOM 3429 C CA . TRP B 1 152 ? -0.028 17.484 8.547 1 98.62 152 TRP B CA 1
ATOM 3430 C C . TRP B 1 152 ? -1.114 16.828 7.695 1 98.62 152 TRP B C 1
ATOM 3432 O O . TRP B 1 152 ? -1.167 17.031 6.48 1 98.62 152 TRP B O 1
ATOM 3442 N N . LEU B 1 153 ? -2.035 16.062 8.281 1 98.69 153 LEU B N 1
ATOM 3443 C CA . LEU B 1 153 ? -3.188 15.562 7.543 1 98.69 153 LEU B CA 1
ATOM 3444 C C . LEU B 1 153 ? -4.043 16.719 7.023 1 98.69 153 LEU B C 1
ATOM 3446 O O . LEU B 1 153 ? -4.625 16.625 5.941 1 98.69 153 LEU B O 1
ATOM 3450 N N . HIS B 1 154 ? -4.191 17.734 7.844 1 98.44 154 HIS B N 1
ATOM 3451 C CA . HIS B 1 154 ? -4.926 18.906 7.395 1 98.44 154 HIS B CA 1
ATOM 3452 C C . HIS B 1 154 ? -4.223 19.578 6.227 1 98.44 154 HIS B C 1
ATOM 3454 O O . HIS B 1 154 ? -4.875 20.094 5.309 1 9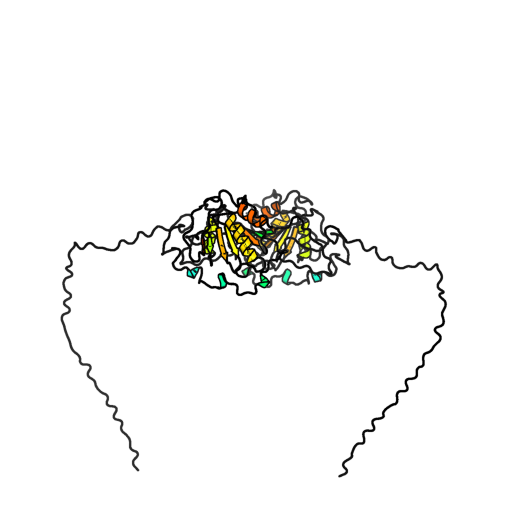8.44 154 HIS B O 1
ATOM 3460 N N . ASN B 1 155 ? -2.9 19.625 6.285 1 98.44 155 ASN B N 1
ATOM 3461 C CA . ASN B 1 155 ? -2.16 20.172 5.148 1 98.44 155 ASN B CA 1
ATOM 3462 C C . ASN B 1 155 ? -2.455 19.391 3.867 1 98.44 155 ASN B C 1
ATOM 3464 O O . ASN B 1 155 ? -2.559 19.984 2.791 1 98.44 155 ASN B O 1
ATOM 3468 N N . LEU B 1 156 ? -2.598 18.062 3.982 1 98.5 156 LEU B N 1
ATOM 3469 C CA . LEU B 1 156 ? -2.896 17.234 2.818 1 98.5 156 LEU B CA 1
ATOM 3470 C C . LEU B 1 156 ? -4.25 17.609 2.219 1 98.5 156 LEU B C 1
ATOM 3472 O O . LEU B 1 156 ? -4.41 17.625 0.997 1 98.5 156 LEU B O 1
ATOM 3476 N N . GLU B 1 157 ? -5.188 17.844 3.1 1 97.62 157 GLU B N 1
ATOM 3477 C CA . GLU B 1 157 ? -6.52 18.234 2.648 1 97.62 157 GLU B CA 1
ATOM 3478 C C . GLU B 1 157 ? -6.461 19.484 1.774 1 97.62 157 GLU B C 1
ATOM 3480 O O . GLU B 1 157 ? -7.27 19.641 0.862 1 97.62 157 GLU B O 1
ATOM 3485 N N . HIS B 1 158 ? -5.465 20.297 2.008 1 97.44 158 HIS B N 1
ATOM 3486 C CA . HIS B 1 158 ? -5.289 21.547 1.268 1 97.44 158 HIS B CA 1
ATOM 3487 C C . HIS B 1 158 ? -4.387 21.344 0.054 1 97.44 158 HIS B C 1
ATOM 3489 O O . HIS B 1 158 ? -3.994 22.312 -0.601 1 97.44 158 HIS B O 1
ATOM 3495 N N . GLY B 1 159 ? -3.996 20.109 -0.223 1 97.38 159 GLY B N 1
ATOM 3496 C CA . GLY B 1 159 ? -3.264 19.797 -1.442 1 97.38 159 GLY B CA 1
ATOM 3497 C C . GLY B 1 159 ? -1.761 19.766 -1.24 1 97.38 159 GLY B C 1
ATOM 3498 O O . GLY B 1 159 ? -1 19.719 -2.209 1 97.38 159 GLY B O 1
ATOM 3499 N N . ALA B 1 160 ? -1.312 19.766 -0.04 1 98.19 160 ALA B N 1
ATOM 3500 C CA . ALA B 1 160 ? 0.117 19.75 0.265 1 98.19 160 ALA B CA 1
ATOM 3501 C C . ALA B 1 160 ? 0.683 18.328 0.131 1 98.19 160 ALA B C 1
ATOM 3503 O O . ALA B 1 160 ? -0.068 17.375 -0.032 1 98.19 160 ALA B O 1
ATOM 3504 N N . VAL B 1 161 ? 1.982 18.281 0.108 1 98.81 161 VAL B N 1
ATOM 3505 C CA . VAL B 1 161 ? 2.715 17.016 0.21 1 98.81 161 VAL B CA 1
ATOM 3506 C C . VAL B 1 161 ? 3.475 16.969 1.533 1 98.81 161 VAL B C 1
ATOM 3508 O O . VAL B 1 161 ? 4.168 17.922 1.895 1 98.81 161 VAL B O 1
ATOM 3511 N N . ALA B 1 162 ? 3.27 15.945 2.289 1 98.94 162 ALA B N 1
ATOM 3512 C CA . ALA B 1 162 ? 4.078 15.688 3.477 1 98.94 162 ALA B CA 1
ATOM 3513 C C . ALA B 1 162 ? 5.227 14.734 3.162 1 98.94 162 ALA B C 1
ATOM 3515 O O . ALA B 1 162 ? 5.008 13.648 2.621 1 98.94 162 ALA B O 1
ATOM 3516 N N . MET B 1 163 ? 6.391 15.148 3.426 1 99 163 MET B N 1
ATOM 3517 C CA . MET B 1 163 ? 7.555 14.266 3.381 1 99 163 MET B CA 1
ATOM 3518 C C . MET B 1 163 ? 7.859 13.688 4.758 1 99 163 MET B C 1
ATOM 3520 O O . MET B 1 163 ? 8.094 14.438 5.711 1 99 163 MET B O 1
ATOM 3524 N N . LEU B 1 164 ? 7.875 12.43 4.84 1 99 164 LEU B N 1
ATOM 3525 C CA . LEU B 1 164 ? 8.156 11.719 6.082 1 99 164 LEU B CA 1
ATOM 3526 C C . LEU B 1 164 ? 9.453 10.922 5.969 1 99 164 LEU B C 1
ATOM 3528 O O . LEU B 1 164 ? 9.766 10.383 4.902 1 99 164 LEU B O 1
ATOM 3532 N N . TYR B 1 165 ? 10.18 10.852 7.027 1 98.94 165 TYR B N 1
ATOM 3533 C CA . TYR B 1 165 ? 11.367 10.008 7.082 1 98.94 165 TYR B CA 1
ATOM 3534 C C . TYR B 1 165 ? 11.57 9.438 8.477 1 98.94 165 TYR B C 1
ATOM 3536 O O . TYR B 1 165 ? 11.258 10.094 9.477 1 98.94 165 TYR B O 1
ATOM 3544 N N . HIS B 1 166 ? 11.977 8.188 8.539 1 98.94 166 HIS B N 1
ATOM 3545 C CA . HIS B 1 166 ? 12.344 7.602 9.82 1 98.94 166 HIS B CA 1
ATOM 3546 C C . HIS B 1 166 ? 13.602 8.266 10.391 1 98.94 166 HIS B C 1
ATOM 3548 O O . HIS B 1 166 ? 14.547 8.539 9.648 1 98.94 166 HIS B O 1
ATOM 3554 N N . PRO B 1 167 ? 13.672 8.492 11.719 1 98.81 167 PRO B N 1
ATOM 3555 C CA . PRO B 1 167 ? 14.852 9.133 12.305 1 98.81 167 PRO B CA 1
ATOM 3556 C C . PRO B 1 167 ? 16.141 8.344 12.062 1 98.81 167 PRO B C 1
ATOM 3558 O O . PRO B 1 167 ? 17.234 8.914 12.062 1 98.81 167 PRO B O 1
ATOM 3561 N N . CYS B 1 168 ? 16.031 7.043 11.828 1 98.88 168 CYS B N 1
ATOM 3562 C CA . CYS B 1 168 ? 17.203 6.207 11.625 1 98.88 168 CYS B CA 1
ATOM 3563 C C . CYS B 1 168 ? 17.531 6.066 10.141 1 98.88 168 CYS B C 1
ATOM 3565 O O . CYS B 1 168 ? 18.469 5.363 9.766 1 98.88 168 CYS B O 1
ATOM 3567 N N . ALA B 1 169 ? 16.688 6.641 9.273 1 98.88 169 ALA B N 1
ATOM 3568 C CA . ALA B 1 169 ? 16.922 6.551 7.836 1 98.88 169 ALA B CA 1
ATOM 3569 C C . ALA B 1 169 ? 18.281 7.133 7.469 1 98.88 169 ALA B C 1
ATOM 3571 O O . ALA B 1 169 ? 18.812 7.988 8.18 1 98.88 169 ALA B O 1
ATOM 3572 N N . ASN B 1 170 ? 18.875 6.656 6.379 1 98.69 170 ASN B N 1
ATOM 3573 C CA . ASN B 1 170 ? 20.156 7.168 5.879 1 98.69 170 ASN B CA 1
ATOM 3574 C C . ASN B 1 170 ? 20.094 8.672 5.637 1 98.69 170 ASN B C 1
ATOM 3576 O O . ASN B 1 170 ? 19.25 9.156 4.883 1 98.69 170 ASN B O 1
ATOM 3580 N N . LYS B 1 171 ? 20.984 9.375 6.203 1 98.31 171 LYS B N 1
ATOM 3581 C CA . LYS B 1 171 ? 20.953 10.836 6.191 1 98.31 171 LYS B CA 1
ATOM 3582 C C . LYS B 1 171 ? 21.094 11.375 4.77 1 98.31 171 LYS B C 1
ATOM 3584 O O . LYS B 1 171 ? 20.5 12.391 4.422 1 98.31 171 LYS B O 1
ATOM 3589 N N . ASN B 1 172 ? 21.906 10.75 3.982 1 98.5 172 ASN B N 1
ATOM 3590 C CA . ASN B 1 172 ? 22.078 11.195 2.605 1 98.5 172 ASN B CA 1
ATOM 3591 C C . ASN B 1 172 ? 20.781 11.062 1.81 1 98.5 172 ASN B C 1
ATOM 3593 O O . ASN B 1 172 ? 20.422 11.969 1.059 1 98.5 172 ASN B O 1
ATOM 3597 N N . GLU B 1 173 ? 20.109 9.93 1.935 1 98.81 173 GLU B N 1
ATOM 3598 C CA . GLU B 1 173 ? 18.828 9.727 1.253 1 98.81 173 GLU B CA 1
ATOM 3599 C C . GLU B 1 173 ? 17.797 10.758 1.695 1 98.81 173 GLU B C 1
ATOM 3601 O O . GLU B 1 173 ? 17.047 11.289 0.871 1 98.81 173 GLU B O 1
ATOM 3606 N N . VAL B 1 174 ? 17.766 11.031 2.992 1 98.94 174 VAL B N 1
ATOM 3607 C CA . VAL B 1 174 ? 16.828 12.016 3.533 1 98.94 174 VAL B CA 1
ATOM 3608 C C . VAL B 1 174 ? 17.109 13.383 2.92 1 98.94 174 VAL B C 1
ATOM 3610 O O . VAL B 1 174 ? 16.188 14.094 2.51 1 98.94 174 VAL B O 1
ATOM 3613 N N . ASN B 1 175 ? 18.344 13.75 2.859 1 98.81 175 ASN B N 1
ATOM 3614 C CA . ASN B 1 175 ? 18.719 15.047 2.318 1 98.81 175 ASN B CA 1
ATOM 3615 C C . ASN B 1 175 ? 18.359 15.164 0.838 1 98.81 175 ASN B C 1
ATOM 3617 O O . ASN B 1 175 ? 17.922 16.219 0.379 1 98.81 175 ASN B O 1
ATOM 3621 N N . ILE B 1 176 ? 18.609 14.094 0.064 1 98.69 176 ILE B N 1
ATOM 3622 C CA . ILE B 1 176 ? 18.25 14.086 -1.349 1 98.69 176 ILE B CA 1
ATOM 3623 C C . ILE B 1 176 ? 16.75 14.289 -1.492 1 98.69 176 ILE B C 1
ATOM 3625 O O . ILE B 1 176 ? 16.297 15.109 -2.301 1 98.69 176 ILE B O 1
ATOM 3629 N N . LEU B 1 177 ? 15.953 13.602 -0.686 1 98.88 177 LEU B N 1
ATOM 3630 C CA . LEU B 1 177 ? 14.5 13.703 -0.761 1 98.88 177 LEU B CA 1
ATOM 3631 C C . LEU B 1 177 ? 14.031 15.094 -0.359 1 98.88 177 LEU B C 1
ATOM 3633 O O . LEU B 1 177 ? 13.141 15.664 -0.998 1 98.88 177 LEU B O 1
ATOM 3637 N N . LYS B 1 178 ? 14.625 15.664 0.655 1 98.88 178 LYS B N 1
ATOM 3638 C CA . LYS B 1 178 ? 14.312 17.031 1.072 1 98.88 178 LYS B CA 1
ATOM 3639 C C . LYS B 1 178 ? 14.539 18.016 -0.066 1 98.88 178 LYS B C 1
ATOM 3641 O O . LYS B 1 178 ? 13.695 18.875 -0.327 1 98.88 178 LYS B O 1
ATOM 3646 N N . SER B 1 179 ? 15.68 17.859 -0.648 1 98.38 179 SER B N 1
ATOM 3647 C CA . SER B 1 179 ? 16.031 18.766 -1.736 1 98.38 179 SER B CA 1
ATOM 3648 C C . SER B 1 179 ? 15.008 18.688 -2.871 1 98.38 179 SER B C 1
ATOM 3650 O O . SER B 1 179 ? 14.594 19.703 -3.412 1 98.38 179 SER B O 1
ATOM 3652 N N . LEU B 1 180 ? 14.625 17.469 -3.197 1 98.56 180 LEU B N 1
ATOM 3653 C CA . LEU B 1 180 ? 13.641 17.281 -4.262 1 98.56 180 LEU B CA 1
ATOM 3654 C C . LEU B 1 180 ? 12.312 17.938 -3.895 1 98.56 180 LEU B C 1
ATOM 3656 O O . LEU B 1 180 ? 11.734 18.672 -4.699 1 98.56 180 LEU B O 1
ATOM 3660 N N . VAL B 1 181 ? 11.836 17.734 -2.695 1 98.75 181 VAL B N 1
ATOM 3661 C CA . VAL B 1 181 ? 10.539 18.234 -2.26 1 98.75 181 VAL B CA 1
ATOM 3662 C C . VAL B 1 181 ? 10.57 19.75 -2.197 1 98.75 181 VAL B C 1
ATOM 3664 O O . VAL B 1 181 ? 9.664 20.422 -2.703 1 98.75 181 VAL B O 1
ATOM 3667 N N . LYS B 1 182 ? 11.633 20.297 -1.638 1 98.25 182 LYS B N 1
ATOM 3668 C CA . LYS B 1 182 ? 11.766 21.75 -1.465 1 98.25 182 LYS B CA 1
ATOM 3669 C C . LYS B 1 182 ? 11.875 22.453 -2.812 1 98.25 182 LYS B C 1
ATOM 3671 O O . LYS B 1 182 ? 11.5 23.625 -2.936 1 98.25 182 LYS B O 1
ATOM 3676 N N . SER B 1 183 ? 12.375 21.719 -3.793 1 97.75 183 SER B N 1
ATOM 3677 C CA . SER B 1 183 ? 12.531 22.328 -5.113 1 97.75 183 SER B CA 1
ATOM 3678 C C . SER B 1 183 ? 11.281 22.109 -5.969 1 97.75 183 SER B C 1
ATOM 3680 O O . SER B 1 183 ? 11.18 22.656 -7.066 1 97.75 183 SER B O 1
ATOM 3682 N N . CYS B 1 184 ? 10.336 21.391 -5.48 1 98.06 184 CYS B N 1
ATOM 3683 C CA . CYS B 1 184 ? 9.203 21.031 -6.316 1 98.06 184 CYS B CA 1
ATOM 3684 C C . CYS B 1 184 ? 7.98 21.875 -5.996 1 98.06 184 CYS B C 1
ATOM 3686 O O . CYS B 1 184 ? 7.203 22.219 -6.891 1 98.06 184 CYS B O 1
ATOM 3688 N N . LEU B 1 185 ? 7.82 22.188 -4.699 1 96.94 185 LEU B N 1
ATOM 3689 C CA . LEU B 1 185 ? 6.59 22.906 -4.387 1 96.94 185 LEU B CA 1
ATOM 3690 C C . LEU B 1 185 ? 6.719 23.641 -3.059 1 96.94 185 LEU B C 1
ATOM 3692 O O . LEU B 1 185 ? 7.504 23.25 -2.195 1 96.94 185 LEU B O 1
ATOM 3696 N N . TYR B 1 186 ? 5.906 24.672 -2.93 1 97.31 186 TYR B N 1
ATOM 3697 C CA . TYR B 1 186 ? 5.824 25.5 -1.724 1 97.31 186 TYR B CA 1
ATOM 3698 C C . TYR B 1 186 ? 5.07 24.766 -0.621 1 97.31 186 TYR B C 1
ATOM 3700 O O . TYR B 1 186 ? 5.555 24.656 0.51 1 97.31 186 TYR B O 1
ATOM 3708 N N . ARG B 1 187 ? 3.947 24.188 -0.947 1 97.75 187 ARG B N 1
ATOM 3709 C CA . ARG B 1 187 ? 3.053 23.562 0.028 1 97.75 187 ARG B CA 1
ATOM 3710 C C . ARG B 1 187 ? 3.562 22.188 0.444 1 97.75 187 ARG B C 1
ATOM 3712 O O . ARG B 1 187 ? 2.98 21.172 0.072 1 97.75 187 ARG B O 1
ATOM 3719 N N . HIS B 1 188 ? 4.594 22.234 1.255 1 98.69 188 HIS B N 1
ATOM 3720 C CA . HIS B 1 188 ? 5.102 20.984 1.804 1 98.69 188 HIS B CA 1
ATOM 3721 C C . HIS B 1 188 ? 5.34 21.094 3.305 1 98.69 188 HIS B C 1
ATOM 3723 O O . HIS B 1 188 ? 5.535 22.203 3.826 1 98.69 188 HIS B O 1
ATOM 3729 N N . VAL B 1 189 ? 5.223 20.031 3.951 1 98.94 189 VAL B N 1
ATOM 3730 C CA . VAL B 1 189 ? 5.754 19.859 5.301 1 98.94 189 VAL B CA 1
ATOM 3731 C C . VAL B 1 189 ? 6.711 18.672 5.336 1 98.94 189 VAL B C 1
ATOM 3733 O O . VAL B 1 189 ? 6.488 17.672 4.66 1 98.94 189 VAL B O 1
ATOM 3736 N N . ILE B 1 190 ? 7.777 18.812 6.039 1 98.94 190 ILE B N 1
ATOM 3737 C CA . ILE B 1 190 ? 8.781 17.781 6.219 1 98.94 190 ILE B CA 1
ATOM 3738 C C . ILE B 1 190 ? 8.945 17.469 7.703 1 98.94 190 ILE B C 1
ATOM 3740 O O . ILE B 1 190 ? 9.156 18.375 8.516 1 98.94 190 ILE B O 1
ATOM 3744 N N . THR B 1 191 ? 8.844 16.219 8.055 1 98.94 191 THR B N 1
ATOM 3745 C CA . THR B 1 191 ? 8.953 15.867 9.461 1 98.94 191 THR B CA 1
ATOM 3746 C C . THR B 1 191 ? 9.406 14.422 9.625 1 98.94 191 THR B C 1
ATOM 3748 O O . THR B 1 191 ? 9.078 13.562 8.797 1 98.94 191 THR B O 1
ATOM 3751 N N . PRO B 1 192 ? 10.172 14.102 10.648 1 98.88 192 PRO B N 1
ATOM 3752 C CA . PRO B 1 192 ? 10.414 12.695 10.969 1 98.88 192 PRO B CA 1
ATOM 3753 C C . PRO B 1 192 ? 9.133 11.945 11.344 1 98.88 192 PRO B C 1
ATOM 3755 O O . PRO B 1 192 ? 8.156 12.57 11.758 1 98.88 192 PRO B O 1
ATOM 3758 N N . TYR B 1 193 ? 9.125 10.68 11.164 1 98.81 193 TYR B N 1
ATOM 3759 C CA . TYR B 1 193 ? 8.016 9.789 11.461 1 98.81 193 TYR B CA 1
ATOM 3760 C C . TYR B 1 193 ? 8.508 8.383 11.766 1 98.81 193 TYR B C 1
ATOM 3762 O O . TYR B 1 193 ? 8.688 7.566 10.852 1 98.81 193 TYR B O 1
ATOM 3770 N N . ASN B 1 194 ? 8.617 8.039 13.031 1 98.31 194 ASN B N 1
ATOM 3771 C CA . ASN B 1 194 ? 9.336 6.84 13.453 1 98.31 194 ASN B CA 1
ATOM 3772 C C . ASN B 1 194 ? 8.461 5.594 13.32 1 98.31 194 ASN B C 1
ATOM 3774 O O . ASN B 1 194 ? 8.867 4.504 13.734 1 98.31 194 ASN B O 1
ATOM 3778 N N . MET B 1 195 ? 7.285 5.766 12.711 1 97.56 195 MET B N 1
ATOM 3779 C CA . MET B 1 195 ? 6.43 4.602 12.484 1 97.56 195 MET B CA 1
ATOM 3780 C C . MET B 1 195 ? 6.645 4.027 11.094 1 97.56 195 MET B C 1
ATOM 3782 O O . MET B 1 195 ? 6.074 2.988 10.75 1 97.56 195 MET B O 1
ATOM 3786 N N . LEU B 1 196 ? 7.414 4.68 10.273 1 98.5 196 LEU B N 1
ATOM 3787 C CA . LEU B 1 196 ? 7.785 4.109 8.977 1 98.5 196 LEU B CA 1
ATOM 3788 C C . LEU B 1 196 ? 8.57 2.818 9.164 1 98.5 196 LEU B C 1
ATOM 3790 O O . LEU B 1 196 ? 9.281 2.654 10.156 1 98.5 196 LEU B O 1
ATOM 3794 N N . SER B 1 197 ? 8.5 1.932 8.195 1 97.38 197 SER B N 1
ATOM 3795 C CA . SER B 1 197 ? 9.211 0.658 8.258 1 97.38 197 SER B CA 1
ATOM 3796 C C . SER B 1 197 ? 10.695 0.839 7.988 1 97.38 197 SER B C 1
ATOM 3798 O O . SER B 1 197 ? 11.102 1.793 7.316 1 97.38 197 SER B O 1
ATOM 3800 N N . SER B 1 198 ? 11.453 -0.116 8.523 1 97.81 198 SER B N 1
ATOM 3801 C CA . SER B 1 198 ? 12.875 -0.092 8.227 1 97.81 198 SER B CA 1
ATOM 3802 C C . SER B 1 198 ? 13.141 -0.411 6.762 1 97.81 198 SER B C 1
ATOM 3804 O O . SER B 1 198 ? 14.148 0.03 6.199 1 97.81 198 SER B O 1
ATOM 3806 N N . THR B 1 199 ? 12.227 -1.116 6.105 1 97.5 199 THR B N 1
ATOM 3807 C CA . THR B 1 199 ? 12.375 -1.493 4.703 1 97.5 199 THR B CA 1
ATOM 3808 C C . THR B 1 199 ? 12.195 -0.281 3.797 1 97.5 199 THR B C 1
ATOM 3810 O O . THR B 1 199 ? 12.875 -0.149 2.781 1 97.5 199 THR B O 1
ATOM 3813 N N . ARG B 1 200 ? 11.258 0.565 4.172 1 98.56 200 ARG B N 1
ATOM 3814 C CA . ARG B 1 200 ? 10.992 1.792 3.428 1 98.56 200 ARG B CA 1
ATOM 3815 C C . ARG B 1 200 ? 10.852 2.984 4.367 1 98.56 200 ARG B C 1
ATOM 3817 O O . ARG B 1 200 ? 9.742 3.443 4.637 1 98.56 200 ARG B O 1
ATOM 3824 N N . PRO B 1 201 ? 11.992 3.523 4.746 1 98.88 201 PRO B N 1
ATOM 3825 C CA . PRO B 1 201 ? 12 4.555 5.789 1 98.88 201 PRO B CA 1
ATOM 3826 C C . PRO B 1 201 ? 11.766 5.957 5.23 1 98.88 201 PRO B C 1
ATOM 3828 O O . PRO B 1 201 ? 11.938 6.945 5.949 1 98.88 201 PRO B O 1
ATOM 3831 N N . LEU B 1 202 ? 11.406 6.125 3.941 1 98.94 202 LEU B N 1
ATOM 3832 C CA . LEU B 1 202 ? 11.109 7.391 3.281 1 98.94 202 LEU B CA 1
ATOM 3833 C C . LEU B 1 202 ? 9.711 7.363 2.662 1 98.94 202 LEU B C 1
ATOM 3835 O O . LEU B 1 202 ? 9.328 6.379 2.025 1 98.94 202 LEU B O 1
ATOM 3839 N N . ALA B 1 203 ? 8.977 8.484 2.869 1 98.94 203 ALA B N 1
ATOM 3840 C CA . ALA B 1 203 ? 7.629 8.484 2.301 1 98.94 203 ALA B CA 1
ATOM 3841 C C . ALA B 1 203 ? 7.203 9.898 1.911 1 98.94 203 ALA B C 1
ATOM 3843 O O . ALA B 1 203 ? 7.648 10.875 2.514 1 98.94 203 ALA B O 1
ATOM 3844 N N . LEU B 1 204 ? 6.414 9.984 0.852 1 98.94 204 LEU B N 1
ATOM 3845 C CA . LEU B 1 204 ? 5.605 11.148 0.521 1 98.94 204 LEU B CA 1
ATOM 3846 C C . LEU B 1 204 ? 4.121 10.844 0.668 1 98.94 204 LEU B C 1
ATOM 3848 O O . LEU B 1 204 ? 3.672 9.75 0.319 1 98.94 204 LEU B O 1
ATOM 3852 N N . VAL B 1 205 ? 3.439 11.773 1.205 1 98.94 205 VAL B N 1
ATOM 3853 C CA . VAL B 1 205 ? 2.01 11.586 1.42 1 98.94 205 VAL B CA 1
ATOM 3854 C C . VAL B 1 205 ? 1.237 12.773 0.853 1 98.94 205 VAL B C 1
ATOM 3856 O O . VAL B 1 205 ? 1.638 13.922 1.035 1 98.94 205 VAL B O 1
ATOM 3859 N N . SER B 1 206 ? 0.26 12.562 0.059 1 98.69 206 SER B N 1
ATOM 3860 C CA . SER B 1 206 ? -0.764 13.516 -0.359 1 98.69 206 SER B CA 1
ATOM 3861 C C . SER B 1 206 ? -2.164 12.992 -0.057 1 98.69 206 SER B C 1
ATOM 3863 O O . SER B 1 206 ? -2.32 11.859 0.408 1 98.69 206 SER B O 1
ATOM 3865 N N . TRP B 1 207 ? -3.15 13.797 -0.234 1 98.38 207 TRP B N 1
ATOM 3866 C CA . TRP B 1 207 ? -4.512 13.398 0.117 1 98.38 207 TRP B CA 1
ATOM 3867 C C . TRP B 1 207 ? -4.922 12.141 -0.64 1 98.38 207 TRP B C 1
ATOM 3869 O O . TRP B 1 207 ? -5.082 12.172 -1.862 1 98.38 207 TRP B O 1
ATOM 3879 N N . GLY B 1 208 ? -5.012 11.023 0.061 1 98.19 208 GLY B N 1
ATOM 3880 C CA . GLY B 1 208 ? -5.465 9.758 -0.509 1 98.19 208 GLY B CA 1
ATOM 3881 C C . GLY B 1 208 ? -4.336 8.938 -1.104 1 98.19 208 GLY B C 1
ATOM 3882 O O . GLY B 1 208 ? -4.562 7.82 -1.58 1 98.19 208 GLY B O 1
ATOM 3883 N N . HIS B 1 209 ? -3.092 9.438 -1.062 1 98.62 209 HIS B N 1
ATOM 3884 C CA . HIS B 1 209 ? -1.987 8.773 -1.746 1 98.62 209 HIS B CA 1
ATOM 3885 C C . HIS B 1 209 ? -0.738 8.742 -0.872 1 98.62 209 HIS B C 1
ATOM 3887 O O . HIS B 1 209 ? -0.497 9.664 -0.089 1 98.62 209 HIS B O 1
ATOM 3893 N N . ARG B 1 210 ? 0.052 7.688 -0.995 1 98.69 210 ARG B N 1
ATOM 3894 C CA . ARG B 1 210 ? 1.366 7.68 -0.361 1 98.69 210 ARG B CA 1
ATOM 3895 C C . ARG B 1 210 ? 2.381 6.926 -1.21 1 98.69 210 ARG B C 1
ATOM 3897 O O . ARG B 1 210 ? 2.027 5.977 -1.912 1 98.69 210 ARG B O 1
ATOM 3904 N N . LEU B 1 211 ? 3.555 7.391 -1.224 1 98.88 211 LEU B N 1
ATOM 3905 C CA . LEU B 1 211 ? 4.734 6.781 -1.828 1 98.88 211 LEU B CA 1
ATOM 3906 C C . LEU B 1 211 ? 5.746 6.379 -0.759 1 98.88 211 LEU B C 1
ATOM 3908 O O . LEU B 1 211 ? 6.16 7.207 0.055 1 98.88 211 LEU B O 1
ATOM 3912 N N . GLU B 1 212 ? 6.086 5.113 -0.696 1 98.81 212 GLU B N 1
ATOM 3913 C CA . GLU B 1 212 ? 7.082 4.617 0.25 1 98.81 212 GLU B CA 1
ATOM 3914 C C . GLU B 1 212 ? 8.32 4.098 -0.474 1 98.81 212 GLU B C 1
ATOM 3916 O O . GLU B 1 212 ? 8.203 3.389 -1.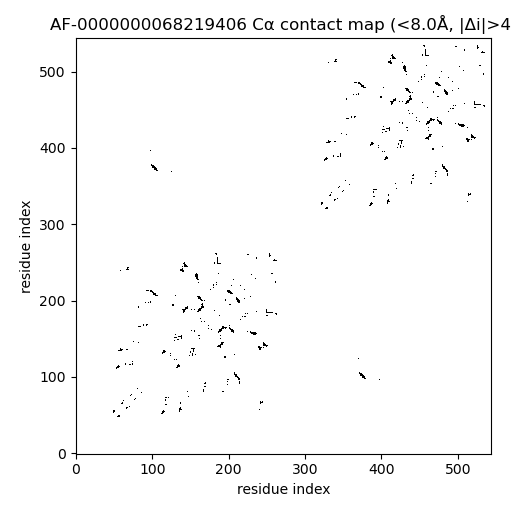477 1 98.81 212 GLU B O 1
ATOM 3921 N N . MET B 1 213 ? 9.523 4.445 0.091 1 98.75 213 MET B N 1
ATOM 3922 C CA . MET B 1 213 ? 10.766 4.121 -0.604 1 98.75 213 MET B CA 1
ATOM 3923 C C . MET B 1 213 ? 11.844 3.688 0.382 1 98.75 213 MET B C 1
ATOM 3925 O O . MET B 1 213 ? 11.867 4.152 1.524 1 98.75 213 MET B O 1
ATOM 3929 N N . SER B 1 214 ? 12.68 2.76 -0.092 1 98.5 214 SER B N 1
ATOM 3930 C CA . SER B 1 214 ? 13.93 2.465 0.598 1 98.5 214 SER B CA 1
ATOM 3931 C C . SER B 1 214 ? 15.031 3.43 0.179 1 98.5 214 SER B C 1
ATOM 3933 O O . SER B 1 214 ? 15.703 4.02 1.027 1 98.5 214 SER B O 1
ATOM 3935 N N . LYS B 1 215 ? 15.227 3.525 -1.036 1 98.06 215 LYS B N 1
ATOM 3936 C CA . LYS B 1 215 ? 16.141 4.441 -1.704 1 98.06 215 LYS B CA 1
ATOM 3937 C C . LYS B 1 215 ? 15.391 5.473 -2.535 1 98.06 215 LYS B C 1
ATOM 3939 O O . LYS B 1 215 ? 14.398 5.145 -3.186 1 98.06 215 LYS B O 1
ATOM 3944 N N . VAL B 1 216 ? 15.867 6.695 -2.5 1 98.5 216 VAL B N 1
ATOM 3945 C CA . VAL B 1 216 ? 15.203 7.758 -3.25 1 98.5 216 VAL B CA 1
ATOM 3946 C C . VAL B 1 216 ? 15.281 7.465 -4.746 1 98.5 216 VAL B C 1
ATOM 3948 O O . VAL B 1 216 ? 16.344 7.102 -5.258 1 98.5 216 VAL B O 1
ATOM 3951 N N . ALA B 1 217 ? 14.195 7.543 -5.371 1 97.19 217 ALA B N 1
ATOM 3952 C CA . ALA B 1 217 ? 14.086 7.52 -6.828 1 97.19 217 ALA B CA 1
ATOM 3953 C C . ALA B 1 217 ? 13.547 8.844 -7.355 1 97.19 217 ALA B C 1
ATOM 3955 O O . ALA B 1 217 ? 12.336 9.062 -7.387 1 97.19 217 ALA B O 1
ATOM 3956 N N . PRO B 1 218 ? 14.398 9.711 -7.809 1 97.5 218 PRO B N 1
ATOM 3957 C CA . PRO B 1 218 ? 14 11.086 -8.102 1 97.5 218 PRO B CA 1
ATOM 3958 C C . PRO B 1 218 ? 12.852 11.164 -9.109 1 97.5 218 PRO B C 1
ATOM 3960 O O . PRO B 1 218 ? 11.914 11.938 -8.922 1 97.5 218 PRO B O 1
ATOM 3963 N N . ALA B 1 219 ? 12.961 10.32 -10.188 1 96.69 219 ALA B N 1
ATOM 3964 C CA . ALA B 1 219 ? 11.914 10.359 -11.203 1 96.69 219 ALA B CA 1
ATOM 3965 C C . ALA B 1 219 ? 10.562 9.969 -10.617 1 96.69 219 ALA B C 1
ATOM 3967 O O . ALA B 1 219 ? 9.531 10.555 -10.961 1 96.69 219 ALA B O 1
ATOM 3968 N N . VAL B 1 220 ? 10.547 9 -9.758 1 97.81 220 VAL B N 1
ATOM 3969 C CA . VAL B 1 220 ? 9.32 8.523 -9.117 1 97.81 220 VAL B CA 1
ATOM 3970 C C . VAL B 1 220 ? 8.773 9.602 -8.18 1 97.81 220 VAL B C 1
ATOM 3972 O O . VAL B 1 220 ? 7.566 9.828 -8.125 1 97.81 220 VAL B O 1
ATOM 3975 N N . VAL B 1 221 ? 9.656 10.25 -7.453 1 98.62 221 VAL B N 1
ATOM 3976 C CA . VAL B 1 221 ? 9.297 11.312 -6.523 1 98.62 221 VAL B CA 1
ATOM 3977 C C . VAL B 1 221 ? 8.641 12.461 -7.285 1 98.62 221 VAL B C 1
ATOM 3979 O O . VAL B 1 221 ? 7.559 12.922 -6.91 1 98.62 221 VAL B O 1
ATOM 3982 N N . ILE B 1 222 ? 9.25 12.906 -8.328 1 98.5 222 ILE B N 1
ATOM 3983 C CA . ILE B 1 222 ? 8.75 14.016 -9.125 1 98.5 222 ILE B CA 1
ATOM 3984 C C . ILE B 1 222 ? 7.391 13.656 -9.727 1 98.5 222 ILE B C 1
ATOM 3986 O O . ILE B 1 222 ? 6.457 14.453 -9.688 1 98.5 222 ILE B O 1
ATOM 3990 N N . ASP B 1 223 ? 7.273 12.469 -10.289 1 97.94 223 ASP B N 1
ATOM 3991 C CA . ASP B 1 223 ? 6.012 12.008 -10.859 1 97.94 223 ASP B CA 1
ATOM 3992 C C . ASP B 1 223 ? 4.902 12 -9.812 1 97.94 223 ASP B C 1
ATOM 3994 O O . ASP B 1 223 ? 3.775 12.414 -10.086 1 97.94 223 ASP B O 1
ATOM 3998 N N . PHE B 1 224 ? 5.23 11.492 -8.602 1 98.69 224 PHE B N 1
ATOM 3999 C CA . PHE B 1 224 ? 4.262 11.469 -7.512 1 98.69 224 PHE B CA 1
ATOM 4000 C C . PHE B 1 224 ? 3.75 12.875 -7.215 1 98.69 224 PHE B C 1
ATOM 4002 O O . PHE B 1 224 ? 2.541 13.086 -7.109 1 98.69 224 PHE B O 1
ATOM 4009 N N . ILE B 1 225 ? 4.668 13.812 -7.031 1 98.75 225 ILE B N 1
ATOM 4010 C CA . ILE B 1 225 ? 4.305 15.18 -6.668 1 98.75 225 ILE B CA 1
ATOM 4011 C C . ILE B 1 225 ? 3.457 15.797 -7.777 1 98.75 225 ILE B C 1
ATOM 4013 O O . ILE B 1 225 ? 2.402 16.375 -7.508 1 98.75 225 ILE B O 1
ATOM 4017 N N . LYS B 1 226 ? 3.828 15.617 -9.016 1 98.31 226 LYS B N 1
ATOM 4018 C CA . LYS B 1 226 ? 3.098 16.203 -10.141 1 98.31 226 LYS B CA 1
ATOM 4019 C C . LYS B 1 226 ? 1.693 15.617 -10.242 1 98.31 226 LYS B C 1
ATOM 4021 O O . LYS B 1 226 ? 0.744 16.328 -10.594 1 98.31 226 LYS B O 1
ATOM 4026 N N . LYS B 1 227 ? 1.571 14.414 -9.938 1 97.88 227 LYS B N 1
ATOM 4027 C CA . LYS B 1 227 ? 0.297 13.727 -10.117 1 97.88 227 LYS B CA 1
ATOM 4028 C C . LYS B 1 227 ? -0.657 14.023 -8.961 1 97.88 227 LYS B C 1
ATOM 4030 O O . LYS B 1 227 ? -1.872 14.102 -9.156 1 97.88 227 LYS B O 1
ATOM 4035 N N . HIS B 1 228 ? -0.082 14.18 -7.754 1 98 228 HIS B N 1
ATOM 4036 C CA . HIS B 1 228 ? -0.99 14.07 -6.617 1 98 228 HIS B CA 1
ATOM 4037 C C . HIS B 1 228 ? -1.007 15.352 -5.797 1 98 228 HIS B C 1
ATOM 4039 O O . HIS B 1 228 ? -1.905 15.562 -4.98 1 98 228 HIS B O 1
ATOM 4045 N N . ALA B 1 229 ? 0.001 16.219 -5.926 1 97.5 229 ALA B N 1
ATOM 4046 C CA . ALA B 1 229 ? -0.035 17.516 -5.227 1 97.5 229 ALA B CA 1
ATOM 4047 C C . ALA B 1 229 ? -1.183 18.375 -5.73 1 97.5 229 ALA B C 1
ATOM 4049 O O . ALA B 1 229 ? -1.67 18.188 -6.848 1 97.5 229 ALA B O 1
ATOM 4050 N N . LEU B 1 230 ? -1.721 19.234 -4.902 1 96.5 230 LEU B N 1
ATOM 4051 C CA . LEU B 1 230 ? -2.725 20.25 -5.203 1 96.5 230 LEU B CA 1
ATOM 4052 C C . LEU B 1 230 ? -4.074 19.594 -5.504 1 96.5 230 LEU B C 1
ATOM 4054 O O . LEU B 1 230 ? -4.934 20.219 -6.133 1 96.5 230 LEU B O 1
ATOM 4058 N N . ARG B 1 231 ? -4.242 18.391 -5.133 1 93.31 231 ARG B N 1
ATOM 4059 C CA . ARG B 1 231 ? -5.473 17.672 -5.457 1 93.31 231 ARG B CA 1
ATOM 4060 C C . ARG B 1 231 ? -6.258 17.328 -4.195 1 93.31 231 ARG B C 1
ATOM 4062 O O . ARG B 1 231 ? -7.082 16.422 -4.199 1 93.31 231 ARG B O 1
ATOM 4069 N N . GLY B 1 232 ? -6.066 18 -3.135 1 93.06 232 GLY B N 1
ATOM 4070 C CA . GLY B 1 232 ? -6.91 17.859 -1.959 1 93.06 232 GLY B CA 1
ATOM 4071 C C . GLY B 1 232 ? -8.297 18.453 -2.146 1 93.06 232 GLY B C 1
ATOM 4072 O O . GLY B 1 232 ? -8.516 19.25 -3.062 1 93.06 232 GLY B O 1
ATOM 4073 N N . PRO B 1 233 ? -9.211 18.031 -1.35 1 93.12 233 PRO B N 1
ATOM 4074 C CA . PRO B 1 233 ? -10.586 18.484 -1.523 1 93.12 233 PRO B CA 1
ATOM 4075 C C . PRO B 1 233 ? -10.742 19.984 -1.262 1 93.12 233 PRO B C 1
ATOM 4077 O O . PRO B 1 233 ? -11.711 20.594 -1.715 1 93.12 233 PRO B O 1
ATOM 4080 N N . GLU B 1 234 ? -9.875 20.594 -0.488 1 88.31 234 GLU B N 1
ATOM 4081 C CA . GLU B 1 234 ? -9.867 22.031 -0.223 1 88.31 234 GLU B CA 1
ATOM 4082 C C . GLU B 1 234 ? -8.578 22.688 -0.714 1 88.31 234 GLU B C 1
ATOM 4084 O O . GLU B 1 234 ? -7.531 22.562 -0.076 1 88.31 234 GLU B O 1
ATOM 4089 N N . ARG B 1 235 ? -8.672 23.328 -1.739 1 79.12 235 ARG B N 1
ATOM 4090 C CA . ARG B 1 235 ? -7.449 23.875 -2.322 1 79.12 235 ARG B CA 1
ATOM 4091 C C . ARG B 1 235 ? -7.215 25.312 -1.859 1 79.12 235 ARG B C 1
ATOM 4093 O O . ARG B 1 235 ? -7.914 26.234 -2.291 1 79.12 235 ARG B O 1
ATOM 4100 N N . THR B 1 236 ? -6.438 25.438 -0.883 1 84.81 236 THR B N 1
ATOM 4101 C CA . THR B 1 236 ? -6.012 26.766 -0.422 1 84.81 236 THR B CA 1
ATOM 4102 C C . THR B 1 236 ? -4.496 26.812 -0.269 1 84.81 236 THR B C 1
ATOM 4104 O O . THR B 1 236 ? -3.871 25.844 0.147 1 84.81 236 THR B O 1
ATOM 4107 N N . HIS B 1 237 ? -3.965 27.938 -0.662 1 85.69 237 HIS B N 1
ATOM 4108 C CA . HIS B 1 237 ? -2.527 28.125 -0.52 1 85.69 237 HIS B CA 1
ATOM 4109 C C . HIS B 1 237 ? -2.189 28.812 0.792 1 85.69 237 HIS B C 1
ATOM 4111 O O . HIS B 1 237 ? -1.018 29.062 1.09 1 85.69 237 HIS B O 1
ATOM 4117 N N . LYS B 1 238 ? -3.182 29.125 1.515 1 92 238 LYS B N 1
ATOM 4118 C CA . LYS B 1 238 ? -2.934 29.828 2.764 1 92 238 LYS B CA 1
ATOM 4119 C C . LYS B 1 238 ? -2.021 29.031 3.686 1 92 238 LYS B C 1
ATOM 4121 O O . LYS B 1 238 ? -2.178 27.812 3.812 1 92 238 LYS B O 1
ATOM 4126 N N . ASN B 1 239 ? -1.111 29.734 4.266 1 96.56 239 ASN B N 1
ATOM 4127 C CA . ASN B 1 239 ? -0.226 29.094 5.23 1 96.56 239 ASN B CA 1
ATOM 4128 C C . ASN B 1 239 ? -0.967 28.734 6.516 1 96.56 239 ASN B C 1
ATOM 4130 O O . ASN B 1 239 ? -2.053 29.25 6.781 1 96.56 239 ASN B O 1
ATOM 4134 N N . GLY B 1 240 ? -0.404 27.797 7.258 1 97.25 240 GLY B N 1
ATOM 4135 C CA . GLY B 1 240 ? -1.048 27.328 8.477 1 97.25 240 GLY B CA 1
ATOM 4136 C C . GLY B 1 240 ? -0.717 28.188 9.688 1 97.25 240 GLY B C 1
ATOM 4137 O O . GLY B 1 240 ? -0.061 29.234 9.555 1 97.25 240 GLY B O 1
ATOM 4138 N N . GLN B 1 241 ? -1.308 27.812 10.836 1 97.25 241 GLN B N 1
ATOM 4139 C CA . GLN B 1 241 ? -1.162 28.578 12.07 1 97.25 241 GLN B CA 1
ATOM 4140 C C . GLN B 1 241 ? -0.314 27.828 13.094 1 97.25 241 GLN B C 1
ATOM 4142 O O . GLN B 1 241 ? 0.203 28.422 14.039 1 97.25 241 GLN B O 1
ATOM 4147 N N . TYR B 1 242 ? -0.23 26.547 12.938 1 98.38 242 TYR B N 1
ATOM 4148 C CA . TYR B 1 242 ? 0.549 25.734 13.859 1 98.38 242 TYR B CA 1
ATOM 4149 C C . TYR B 1 242 ? 2.029 25.75 13.5 1 98.38 242 TYR B C 1
ATOM 4151 O O . TYR B 1 242 ? 2.404 25.391 12.375 1 98.38 242 TYR B O 1
ATOM 4159 N N . ASP B 1 243 ? 2.908 26.078 14.445 1 98.12 243 ASP B N 1
ATOM 4160 C CA . ASP B 1 243 ? 4.32 26.188 14.094 1 98.12 243 ASP B CA 1
ATOM 4161 C C . ASP B 1 243 ? 5.203 25.609 15.195 1 98.12 243 ASP B C 1
ATOM 4163 O O . ASP B 1 243 ? 6.414 25.828 15.219 1 98.12 243 ASP B O 1
ATOM 4167 N N . TYR B 1 244 ? 4.609 24.922 16.156 1 98 244 TYR B N 1
ATOM 4168 C CA . TYR B 1 244 ? 5.43 24.297 17.188 1 98 244 TYR B CA 1
ATOM 4169 C C . TYR B 1 244 ? 6.402 23.297 16.562 1 98 244 TYR B C 1
ATOM 4171 O O . TYR B 1 244 ? 5.992 22.375 15.852 1 98 244 TYR B O 1
ATOM 4179 N N . GLY B 1 245 ? 7.727 23.469 16.781 1 97.88 245 GLY B N 1
ATOM 4180 C CA . GLY B 1 245 ? 8.758 22.578 16.266 1 97.88 245 GLY B CA 1
ATOM 4181 C C . GLY B 1 245 ? 9.227 22.953 14.875 1 97.88 245 GLY B C 1
ATOM 4182 O O . GLY B 1 245 ? 10.023 22.234 14.273 1 97.88 245 GLY B O 1
ATOM 4183 N N . LEU B 1 246 ? 8.766 24.078 14.344 1 98.69 246 LEU B N 1
ATOM 4184 C CA . LEU B 1 246 ? 9.156 24.516 13.016 1 98.69 246 LEU B CA 1
ATOM 4185 C C . LEU B 1 246 ? 10.641 24.859 12.969 1 98.69 246 LEU B C 1
ATOM 4187 O O . LEU B 1 246 ? 11.125 25.641 13.805 1 98.69 246 LEU B O 1
ATOM 4191 N N . LYS B 1 247 ? 11.359 24.266 12.062 1 98.62 247 LYS B N 1
ATOM 4192 C CA . LYS B 1 247 ? 12.789 24.516 11.898 1 98.62 247 LYS B CA 1
ATOM 4193 C C . LYS B 1 247 ? 13.039 25.547 10.797 1 98.62 247 LYS B C 1
ATOM 4195 O O . LYS B 1 247 ? 13.922 26.391 10.922 1 98.62 247 LYS B O 1
ATOM 4200 N N . GLU B 1 248 ? 12.32 25.391 9.742 1 98.31 248 GLU B N 1
ATOM 4201 C CA . GLU B 1 248 ? 12.531 26.188 8.539 1 98.31 248 GLU B CA 1
ATOM 4202 C C . GLU B 1 248 ? 11.234 26.359 7.75 1 98.31 248 GLU B C 1
ATOM 4204 O O . GLU B 1 248 ? 10.516 25.375 7.523 1 98.31 248 GLU B O 1
ATOM 4209 N N . ASN B 1 249 ? 10.922 27.547 7.328 1 98.44 249 ASN B N 1
ATOM 4210 C CA . ASN B 1 249 ? 9.75 27.812 6.504 1 98.44 249 ASN B CA 1
ATOM 4211 C C . ASN B 1 249 ? 9.945 27.328 5.074 1 98.44 249 ASN B C 1
ATOM 4213 O O . ASN B 1 249 ? 11.055 27.406 4.531 1 98.44 249 ASN B O 1
ATOM 4217 N N . ALA B 1 250 ? 8.859 26.875 4.574 1 98.12 250 ALA B N 1
ATOM 4218 C CA . ALA B 1 250 ? 8.883 26.609 3.139 1 98.12 250 ALA B CA 1
ATOM 4219 C C . ALA B 1 250 ? 8.992 27.906 2.342 1 98.12 250 ALA B C 1
ATOM 4221 O O . ALA B 1 250 ? 8.516 28.953 2.785 1 98.12 250 ALA B O 1
ATOM 4222 N N . GLN B 1 251 ? 9.609 27.844 1.171 1 96.81 251 GLN B N 1
ATOM 4223 C CA . GLN B 1 251 ? 9.719 28.969 0.25 1 96.81 251 GLN B CA 1
ATOM 4224 C C . GLN B 1 251 ? 8.977 28.688 -1.053 1 96.81 251 GLN B C 1
ATOM 4226 O O . GLN B 1 251 ? 8.938 27.547 -1.521 1 96.81 251 GLN B O 1
ATOM 4231 N N . PRO B 1 252 ? 8.391 29.766 -1.611 1 95.62 252 PRO B N 1
ATOM 4232 C CA . PRO B 1 252 ? 7.777 29.547 -2.924 1 95.62 252 PRO B CA 1
ATOM 4233 C C . PRO B 1 252 ? 8.773 29.031 -3.959 1 95.62 252 PRO B C 1
ATOM 4235 O O . PRO B 1 252 ? 9.938 29.438 -3.965 1 95.62 252 PRO B O 1
ATOM 4238 N N . VAL B 1 253 ? 8.352 28.141 -4.711 1 95.06 253 VAL B N 1
ATOM 4239 C CA . VAL B 1 253 ? 9.203 27.594 -5.766 1 95.06 253 VAL B CA 1
ATOM 4240 C C . VAL B 1 253 ? 8.891 28.281 -7.094 1 95.06 253 VAL B C 1
ATOM 4242 O O . VAL B 1 253 ? 9.633 29.156 -7.539 1 95.06 253 VAL B O 1
ATOM 4245 N N . SER B 1 254 ? 7.734 28.047 -7.66 1 92.44 254 SER B N 1
ATOM 4246 C CA . SER B 1 254 ? 7.281 28.844 -8.797 1 92.44 254 SER B CA 1
ATOM 4247 C C . SER B 1 254 ? 6.551 30.109 -8.328 1 92.44 254 SER B C 1
ATOM 4249 O O . SER B 1 254 ? 6.836 31.203 -8.805 1 92.44 254 SER B O 1
ATOM 4251 N N . ASP B 1 255 ? 5.621 29.906 -7.5 1 92.56 255 ASP B N 1
ATOM 4252 C CA . ASP B 1 255 ? 4.863 30.953 -6.809 1 92.56 255 ASP B CA 1
ATOM 4253 C C . ASP B 1 255 ? 4.117 30.375 -5.605 1 92.56 255 ASP B C 1
ATOM 4255 O O . ASP B 1 255 ? 4.293 29.203 -5.262 1 92.56 255 ASP B O 1
ATOM 4259 N N . MET B 1 256 ? 3.342 31.156 -4.977 1 91.19 256 MET B N 1
ATOM 4260 C CA . MET B 1 256 ? 2.666 30.719 -3.754 1 91.19 256 MET B CA 1
ATOM 4261 C C . MET B 1 256 ? 1.558 29.719 -4.066 1 91.19 256 MET B C 1
ATOM 4263 O O . MET B 1 256 ? 1.134 28.969 -3.189 1 91.19 256 MET B O 1
ATOM 4267 N N . ASP B 1 257 ? 1.117 29.656 -5.285 1 93.19 257 ASP B N 1
ATOM 4268 C CA . ASP B 1 257 ? 0.036 28.766 -5.688 1 93.19 257 ASP B CA 1
ATOM 4269 C C . ASP B 1 257 ? 0.585 27.484 -6.305 1 93.19 257 ASP B C 1
ATOM 4271 O O . ASP B 1 257 ? -0.179 26.594 -6.68 1 93.19 257 ASP B O 1
ATOM 4275 N N . ASP B 1 258 ? 1.88 27.344 -6.344 1 95.25 258 ASP B N 1
ATOM 4276 C CA . ASP B 1 258 ? 2.533 26.188 -6.941 1 95.25 258 ASP B CA 1
ATOM 4277 C C . ASP B 1 258 ? 2.018 25.938 -8.359 1 95.25 258 ASP B C 1
ATOM 4279 O O . ASP B 1 258 ? 1.694 24.797 -8.719 1 95.25 258 ASP B O 1
ATOM 4283 N N . GLN B 1 259 ? 1.918 26.922 -9.156 1 93.44 259 GLN B N 1
ATOM 4284 C CA . GLN B 1 259 ? 1.368 26.812 -10.5 1 93.44 259 GLN B CA 1
ATOM 4285 C C . GLN B 1 259 ? 2.176 25.844 -11.352 1 93.44 259 GLN B C 1
ATOM 4287 O O . GLN B 1 259 ? 1.617 25.141 -12.195 1 93.44 259 GLN B O 1
ATOM 4292 N N . ILE B 1 260 ? 3.449 25.906 -11.188 1 9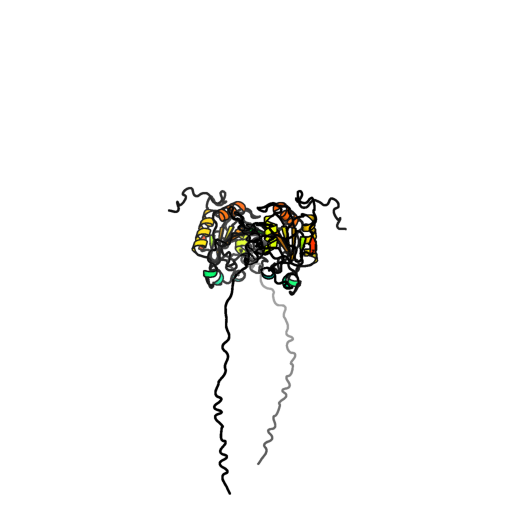5.94 260 ILE B N 1
ATOM 4293 C CA . ILE B 1 260 ? 4.336 24.953 -11.852 1 95.94 260 ILE B CA 1
ATOM 4294 C C . ILE B 1 260 ? 5 24.062 -10.812 1 95.94 260 ILE B C 1
ATOM 4296 O O . ILE B 1 260 ? 5.832 24.516 -10.023 1 95.94 260 ILE B O 1
ATOM 4300 N N . LEU B 1 261 ? 4.625 22.828 -10.797 1 97.44 261 LEU B N 1
ATOM 4301 C CA . LEU B 1 261 ? 5.223 21.859 -9.891 1 97.44 261 LEU B CA 1
ATOM 4302 C C . LEU B 1 261 ? 6.555 21.359 -10.43 1 97.44 261 LEU B C 1
ATOM 4304 O O . LEU B 1 261 ? 6.656 21 -11.609 1 97.44 261 LEU B O 1
ATOM 4308 N N . CYS B 1 262 ? 7.531 21.328 -9.602 1 97.62 262 CYS B N 1
ATOM 4309 C CA . CYS B 1 262 ? 8.859 20.797 -9.898 1 97.62 262 CYS B CA 1
ATOM 4310 C C . CYS B 1 262 ? 9.438 21.453 -11.148 1 97.62 262 CYS B C 1
ATOM 4312 O O . CYS B 1 262 ? 9.805 20.766 -12.102 1 97.62 262 CYS B O 1
ATOM 4314 N N . PRO B 1 263 ? 9.5 22.734 -11.133 1 95.44 263 PRO B N 1
ATOM 4315 C CA . PRO B 1 263 ? 10.07 23.391 -12.305 1 95.44 263 PRO B CA 1
ATOM 4316 C C . PRO B 1 263 ? 11.523 23 -12.562 1 95.44 263 PRO B C 1
ATOM 4318 O O . PRO B 1 263 ? 12.273 22.734 -11.617 1 95.44 263 PRO B O 1
ATOM 4321 N N . LYS B 1 264 ? 11.812 22.656 -13.805 1 82.62 264 LYS B N 1
ATOM 4322 C CA . LYS B 1 264 ? 13.18 22.328 -14.188 1 82.62 264 LYS B CA 1
ATOM 4323 C C . LYS B 1 264 ? 14.141 23.469 -13.859 1 82.62 264 LYS B C 1
ATOM 4325 O O . LYS B 1 264 ? 13.797 24.641 -14.039 1 82.62 264 LYS B O 1
ATOM 4330 N N . VAL B 1 265 ? 14.836 23.312 -12.867 1 61.78 265 VAL B N 1
ATOM 4331 C CA . VAL B 1 265 ? 15.82 24.359 -12.594 1 61.78 265 VAL B CA 1
ATOM 4332 C C . VAL B 1 265 ? 16.719 24.562 -13.805 1 61.78 265 VAL B C 1
ATOM 4334 O O . VAL B 1 265 ? 17.234 23.594 -14.375 1 61.78 265 VAL B O 1
ATOM 4337 N N . SER B 1 266 ? 16.422 25.406 -14.672 1 51.19 266 SER B N 1
ATOM 4338 C CA . SER B 1 266 ? 17.344 25.719 -15.766 1 51.19 266 SER B CA 1
ATOM 4339 C C . SER B 1 266 ? 18.781 25.344 -15.414 1 51.19 266 SER B C 1
ATOM 4341 O O . SER B 1 266 ? 19.594 25.078 -16.297 1 51.19 266 SER B O 1
ATOM 4343 N N . GLY B 1 267 ? 19.422 25.688 -14.32 1 43.19 267 GLY B N 1
ATOM 4344 C CA . GLY B 1 267 ? 20.844 25.484 -14.031 1 43.19 267 GLY B CA 1
ATOM 4345 C C . GLY B 1 267 ? 21.156 24.078 -13.562 1 43.19 267 GLY B C 1
ATOM 4346 O O . GLY B 1 267 ? 20.938 23.734 -12.398 1 43.19 267 GLY B O 1
ATOM 4347 N N . GLY B 1 268 ? 20.859 22.969 -14.258 1 38.5 268 GLY B N 1
ATOM 4348 C CA . GLY B 1 268 ? 21.234 21.578 -14.047 1 38.5 268 GLY B CA 1
ATOM 4349 C C . GLY B 1 268 ? 22.562 21.422 -13.32 1 38.5 268 GLY B C 1
ATOM 4350 O O . GLY B 1 268 ? 23.562 22 -13.727 1 38.5 268 GLY B O 1
ATOM 4351 N N . ILE B 1 269 ? 22.641 21.188 -12.062 1 35.16 269 ILE B N 1
ATOM 4352 C CA . ILE B 1 269 ? 23.891 20.734 -11.438 1 35.16 269 ILE B CA 1
ATOM 4353 C C . ILE B 1 269 ? 24.484 19.594 -12.258 1 35.16 269 ILE B C 1
ATOM 4355 O O . ILE B 1 269 ? 23.844 18.547 -12.445 1 35.16 269 ILE B O 1
ATOM 4359 N N . GLU B 1 270 ? 25.25 19.812 -13.266 1 31.45 270 GLU B N 1
ATOM 4360 C CA . GLU B 1 270 ? 26.188 18.828 -13.812 1 31.45 270 GLU B CA 1
ATOM 4361 C C . GLU B 1 270 ? 26.812 17.984 -12.695 1 31.45 270 GLU B C 1
ATOM 4363 O O . GLU B 1 270 ? 27.469 18.531 -11.797 1 31.45 270 GLU B O 1
ATOM 4368 N N . MET B 1 271 ? 26.156 17.062 -12.133 1 27.52 271 MET B N 1
ATOM 4369 C CA . MET B 1 271 ? 26.969 16.156 -11.328 1 27.52 271 MET B CA 1
ATOM 4370 C C . MET B 1 271 ? 28.344 15.938 -11.977 1 27.52 271 MET B C 1
ATOM 4372 O O . MET B 1 271 ? 28.422 15.438 -13.094 1 27.52 271 MET B O 1
ATOM 4376 N N . LYS B 1 272 ? 29.422 16.75 -11.648 1 21.97 272 LYS B N 1
ATOM 4377 C CA . LYS B 1 272 ? 30.812 16.406 -11.961 1 21.97 272 LYS B CA 1
ATOM 4378 C C . LYS B 1 272 ? 31.172 15.031 -11.422 1 21.97 272 LYS B C 1
ATOM 4380 O O . LYS B 1 272 ? 30.75 14.656 -10.328 1 21.97 272 LYS B O 1
#

Sequence (544 aa):
MLKNIVMLCMTIVSAKAQRPYDEAWHRRWFPHSPNELDNNPVVSDGKNLNDVHHGIAMGVVDSSCDDGKTNLQIDWYNNEENYTCFENKSLFLPRANVHPIDSVEHIPEAYNAQHKCMNESITYNEIIPTFGTHRPLWAVYGEYIFLPRHRWLHNLEHGAVAMLYHPCANKNEVNILKSLVKSCLYRHVITPYNMLSSTRPLALVSWGHRLEMSKVAPAVVIDFIKKHALRGPERTHKNGQYDYGLKENAQPVSDMDDQILCPKVSGGIEMKMLKNIVMLCMTIVSAKAQRPYDEAWHRRWFPHSPNELDNNPVVSDGKNLNDVHHGIAMGVVDSSCDDGKTNLQIDWYNNEENYTCFENKSLFLPRANVHPIDSVEHIPEAYNAQHKCMNESITYNEIIPTFGTHRPLWAVYGEYIFLPRHRWLHNLEHGAVAMLYHPCANKNEVNILKSLVKSCLYRHVITPYNMLSSTRPLALVSWGHRLEMSKVAPAVVIDFIKKHALRGPERTHKNGQYDYGLKENAQPVSDMDDQILCPKVSGGIEMK